Protein AF-A0A2T0FK18-F1 (afdb_monomer)

Secondary structure (DSSP, 8-state):
---TTSPPPP-EEEEEEEETTTEEEEEEEESTTSSS--TTS--PPPSS-HHHHHHHHS--GGG-SS-EEEEETTEEEEE--EEEE-TTSTTSEEEEEEEEEES-STT-HHHHHHHHHHHHHHHHHHHHH-TTT-GGGHHHHHHHHHHHHHHHHHTSEEEEE-SSS-EEEEE----PPPPPPPPTTEEEE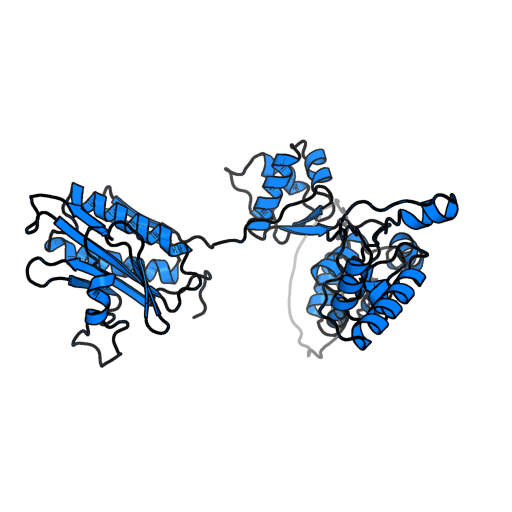ESS-GGGG--TT--HHHHHHGGG-SSSS-HHHHHHHTT--HHHHHHHHHHHHHTTSEEEEE---TT-EEEE-GGGGHHHH-HHHHHHHHHHHB-------------------------------PPTT------HHHHHHHHHH--TT-BHHHHHHHTTTGGGGB-HHHHHHHHHHTTSEEEEPPBP---HHHHHHHTT-PPPPPS-----S-S-HHHHHHHHHHHHHHHHHTTS-B-HHHHHHHTT--HHHHHHHHHHSS-------

Radius of gyration: 33.52 Å; Cα contacts (8 Å, |Δi|>4): 574; chains: 1; bounding box: 88×81×95 Å

Foldseek 3Di:
DDQPAPAFAWPKKWKWWQDPPPGIDTLAIPPACQAPRDPPDPDDDHVDPCVVCSCQQFPPQVPAQDWGWDDDPQKIKIKHKHKDADPPDPVSIIIMIMMTMGRHPPRCVQCRVLRSVVVVLVVVVCVPPVQPVDPVNSVVVNVVRHQCSVCCRPPVWDWADSDPVDIRTGHGDGDFDQFDQDDQQKAKAFPDQLVVVDDPPDDPLLVLQSVVNHRAHGLNRSCVNSVHDSVVSRVSVSVCVSVVRIDIDGHDDQQWAKAFDPCLCCLVVPPVLVVVLQVQWFDPPPPPDDDDDDDDDDDDDDDDDDDDDDDDDDDPDDPDDQDSVRLSVLNNVRDFPDGNNNSCVVVVVVCPRTDPSSSVSSCVVSVRMDIFDFDDWDDPVVVCVVVVHDDDDDDDDDPPPDDDPVVVVVLVVLLVQLVVPNPDGHTLVVSCVSSVHDSVSSVVSVVVPDDDDPPPD

Mean predicted aligned error: 15.72 Å

InterPro domains:
  IPR009348 Nitrogen permease regulator 2-like [PF06218] (9-389)
  IPR009348 Nitrogen permease regulator 2-like [PTHR12991] (7-376)

Structure (mmCIF, N/CA/C/O backbone):
data_AF-A0A2T0FK18-F1
#
_entry.id   AF-A0A2T0FK18-F1
#
loop_
_atom_site.group_PDB
_atom_site.id
_atom_site.type_symbol
_atom_site.label_atom_id
_atom_site.label_alt_id
_atom_site.label_comp_id
_atom_site.label_asym_id
_atom_site.label_entity_id
_atom_site.label_seq_id
_atom_site.pdbx_PDB_ins_code
_atom_site.Cartn_x
_atom_site.Cartn_y
_atom_site.Cartn_z
_atom_site.occupancy
_atom_site.B_iso_or_equiv
_atom_site.auth_seq_id
_atom_site.auth_comp_id
_atom_site.auth_asym_id
_atom_site.auth_atom_id
_atom_site.pdbx_PDB_model_num
ATOM 1 N N . MET A 1 1 ? 13.735 5.227 16.343 1.00 31.56 1 MET A N 1
ATOM 2 C CA . MET A 1 1 ? 13.245 3.917 15.870 1.00 31.56 1 MET A CA 1
ATOM 3 C C . MET A 1 1 ? 12.456 4.176 14.601 1.00 31.56 1 MET A C 1
ATOM 5 O O . MET A 1 1 ? 11.424 4.823 14.676 1.00 31.56 1 MET A O 1
ATOM 9 N N . GLY A 1 2 ? 13.025 3.847 13.440 1.00 31.22 2 GLY A N 1
ATOM 10 C CA . GLY A 1 2 ? 12.360 4.045 12.150 1.00 31.22 2 GLY A CA 1
ATOM 11 C C . GLY A 1 2 ? 11.278 2.987 11.956 1.00 31.22 2 GLY A C 1
ATOM 12 O O . GLY A 1 2 ? 11.523 1.821 12.253 1.00 31.22 2 GLY A O 1
ATOM 13 N N . ASN A 1 3 ? 10.092 3.412 11.514 1.00 38.19 3 ASN A N 1
ATOM 14 C CA . ASN A 1 3 ? 8.939 2.552 11.250 1.00 38.19 3 ASN A CA 1
ATOM 15 C C . ASN A 1 3 ? 9.325 1.379 10.345 1.00 38.19 3 ASN A C 1
ATOM 17 O O . ASN A 1 3 ? 9.705 1.582 9.195 1.00 38.19 3 ASN A O 1
ATOM 21 N N . VAL A 1 4 ? 9.181 0.162 10.862 1.00 45.78 4 VAL A N 1
ATOM 22 C CA . VAL A 1 4 ? 9.550 -1.081 10.168 1.00 45.78 4 VAL A CA 1
ATOM 23 C C . VAL A 1 4 ? 8.604 -1.380 8.991 1.00 45.78 4 VAL A C 1
ATOM 25 O O . VAL A 1 4 ? 9.017 -2.042 8.048 1.00 45.78 4 VAL A O 1
ATOM 28 N N . ASN A 1 5 ? 7.388 -0.811 8.978 1.00 53.84 5 ASN A N 1
ATOM 29 C CA . ASN A 1 5 ? 6.333 -1.151 8.008 1.00 53.84 5 ASN A CA 1
ATOM 30 C C . ASN A 1 5 ? 5.662 0.054 7.309 1.00 53.84 5 ASN A C 1
ATOM 32 O O . ASN A 1 5 ? 4.616 -0.100 6.687 1.00 53.84 5 ASN A O 1
ATOM 36 N N . GLY A 1 6 ? 6.208 1.271 7.419 1.00 72.81 6 GLY A N 1
ATOM 37 C CA . GLY A 1 6 ? 5.684 2.443 6.692 1.00 72.81 6 GLY A CA 1
ATOM 38 C C . GLY A 1 6 ? 4.320 3.002 7.149 1.00 72.81 6 GLY A C 1
ATOM 39 O O . GLY A 1 6 ? 3.866 3.992 6.581 1.00 72.81 6 GLY A O 1
ATOM 40 N N . PHE A 1 7 ? 3.677 2.440 8.179 1.00 87.75 7 PHE A N 1
ATOM 41 C CA . PHE A 1 7 ? 2.437 2.984 8.754 1.00 87.75 7 PHE A CA 1
ATOM 42 C C . PHE A 1 7 ? 2.709 4.076 9.805 1.00 87.75 7 PHE A C 1
ATOM 44 O O . PHE A 1 7 ? 3.721 4.002 10.510 1.00 87.75 7 PHE A O 1
ATOM 51 N N . PRO A 1 8 ? 1.835 5.094 9.947 1.00 90.44 8 PRO A N 1
ATOM 52 C CA . PRO A 1 8 ? 1.959 6.081 11.015 1.00 90.44 8 PRO A CA 1
ATOM 53 C C . PRO A 1 8 ? 1.787 5.412 12.389 1.00 90.44 8 PRO A C 1
ATOM 55 O O . PRO A 1 8 ? 0.826 4.665 12.577 1.00 90.44 8 PRO A O 1
ATOM 58 N N . PRO A 1 9 ? 2.670 5.685 13.367 1.00 92.25 9 PRO A N 1
ATOM 59 C CA . PRO A 1 9 ? 2.569 5.067 14.680 1.00 92.25 9 PRO A CA 1
ATOM 60 C C . PRO A 1 9 ? 1.316 5.564 15.398 1.00 92.25 9 PRO A C 1
ATOM 62 O O . PRO A 1 9 ? 0.955 6.738 15.309 1.00 92.25 9 PRO A O 1
ATOM 65 N N . ILE A 1 10 ? 0.667 4.687 16.151 1.00 94.75 10 ILE A N 1
ATOM 66 C CA . ILE A 1 10 ? -0.406 5.071 17.057 1.00 94.75 10 ILE A CA 1
ATOM 67 C C . ILE A 1 10 ? 0.245 5.712 18.286 1.00 94.75 10 ILE A C 1
ATOM 69 O O . ILE A 1 10 ? 1.086 5.099 18.938 1.00 94.75 10 ILE A O 1
ATOM 73 N N . LEU A 1 11 ? -0.145 6.946 18.605 1.00 93.88 11 LEU A N 1
ATOM 74 C CA . LEU A 1 11 ? 0.320 7.683 19.786 1.00 93.88 11 LEU A CA 1
ATOM 75 C C . LEU A 1 11 ? -0.455 7.304 21.047 1.00 93.88 11 LEU A C 1
ATOM 77 O O . LEU A 1 11 ? 0.095 7.330 22.140 1.00 93.88 11 LEU A O 1
ATOM 81 N N . GLY A 1 12 ? -1.733 6.966 20.887 1.00 94.12 12 GLY A N 1
ATOM 82 C CA . GLY A 1 12 ? -2.562 6.474 21.975 1.00 94.12 12 GLY A CA 1
ATOM 83 C C . GLY A 1 12 ? -3.890 5.918 21.482 1.00 94.12 12 GLY A C 1
ATOM 84 O O . GLY A 1 12 ? -4.379 6.291 20.412 1.00 94.12 12 GLY A O 1
ATOM 85 N N . VAL A 1 13 ? -4.469 5.022 22.271 1.00 96.00 13 VAL A N 1
ATOM 86 C CA . VAL A 1 13 ? -5.780 4.414 22.045 1.00 96.00 13 VAL A CA 1
ATOM 87 C C . VAL A 1 13 ? -6.589 4.507 23.322 1.00 96.00 13 VAL A C 1
ATOM 89 O O . VAL A 1 13 ? -6.069 4.290 24.410 1.00 96.00 13 VAL A O 1
ATOM 92 N N . PHE A 1 14 ? -7.874 4.811 23.212 1.00 95.94 14 PHE A N 1
ATOM 93 C CA . PHE A 1 14 ? -8.753 4.802 24.371 1.00 95.94 14 PHE A CA 1
ATOM 94 C C . PHE A 1 14 ? -10.159 4.329 24.024 1.00 95.94 14 PHE A C 1
ATOM 96 O O . PHE A 1 14 ? -10.645 4.476 22.900 1.00 95.94 14 PHE A O 1
ATOM 103 N N . TYR A 1 15 ? -10.817 3.767 25.030 1.00 96.56 15 TYR A N 1
ATOM 104 C CA . TYR A 1 15 ? -12.212 3.360 24.987 1.00 96.56 15 TYR A CA 1
ATOM 105 C C . TYR A 1 15 ? -13.052 4.349 25.788 1.00 96.56 15 TYR A C 1
ATOM 107 O O . TYR A 1 15 ? -12.762 4.637 26.953 1.00 96.56 15 TYR A O 1
ATOM 115 N N . ALA A 1 16 ? -14.097 4.879 25.158 1.00 95.62 16 ALA A N 1
ATOM 116 C CA . ALA A 1 16 ? -14.977 5.867 25.760 1.00 95.62 16 ALA A CA 1
ATOM 117 C C . ALA A 1 16 ? -16.451 5.484 25.591 1.00 95.62 16 ALA A C 1
ATOM 119 O O . ALA A 1 16 ? -16.851 4.929 24.568 1.00 95.62 16 ALA A O 1
ATOM 120 N N . ILE A 1 17 ? -17.264 5.824 26.592 1.00 95.31 17 ILE A N 1
ATOM 121 C CA . ILE A 1 17 ? -18.704 5.545 26.637 1.00 95.31 17 ILE A CA 1
ATOM 122 C C . ILE A 1 17 ? -19.506 6.801 26.955 1.00 95.31 17 ILE A C 1
ATOM 124 O O . ILE A 1 17 ? -19.003 7.745 27.570 1.00 95.31 17 ILE A O 1
ATOM 128 N N . PHE A 1 18 ? -20.788 6.792 26.602 1.00 94.25 18 PHE A N 1
ATOM 129 C CA . PHE A 1 18 ? -21.742 7.771 27.111 1.00 94.25 18 PHE A CA 1
ATOM 130 C C . PHE A 1 18 ? -22.405 7.270 28.402 1.00 94.25 18 PHE A C 1
ATOM 132 O O . PHE A 1 18 ? -23.350 6.484 28.364 1.00 94.25 18 PHE A O 1
ATOM 139 N N . HIS A 1 19 ? -21.933 7.742 29.557 1.00 89.88 19 HIS A N 1
ATOM 140 C CA . HIS A 1 19 ? -22.506 7.385 30.853 1.00 89.88 19 HIS A CA 1
ATOM 141 C C . HIS A 1 19 ? -23.874 8.070 31.082 1.00 89.88 19 HIS A C 1
ATOM 143 O O . HIS A 1 19 ? -24.036 9.261 30.776 1.00 89.88 19 HIS A O 1
ATOM 149 N N . PRO A 1 20 ? -24.864 7.387 31.685 1.00 85.94 20 PRO A N 1
ATOM 150 C CA . PRO A 1 20 ? -26.192 7.953 31.954 1.00 85.94 20 PRO A CA 1
ATOM 151 C C . PRO A 1 20 ? -26.206 9.192 32.865 1.00 85.94 20 PRO A C 1
ATOM 153 O O . PRO A 1 20 ? -26.971 10.128 32.641 1.00 85.94 20 PRO A O 1
ATOM 156 N N . THR A 1 21 ? -25.320 9.254 33.856 1.00 87.56 21 THR A N 1
ATOM 157 C CA . THR A 1 21 ? -25.236 10.400 34.788 1.00 87.56 21 THR A CA 1
ATOM 158 C C . THR A 1 21 ? -24.061 11.340 34.509 1.00 87.56 21 THR A C 1
ATOM 160 O O . THR A 1 21 ? -24.205 12.550 34.644 1.00 87.56 21 THR A O 1
ATOM 163 N N . GLN A 1 22 ? -22.911 10.807 34.084 1.00 86.56 22 GLN A N 1
ATOM 164 C CA . GLN A 1 22 ? -21.654 11.556 33.932 1.00 86.56 22 GLN A CA 1
ATOM 165 C C . GLN A 1 22 ? -21.447 12.076 32.499 1.00 86.56 22 GLN A C 1
ATOM 167 O O . GLN A 1 22 ? -20.570 12.901 32.262 1.00 86.56 22 GLN A O 1
ATOM 172 N N . GLY A 1 23 ? -22.260 11.621 31.538 1.00 90.25 23 GLY A N 1
ATOM 173 C CA . GLY A 1 23 ? -22.076 11.931 30.122 1.00 90.25 23 GLY A CA 1
ATOM 174 C C . GLY A 1 23 ? -20.876 11.198 29.518 1.00 90.25 23 GLY A C 1
ATOM 175 O O . GLY A 1 23 ? -20.513 10.110 29.963 1.00 90.25 23 GLY A O 1
ATOM 176 N N . SER A 1 24 ? -20.282 11.772 28.473 1.00 93.06 24 SER A N 1
ATOM 177 C CA . SER A 1 24 ? -19.135 11.187 27.769 1.00 93.06 24 SER A CA 1
ATOM 178 C C . SER A 1 24 ? -17.930 11.026 28.697 1.00 93.06 24 SER A C 1
ATOM 180 O O . SER A 1 24 ? -17.441 12.011 29.249 1.00 93.06 24 SER A O 1
ATOM 182 N N . LYS A 1 25 ? -17.439 9.793 28.839 1.00 92.38 25 LYS A N 1
ATOM 183 C CA . LYS A 1 25 ? -16.358 9.417 29.755 1.00 92.38 25 LYS A CA 1
ATOM 184 C C . LYS A 1 25 ? -15.394 8.437 29.090 1.00 92.38 25 LYS A C 1
ATOM 186 O O . LYS A 1 25 ? -15.833 7.515 28.408 1.00 92.38 25 LYS A O 1
ATOM 191 N N . VAL A 1 26 ? -14.097 8.609 29.340 1.00 93.88 26 VAL A N 1
ATOM 192 C CA . VAL A 1 26 ? -13.064 7.615 29.005 1.00 93.88 26 VAL A CA 1
ATOM 193 C C . VAL A 1 26 ? -13.012 6.555 30.105 1.00 93.88 26 VAL A C 1
ATOM 195 O O . VAL A 1 26 ? -13.019 6.891 31.290 1.00 93.88 26 VAL A O 1
ATOM 198 N N . VAL A 1 27 ? -13.012 5.285 29.710 1.00 93.25 27 VAL A N 1
ATOM 199 C CA . VAL A 1 27 ? -12.996 4.128 30.618 1.00 93.25 27 VAL A CA 1
ATOM 200 C C . VAL A 1 27 ? -11.600 3.514 30.690 1.00 93.25 27 VAL A C 1
ATOM 202 O O . VAL A 1 27 ? -11.120 3.267 31.789 1.00 93.25 27 VAL A O 1
ATOM 205 N N . CYS A 1 28 ? -10.956 3.326 29.537 1.00 93.75 28 CYS A N 1
ATOM 206 C CA . CYS A 1 28 ? -9.605 2.772 29.400 1.00 93.75 28 CYS A CA 1
ATOM 207 C C . CYS A 1 28 ? -8.799 3.663 28.454 1.00 93.75 28 CYS A C 1
ATOM 209 O O . CYS A 1 28 ? -9.366 4.172 27.482 1.00 93.75 28 CYS A O 1
ATOM 211 N N . GLN A 1 29 ? -7.504 3.840 28.705 1.00 94.12 29 GLN A N 1
ATOM 212 C CA . GLN A 1 29 ? -6.606 4.632 27.862 1.00 94.12 29 GLN A CA 1
ATOM 213 C C . GLN A 1 29 ? -5.207 4.024 27.871 1.00 94.12 29 GLN A C 1
ATOM 215 O O . GLN A 1 29 ? -4.735 3.614 28.918 1.00 94.12 29 GLN A O 1
ATOM 220 N N . ILE A 1 30 ? -4.548 4.005 26.719 1.00 94.00 30 ILE A N 1
ATOM 221 C CA . ILE A 1 30 ? -3.198 3.477 26.545 1.00 94.00 30 ILE A CA 1
ATOM 222 C C . ILE A 1 30 ? -2.412 4.449 25.656 1.00 94.00 30 ILE A C 1
ATOM 224 O O . ILE A 1 30 ? -2.893 4.769 24.565 1.00 94.00 30 ILE A O 1
ATOM 228 N N . PRO A 1 31 ? -1.205 4.888 26.047 1.00 90.69 31 PRO A N 1
ATOM 229 C CA . PRO A 1 31 ? -0.608 4.763 27.383 1.00 90.69 31 PRO A CA 1
ATOM 230 C C . PRO A 1 31 ? -1.417 5.460 28.492 1.00 90.69 31 PRO A C 1
ATOM 232 O O . PRO A 1 31 ? -2.230 6.351 28.214 1.00 90.69 31 PRO A O 1
ATOM 235 N N . ASP A 1 32 ? -1.162 5.108 29.750 1.00 85.50 32 ASP A N 1
ATOM 236 C CA . ASP A 1 32 ? -1.739 5.813 30.899 1.00 85.50 32 ASP A CA 1
ATOM 237 C C . ASP A 1 32 ? -1.389 7.308 30.874 1.00 85.50 32 ASP A C 1
ATOM 239 O O . ASP A 1 32 ? -0.283 7.704 30.516 1.00 85.50 32 ASP A O 1
ATOM 243 N N . GLY A 1 33 ? -2.346 8.167 31.233 1.00 80.62 33 GLY A N 1
ATOM 244 C CA . GLY A 1 33 ? -2.164 9.623 31.189 1.00 80.62 33 GLY A CA 1
ATOM 245 C C . GLY A 1 33 ? -2.364 10.260 29.808 1.00 80.62 33 GLY A C 1
ATOM 246 O O . GLY A 1 33 ? -2.395 11.485 29.713 1.00 80.62 33 GLY A O 1
ATOM 247 N N . SER A 1 34 ? -2.576 9.467 28.750 1.00 81.31 34 SER A N 1
ATOM 248 C CA . SER A 1 34 ? -2.688 9.974 27.372 1.00 81.31 34 SER A CA 1
ATOM 249 C C . SER A 1 34 ? -3.836 10.954 27.142 1.00 81.31 34 SER A C 1
ATOM 251 O O . SER A 1 34 ? -3.717 11.851 26.311 1.00 81.31 34 SER A O 1
ATOM 253 N N . VAL A 1 35 ? -4.973 10.779 27.814 1.00 82.25 35 VAL A N 1
ATOM 254 C CA . VAL A 1 35 ? -6.186 11.579 27.575 1.00 82.25 35 VAL A CA 1
ATOM 255 C C . VAL A 1 35 ? -6.670 12.229 28.861 1.00 82.25 35 VAL A C 1
ATOM 257 O O . VAL A 1 35 ? -6.929 13.431 28.897 1.00 82.25 35 VAL A O 1
ATOM 260 N N . ILE A 1 36 ? -6.776 11.431 29.919 1.00 83.25 36 ILE A N 1
ATOM 261 C CA . ILE A 1 36 ? -7.060 11.881 31.276 1.00 83.25 36 ILE A CA 1
ATOM 262 C C . ILE A 1 36 ? -5.755 11.781 32.076 1.00 83.25 36 ILE A C 1
ATOM 264 O O . ILE A 1 36 ? -5.199 10.682 32.160 1.00 83.25 36 ILE A O 1
ATOM 268 N N . PRO A 1 37 ? -5.267 12.880 32.683 1.00 76.69 37 PRO A N 1
ATOM 269 C CA . PRO A 1 37 ? -4.063 12.851 33.507 1.00 76.69 37 PRO A CA 1
ATOM 270 C C . PRO A 1 37 ? -4.207 11.829 34.637 1.00 76.69 37 PRO A C 1
ATOM 272 O O . PRO A 1 37 ? -5.199 11.844 35.367 1.00 76.69 37 PRO A O 1
ATOM 275 N N . THR A 1 38 ? -3.223 10.942 34.783 1.00 67.75 38 THR A N 1
ATOM 276 C CA . THR A 1 38 ? -3.164 9.987 35.899 1.00 67.75 38 THR A CA 1
ATOM 277 C C . THR A 1 38 ? -2.164 10.512 36.924 1.00 67.75 38 THR A C 1
ATOM 279 O O . THR A 1 38 ? -1.081 10.958 36.561 1.00 67.75 38 THR A O 1
ATOM 282 N N . SER A 1 39 ? -2.526 10.490 38.206 1.00 60.84 39 SER A N 1
ATOM 283 C CA . SER A 1 39 ? -1.798 11.121 39.322 1.00 60.84 39 SER A CA 1
ATOM 284 C C . SER A 1 39 ? -0.392 10.561 39.596 1.00 60.84 39 SER A C 1
ATOM 286 O O . SER A 1 39 ? 0.275 11.028 40.515 1.00 60.84 39 SER A O 1
ATOM 288 N N . THR A 1 40 ? 0.048 9.551 38.847 1.00 58.16 40 THR A N 1
ATOM 289 C CA . THR A 1 40 ? 1.270 8.776 39.089 1.00 58.16 40 THR A CA 1
ATOM 290 C C . THR A 1 40 ? 2.456 9.163 38.203 1.00 58.16 40 THR A C 1
ATOM 292 O O . THR A 1 40 ? 3.562 8.717 38.493 1.00 58.16 40 THR A O 1
ATOM 295 N N . VAL A 1 41 ? 2.273 9.990 37.165 1.00 55.00 41 VAL A N 1
ATOM 296 C CA . VAL A 1 41 ? 3.349 10.371 36.229 1.00 55.00 41 VAL A CA 1
ATOM 297 C C . VAL A 1 41 ? 3.429 11.896 36.111 1.00 55.00 41 VAL A C 1
ATOM 299 O O . VAL A 1 41 ? 2.419 12.568 35.906 1.00 55.00 41 VAL A O 1
ATOM 302 N N . GLU A 1 42 ? 4.627 12.453 36.295 1.00 51.47 42 GLU A N 1
ATOM 303 C CA . GLU A 1 42 ? 4.894 13.894 36.251 1.00 51.47 42 GLU A CA 1
ATOM 304 C C . GLU A 1 42 ? 4.604 14.479 34.853 1.00 51.47 42 GLU A C 1
ATOM 306 O O . GLU A 1 42 ? 5.322 14.218 33.898 1.00 51.47 42 GLU A O 1
ATOM 311 N N . VAL A 1 43 ? 3.519 15.258 34.766 1.00 51.94 43 VAL A N 1
ATOM 312 C CA . VAL A 1 43 ? 3.162 16.305 33.782 1.00 51.94 43 VAL A CA 1
ATOM 313 C C . VAL A 1 43 ? 3.802 16.199 32.383 1.00 51.94 43 VAL A C 1
ATOM 315 O O . VAL A 1 43 ? 4.553 17.077 31.963 1.00 51.94 43 VAL A O 1
ATOM 318 N N . GLU A 1 44 ? 3.404 15.197 31.601 1.00 58.78 44 GLU A N 1
ATOM 319 C CA . GLU A 1 44 ? 3.289 15.384 30.150 1.00 58.78 44 GLU A CA 1
ATOM 320 C C . GLU A 1 44 ? 1.902 15.971 29.850 1.00 58.78 44 GLU A C 1
ATOM 322 O O . GLU A 1 44 ? 0.893 15.534 30.411 1.00 58.78 44 GLU A O 1
ATOM 327 N N . GLU A 1 45 ? 1.829 17.008 29.007 1.00 68.62 45 GLU A N 1
ATOM 328 C CA . GLU A 1 45 ? 0.533 17.532 28.569 1.00 68.62 45 GLU A CA 1
ATOM 329 C C . GLU A 1 45 ? -0.271 16.405 27.894 1.00 68.62 45 GLU A C 1
ATOM 331 O O . GLU A 1 45 ? 0.261 15.732 27.003 1.00 68.62 45 GLU A O 1
ATOM 336 N N . PRO A 1 46 ? -1.553 16.206 28.263 1.00 79.44 46 PRO A N 1
ATOM 337 C CA . PRO A 1 46 ? -2.370 15.146 27.688 1.00 79.44 46 PRO A CA 1
ATOM 338 C C . PRO A 1 46 ? -2.404 15.270 26.164 1.00 79.44 46 PRO A C 1
ATOM 340 O O . PRO A 1 46 ? -2.429 16.368 25.596 1.00 79.44 46 PRO A O 1
ATOM 343 N N . LEU A 1 47 ? -2.439 14.128 25.475 1.00 79.75 47 LEU A N 1
ATOM 344 C CA . LEU A 1 47 ? -2.348 14.088 24.021 1.00 79.75 47 LEU A CA 1
ATOM 345 C C . LEU A 1 47 ? -3.479 14.870 23.350 1.00 79.75 47 LEU A C 1
ATOM 347 O O . LEU A 1 47 ? -3.257 15.420 22.265 1.00 79.75 47 LEU A O 1
ATOM 351 N N . LEU A 1 48 ? -4.651 14.923 23.990 1.00 84.19 48 LEU A N 1
ATOM 352 C CA . LEU A 1 48 ? -5.813 15.678 23.542 1.00 84.19 48 LEU A CA 1
ATOM 353 C C . LEU A 1 48 ? -6.618 16.273 24.714 1.00 84.19 48 LEU A C 1
ATOM 355 O O . LEU A 1 48 ? -6.737 15.653 25.770 1.00 84.19 48 LEU A O 1
ATOM 359 N N . PRO A 1 49 ? -7.265 17.435 24.522 1.00 86.38 49 PRO A N 1
ATOM 360 C CA . PRO A 1 49 ? -8.226 17.964 25.482 1.00 86.38 49 PRO A CA 1
ATOM 361 C C . PRO A 1 49 ? -9.582 17.261 25.315 1.00 86.38 49 PRO A C 1
ATOM 363 O O . PRO A 1 49 ? -10.421 17.677 24.509 1.00 86.38 49 PRO A O 1
ATOM 366 N N . PHE A 1 50 ? -9.815 16.187 26.077 1.00 88.69 50 PHE A N 1
ATOM 367 C CA . PHE A 1 50 ? -11.038 15.380 25.958 1.00 88.69 50 PHE A CA 1
ATOM 368 C C . PHE A 1 50 ? -12.318 16.201 26.128 1.00 88.69 50 PHE A C 1
ATOM 370 O O . PHE A 1 50 ? -13.253 16.042 25.348 1.00 88.69 50 PHE A O 1
ATOM 377 N N . ASP A 1 51 ? -12.355 17.141 27.073 1.00 88.06 51 ASP A N 1
ATOM 378 C CA . ASP A 1 51 ? -13.553 17.943 27.334 1.00 88.06 51 ASP A CA 1
ATOM 379 C C . ASP A 1 51 ? -14.008 18.808 26.157 1.00 88.06 51 ASP A C 1
ATOM 381 O O . ASP A 1 51 ? -15.210 19.026 25.992 1.00 88.06 51 ASP A O 1
ATOM 385 N N . LEU A 1 52 ? -13.075 19.255 25.313 1.00 89.44 52 LEU A N 1
ATOM 386 C CA . LEU A 1 52 ? -13.389 20.031 24.111 1.00 89.44 52 LEU A CA 1
ATOM 387 C C . LEU A 1 52 ? -13.887 19.135 22.971 1.00 89.44 52 LEU A C 1
ATOM 389 O O . LEU A 1 52 ? -14.715 19.555 22.163 1.00 89.44 52 LEU A O 1
ATOM 393 N N . LEU A 1 53 ? -13.387 17.899 22.901 1.00 90.75 53 LEU A N 1
ATOM 394 C CA . LEU A 1 53 ? -13.613 16.992 21.775 1.00 90.75 53 LEU A CA 1
ATOM 395 C C . LEU A 1 53 ? -14.679 15.921 22.045 1.00 90.75 53 LEU A C 1
ATOM 397 O O . LEU A 1 53 ? -15.147 15.279 21.105 1.00 90.75 53 LEU A O 1
ATOM 401 N N . LYS A 1 54 ? -15.124 15.745 23.295 1.00 90.94 54 LYS A N 1
ATOM 402 C CA . LYS A 1 54 ? -16.029 14.657 23.707 1.00 90.94 54 LYS A CA 1
ATOM 403 C C . LYS A 1 54 ? -17.338 14.579 22.920 1.00 90.94 54 LYS A C 1
ATOM 405 O O . LYS A 1 54 ? -17.822 13.478 22.688 1.00 90.94 54 LYS A O 1
ATOM 410 N N . ASN A 1 55 ? -17.876 15.712 22.460 1.00 89.88 55 ASN A N 1
ATOM 411 C CA . ASN A 1 55 ? -19.110 15.763 21.660 1.00 89.88 55 ASN A CA 1
ATOM 412 C C . ASN A 1 55 ? -18.914 15.322 20.202 1.00 89.88 55 ASN A C 1
ATOM 414 O O . ASN A 1 55 ? -19.889 15.024 19.518 1.00 89.88 55 ASN A O 1
ATOM 418 N N . TYR A 1 56 ? -17.673 15.314 19.714 1.00 89.94 56 TYR A N 1
ATOM 419 C CA . TYR A 1 56 ? -17.329 14.813 18.385 1.00 89.94 56 TYR A CA 1
ATOM 420 C C . TYR A 1 56 ? -16.895 13.346 18.444 1.00 89.94 56 TYR A C 1
ATOM 422 O O . TYR A 1 56 ? -17.206 12.577 17.541 1.00 89.94 56 TYR A O 1
ATOM 430 N N . LEU A 1 57 ? -16.214 12.953 19.525 1.00 91.69 57 LEU A N 1
ATOM 431 C CA . LEU A 1 57 ? -15.764 11.579 19.760 1.00 91.69 57 LEU A CA 1
ATOM 432 C C . LEU A 1 57 ? -16.908 10.652 20.177 1.00 91.69 57 LEU A C 1
ATOM 434 O O . LEU A 1 57 ? -16.934 9.492 19.783 1.00 91.69 57 LEU A O 1
ATOM 438 N N . ILE A 1 58 ? -17.862 11.159 20.952 1.00 92.81 58 ILE A N 1
ATOM 439 C CA . ILE A 1 58 ? -19.109 10.476 21.298 1.00 92.81 58 ILE A CA 1
ATOM 440 C C . ILE A 1 58 ? -20.245 11.407 20.857 1.00 92.81 58 ILE A C 1
ATOM 442 O O . ILE A 1 58 ? -20.766 12.187 21.661 1.00 92.81 58 ILE A O 1
ATOM 446 N N . PRO A 1 59 ? -20.573 11.414 19.554 1.00 91.44 59 PRO A N 1
ATOM 447 C CA . PRO A 1 59 ? -21.588 12.297 19.015 1.00 91.44 59 PRO A CA 1
ATOM 448 C C . PRO A 1 59 ? -22.996 11.795 19.337 1.00 91.44 59 PRO A C 1
ATOM 450 O O . PRO A 1 59 ? -23.208 10.691 19.838 1.00 91.44 59 PRO A O 1
ATOM 453 N N . LYS A 1 60 ? -23.996 12.615 19.004 1.00 88.94 60 LYS A N 1
ATOM 454 C CA . LYS A 1 60 ? -25.404 12.202 19.068 1.00 88.94 60 LYS A CA 1
ATOM 455 C C . LYS A 1 60 ? -25.645 10.982 18.169 1.00 88.94 60 LYS A C 1
ATOM 457 O O . LYS A 1 60 ? -24.998 10.828 17.132 1.00 88.94 60 LYS A O 1
ATOM 462 N N . SER A 1 61 ? -26.636 10.165 18.525 1.00 87.94 61 SER A N 1
ATOM 463 C CA . SER A 1 61 ? -26.970 8.903 17.842 1.00 87.94 61 SER A CA 1
ATOM 464 C C . SER A 1 61 ? -27.154 9.029 16.323 1.00 87.94 61 SER A C 1
ATOM 466 O O . SER A 1 61 ? -26.806 8.106 15.593 1.00 87.94 61 SER A O 1
ATOM 468 N N . SER A 1 62 ? -27.613 10.183 15.824 1.00 88.12 62 SER A N 1
ATOM 469 C CA . SER A 1 62 ? -27.762 10.476 14.389 1.00 88.12 62 SER A CA 1
ATOM 470 C C . SER A 1 62 ? -26.451 10.468 13.590 1.00 88.12 62 SER A C 1
ATOM 472 O O . SER A 1 62 ? -26.482 10.355 12.368 1.00 88.12 62 SER A O 1
ATOM 474 N N . LEU A 1 63 ? -25.310 10.635 14.263 1.00 88.19 63 LEU A N 1
ATOM 475 C CA . LEU A 1 63 ? -23.971 10.675 13.667 1.00 88.19 63 LEU A CA 1
ATOM 476 C C . LEU A 1 63 ? -23.129 9.437 14.020 1.00 88.19 63 LEU A C 1
ATOM 478 O O . LEU A 1 63 ? -21.976 9.350 13.607 1.00 88.19 63 LEU A O 1
ATOM 482 N N . CYS A 1 64 ? -23.692 8.486 14.769 1.00 92.50 64 CYS A N 1
ATOM 483 C CA . CYS A 1 64 ? -23.037 7.217 15.072 1.00 92.50 64 CYS A CA 1
ATOM 484 C C . CYS A 1 64 ? -23.055 6.271 13.858 1.00 92.50 64 CYS A C 1
ATOM 486 O O . CYS A 1 64 ? -23.746 6.498 12.863 1.00 92.50 64 CYS A O 1
ATOM 488 N N . ASN A 1 65 ? -22.302 5.177 13.960 1.00 93.00 65 ASN A N 1
ATOM 489 C CA . ASN A 1 65 ? -22.129 4.141 12.941 1.00 93.00 65 ASN A CA 1
ATOM 490 C C . ASN A 1 65 ? -21.471 4.657 11.649 1.00 93.00 65 ASN A C 1
ATOM 492 O O . ASN A 1 65 ? -21.658 4.105 10.559 1.00 93.00 65 ASN A O 1
ATOM 496 N N . ARG A 1 66 ? -20.661 5.709 11.775 1.00 92.25 66 ARG A N 1
ATOM 497 C CA . ARG A 1 66 ? -19.824 6.276 10.716 1.00 92.25 66 ARG A CA 1
ATOM 498 C C . ARG A 1 66 ? -18.424 6.496 11.262 1.00 92.25 66 ARG A C 1
ATOM 500 O O . ARG A 1 66 ? -18.260 6.729 12.455 1.00 92.25 66 ARG A O 1
ATOM 507 N N . LEU A 1 67 ? -17.430 6.420 10.385 1.00 93.75 67 LEU A N 1
ATOM 508 C CA . LEU A 1 67 ? -16.065 6.767 10.747 1.00 93.75 67 LEU A CA 1
ATOM 509 C C . LEU A 1 67 ? -15.992 8.271 11.024 1.00 93.75 67 LEU A C 1
ATOM 511 O O . LEU A 1 67 ? -16.518 9.074 10.250 1.00 93.75 67 LEU A O 1
ATOM 515 N N . VAL A 1 68 ? -15.364 8.640 12.134 1.00 92.94 68 VAL A N 1
ATOM 516 C CA . VAL A 1 68 ? -15.162 10.027 12.545 1.00 92.94 68 VAL A CA 1
ATOM 517 C C . VAL A 1 68 ? -13.667 10.273 12.644 1.00 92.94 68 VAL A C 1
ATOM 519 O O . VAL A 1 68 ? -12.974 9.592 13.395 1.00 92.94 68 VAL A O 1
ATOM 522 N N . GLY A 1 69 ? -13.187 11.258 11.889 1.00 93.25 69 GLY A N 1
ATOM 523 C CA . GLY A 1 69 ? -11.809 11.730 11.918 1.00 93.25 69 GLY A CA 1
ATOM 524 C C . GLY A 1 69 ? -11.768 13.216 12.255 1.00 93.25 69 GLY A C 1
ATOM 525 O O . GLY A 1 69 ? -12.487 14.010 11.649 1.00 93.25 69 GLY A O 1
ATOM 526 N N . ILE A 1 70 ? -10.948 13.601 13.227 1.00 93.25 70 ILE A N 1
ATOM 527 C CA . ILE A 1 70 ? -10.828 14.972 13.724 1.00 93.25 70 ILE A CA 1
ATOM 528 C C . ILE A 1 70 ? -9.352 15.337 13.743 1.00 93.25 70 ILE A C 1
ATOM 530 O O . ILE A 1 70 ? -8.538 14.646 14.351 1.00 93.25 70 ILE A O 1
ATOM 534 N N . LYS A 1 71 ? -9.003 16.462 13.124 1.00 93.00 71 LYS A N 1
ATOM 535 C CA . LYS A 1 71 ? -7.671 17.046 13.263 1.00 93.00 71 LYS A CA 1
ATOM 536 C C . LYS A 1 71 ? -7.664 18.005 14.451 1.00 93.00 71 LYS A C 1
ATOM 538 O O . LYS A 1 71 ? -8.471 18.933 14.495 1.00 93.00 71 LYS A O 1
ATOM 543 N N . TYR A 1 72 ? -6.754 17.794 15.396 1.00 90.38 72 TYR A N 1
ATOM 544 C CA . TYR A 1 72 ? -6.534 18.695 16.524 1.00 90.38 72 TYR A CA 1
ATOM 545 C C . TYR A 1 72 ? -5.047 19.033 16.630 1.00 90.38 72 TYR A C 1
ATOM 547 O O . TYR A 1 72 ? -4.221 18.162 16.901 1.00 90.38 72 TYR A O 1
ATOM 555 N N . LYS A 1 73 ? -4.710 20.314 16.430 1.00 87.88 73 LYS A N 1
ATOM 556 C CA . LYS A 1 73 ? -3.326 20.769 16.217 1.00 87.88 73 LYS A CA 1
ATOM 557 C C . LYS A 1 73 ? -2.686 19.958 15.074 1.00 87.88 73 LYS A C 1
ATOM 559 O O . LYS A 1 73 ? -3.243 19.902 13.976 1.00 87.88 73 LYS A O 1
ATOM 564 N N . GLU A 1 74 ? -1.543 19.335 15.330 1.00 89.50 74 GLU A N 1
ATOM 565 C CA . GLU A 1 74 ? -0.847 18.476 14.371 1.00 89.50 74 GLU A CA 1
ATOM 566 C C . GLU A 1 74 ? -1.370 17.037 14.395 1.00 89.50 74 GLU A C 1
ATOM 568 O O . GLU A 1 74 ? -1.282 16.350 13.387 1.00 89.50 74 GLU A O 1
ATOM 573 N N . LYS A 1 75 ? -2.026 16.617 15.483 1.00 92.81 75 LYS A N 1
ATOM 574 C CA . LYS A 1 75 ? -2.502 15.245 15.673 1.00 92.81 75 LYS A CA 1
ATOM 575 C C . LYS A 1 75 ? -3.801 14.982 14.920 1.00 92.81 75 LYS A C 1
ATOM 577 O O . LYS A 1 75 ? -4.646 15.866 14.734 1.00 92.81 75 LYS A O 1
ATOM 582 N N . TYR A 1 76 ? -3.993 13.725 14.555 1.00 95.25 76 TYR A N 1
ATOM 583 C CA . TYR A 1 76 ? -5.212 13.238 13.936 1.00 95.25 76 TYR A CA 1
ATOM 584 C C . TYR A 1 76 ? -5.856 12.169 14.808 1.00 95.25 76 TYR A C 1
ATOM 586 O O . TYR A 1 76 ? -5.203 11.232 15.248 1.00 95.25 76 TYR A O 1
ATOM 594 N N . ILE A 1 77 ? -7.138 12.334 15.098 1.00 95.69 77 ILE A N 1
ATOM 595 C CA . ILE A 1 77 ? -7.893 11.487 16.013 1.00 95.69 77 ILE A CA 1
ATOM 596 C C . ILE A 1 77 ? -8.969 10.790 15.197 1.00 95.69 77 ILE A C 1
ATOM 598 O O . ILE A 1 77 ? -9.765 11.458 14.540 1.00 95.69 77 ILE A O 1
ATOM 602 N N . MET A 1 78 ? -9.014 9.465 15.243 1.00 96.00 78 MET A N 1
ATOM 603 C CA . MET A 1 78 ? -9.953 8.662 14.469 1.00 96.00 78 MET A CA 1
ATOM 604 C C . MET A 1 78 ? -10.690 7.678 15.367 1.00 96.00 78 M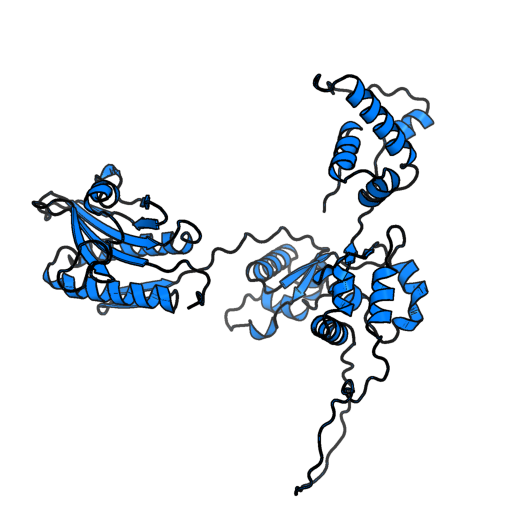ET A C 1
ATOM 606 O O . MET A 1 78 ? -10.098 7.053 16.238 1.00 96.00 78 MET A O 1
ATOM 610 N N . GLY A 1 79 ? -11.986 7.507 15.141 1.00 96.06 79 GLY A N 1
ATOM 611 C CA . GLY A 1 79 ? -12.785 6.496 15.819 1.00 96.06 79 GLY A CA 1
ATOM 612 C C . GLY A 1 79 ? -14.033 6.138 15.028 1.00 96.06 79 GLY A C 1
ATOM 613 O O . GLY A 1 79 ? -14.364 6.767 14.023 1.00 96.06 79 GLY A O 1
ATOM 614 N N . TYR A 1 80 ? -14.747 5.127 15.499 1.00 97.06 80 TYR A N 1
ATOM 615 C CA . TYR A 1 80 ? -16.020 4.699 14.930 1.00 97.06 80 TYR A CA 1
ATOM 616 C C . TYR A 1 80 ? -17.058 4.633 16.058 1.00 97.06 80 TYR A C 1
ATOM 618 O O . TYR A 1 80 ? -17.236 3.574 16.664 1.00 97.06 80 TYR A O 1
ATOM 626 N N . PRO A 1 81 ? -17.715 5.760 16.399 1.00 96.81 81 PRO A N 1
ATOM 627 C CA . PRO A 1 81 ? -18.704 5.780 17.465 1.00 96.81 81 PRO A CA 1
ATOM 628 C C . PRO A 1 81 ? -19.898 4.906 17.094 1.00 96.81 81 PRO A C 1
ATOM 630 O O . PRO A 1 81 ? -20.523 5.100 16.051 1.00 96.81 81 PRO A O 1
ATOM 633 N N . VAL A 1 82 ? -20.233 3.962 17.962 1.00 97.19 82 VAL A N 1
ATOM 634 C CA . VAL A 1 82 ? -21.354 3.037 17.801 1.00 97.19 82 VAL A CA 1
ATOM 635 C C . VAL A 1 82 ? -22.467 3.429 18.753 1.00 97.19 82 VAL A C 1
ATOM 637 O O . VAL A 1 82 ? -22.221 3.749 19.914 1.00 97.19 82 VAL A O 1
ATOM 640 N N . ASN A 1 83 ? -23.705 3.350 18.268 1.00 96.06 83 ASN A N 1
ATOM 641 C CA . ASN A 1 83 ? -24.890 3.455 19.108 1.00 96.06 83 ASN A CA 1
ATOM 642 C C . ASN A 1 83 ? -25.779 2.221 18.943 1.00 96.06 83 ASN A C 1
ATOM 644 O O . ASN A 1 83 ? -26.305 1.977 17.857 1.00 96.06 83 ASN A O 1
ATOM 648 N N . ILE A 1 84 ? -25.981 1.499 20.041 1.00 94.81 84 ILE A N 1
ATOM 649 C CA . ILE A 1 84 ? -26.876 0.349 20.155 1.00 94.81 84 ILE A CA 1
ATOM 650 C C . ILE A 1 84 ? -28.163 0.815 20.833 1.00 94.81 84 ILE A C 1
ATOM 652 O O . ILE A 1 84 ? -28.110 1.490 21.856 1.00 94.81 84 ILE A O 1
ATOM 656 N N . ILE A 1 85 ? -29.323 0.465 20.279 1.00 93.44 85 ILE A N 1
ATOM 657 C CA . ILE A 1 85 ? -30.633 0.761 20.877 1.00 93.44 85 ILE A CA 1
ATOM 658 C C . ILE A 1 85 ? -31.121 -0.502 21.589 1.00 93.44 85 ILE A C 1
ATOM 660 O O . ILE A 1 85 ? -31.114 -1.579 20.998 1.00 93.44 85 ILE A O 1
ATOM 664 N N . GLY A 1 86 ? -31.552 -0.378 22.842 1.00 91.62 86 GLY A N 1
ATOM 665 C CA . GLY A 1 86 ? -32.053 -1.503 23.630 1.00 91.62 86 GLY A CA 1
ATOM 666 C C . GLY A 1 86 ? -32.695 -1.034 24.929 1.00 91.62 86 GLY A C 1
ATOM 667 O O . GLY A 1 86 ? -32.138 -0.180 25.610 1.00 91.62 86 GLY A O 1
ATOM 668 N 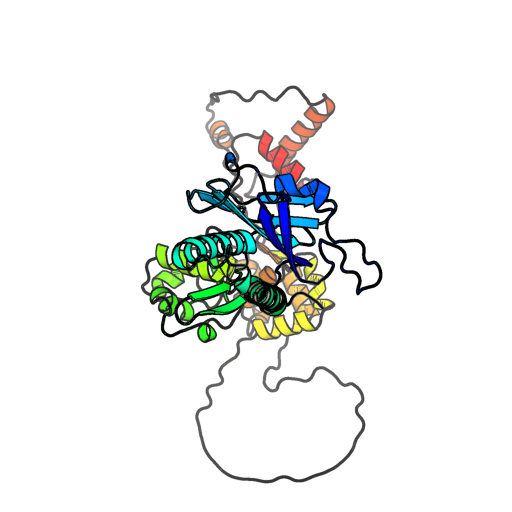N . GLN A 1 87 ? -33.859 -1.588 25.267 1.00 90.12 87 GLN A N 1
ATOM 669 C CA . GLN A 1 87 ? -34.646 -1.178 26.442 1.00 90.12 87 GLN A CA 1
ATOM 670 C C . GLN A 1 87 ? -33.962 -1.519 27.772 1.00 90.12 87 GLN A C 1
ATOM 672 O O . GLN A 1 87 ? -34.226 -0.880 28.783 1.00 90.12 87 GLN A O 1
ATOM 677 N N . ASP A 1 88 ? -33.040 -2.481 27.758 1.00 88.69 88 ASP A N 1
ATOM 678 C CA . ASP A 1 88 ? -32.299 -2.905 28.950 1.00 88.69 88 ASP A CA 1
ATOM 679 C C . ASP A 1 88 ? -31.198 -1.913 29.361 1.00 88.69 88 ASP A C 1
ATOM 681 O O . ASP A 1 88 ? -30.541 -2.099 30.382 1.00 88.69 88 ASP A O 1
ATOM 685 N N . TYR A 1 89 ? -30.938 -0.887 28.546 1.00 90.38 89 TYR A N 1
ATOM 686 C CA . TYR A 1 89 ? -29.983 0.169 28.864 1.00 90.38 89 TYR A CA 1
ATOM 687 C C . TYR A 1 89 ? -30.698 1.344 29.539 1.00 90.38 89 TYR A C 1
ATOM 689 O O . TYR A 1 89 ? -31.787 1.726 29.121 1.00 90.38 89 TYR A O 1
ATOM 697 N N . GLU A 1 90 ? -30.056 2.000 30.511 1.00 85.44 90 GLU A N 1
ATOM 698 C CA . GLU A 1 90 ? -30.671 3.080 31.312 1.00 85.44 90 GLU A CA 1
ATOM 699 C C . GLU A 1 90 ? -31.273 4.236 30.486 1.00 85.44 90 GLU A C 1
ATOM 701 O O . GLU A 1 90 ? -32.204 4.902 30.934 1.00 85.44 90 GLU A O 1
ATOM 706 N N . ARG A 1 91 ? -30.763 4.489 29.271 1.00 86.50 91 ARG A N 1
ATOM 707 C CA . ARG A 1 91 ? -31.309 5.497 28.341 1.00 86.50 91 ARG A CA 1
ATOM 708 C C . ARG A 1 91 ? -31.969 4.912 27.093 1.00 86.50 91 ARG A C 1
ATOM 710 O O . ARG A 1 91 ? -32.082 5.601 26.083 1.00 86.50 91 ARG A O 1
ATOM 717 N N . ASN A 1 92 ? -32.356 3.642 27.121 1.00 91.31 92 ASN A N 1
ATOM 718 C CA . ASN A 1 92 ? -32.762 2.870 25.944 1.00 91.31 92 ASN A CA 1
ATOM 719 C C . ASN A 1 92 ? -31.686 2.789 24.838 1.00 91.31 92 ASN A C 1
ATOM 721 O O . ASN A 1 92 ? -31.970 2.389 23.706 1.00 91.31 92 ASN A O 1
ATOM 725 N N . SER A 1 93 ? -30.449 3.194 25.137 1.00 93.00 93 SER A N 1
ATOM 726 C CA . SER A 1 93 ? -29.327 3.148 24.210 1.00 93.00 93 SER A CA 1
ATOM 727 C C . SER A 1 93 ? -27.995 3.036 24.937 1.00 93.00 93 SER A C 1
ATOM 729 O O . SER A 1 93 ? -27.814 3.617 26.008 1.00 93.00 93 SER A O 1
ATOM 731 N N . PHE A 1 94 ? -27.046 2.363 24.299 1.00 94.44 94 PHE A N 1
ATOM 732 C CA . PHE A 1 94 ? -25.657 2.258 24.715 1.00 94.44 94 PHE A CA 1
ATOM 733 C C . PHE A 1 94 ? -24.756 2.812 23.614 1.00 94.44 94 PHE A C 1
ATOM 735 O O . PHE A 1 94 ? -24.809 2.359 22.469 1.00 94.44 94 PHE A O 1
ATOM 742 N N . THR A 1 95 ? -23.945 3.813 23.954 1.00 95.75 95 THR A N 1
ATOM 743 C CA . THR A 1 95 ? -23.050 4.482 23.005 1.00 95.75 95 THR A CA 1
ATOM 744 C C . THR A 1 95 ? -21.614 4.318 23.465 1.00 95.75 95 THR A C 1
ATOM 746 O O . THR A 1 95 ? -21.288 4.658 24.605 1.00 95.75 95 THR A O 1
ATOM 749 N N . PHE A 1 96 ? -20.757 3.843 22.568 1.00 96.38 96 PHE A N 1
ATOM 750 C CA . PHE A 1 96 ? -19.339 3.651 22.838 1.00 96.38 96 PHE A CA 1
ATOM 751 C C . PHE A 1 96 ? -18.480 3.989 21.621 1.00 96.38 96 PHE A C 1
ATOM 753 O O . PHE A 1 96 ? -18.973 4.053 20.495 1.00 96.38 96 PHE A O 1
ATOM 760 N N . ASN A 1 97 ? -17.189 4.215 21.842 1.00 97.44 97 ASN A N 1
ATOM 761 C CA . ASN A 1 97 ? -16.224 4.442 20.776 1.00 97.44 97 ASN A CA 1
ATOM 762 C C . ASN A 1 97 ? -14.831 3.934 21.173 1.00 97.44 97 ASN A C 1
ATOM 764 O O . ASN A 1 97 ? -14.396 4.127 22.309 1.00 97.44 97 ASN A O 1
ATOM 768 N N . PHE A 1 98 ? -14.131 3.340 20.208 1.00 96.69 98 PHE A N 1
ATOM 769 C CA . PHE A 1 98 ? -12.694 3.089 20.267 1.00 96.69 98 PHE A CA 1
ATOM 770 C C . PHE A 1 98 ? -11.992 4.154 19.434 1.00 96.69 98 PHE A C 1
ATOM 772 O O . PHE A 1 98 ? -12.264 4.290 18.238 1.00 96.69 98 PHE A O 1
ATOM 779 N N . VAL A 1 99 ? -11.118 4.924 20.072 1.00 96.56 99 VAL A N 1
ATOM 780 C CA . VAL A 1 99 ? -10.482 6.089 19.462 1.00 96.56 99 VAL A CA 1
ATOM 781 C C . VAL A 1 99 ? -8.978 5.892 19.416 1.00 96.56 99 VAL A C 1
ATOM 783 O O . VAL A 1 99 ? -8.363 5.557 20.422 1.00 96.56 99 VAL A O 1
ATOM 786 N N . PHE A 1 100 ? -8.404 6.148 18.249 1.00 96.38 100 PHE A N 1
ATOM 787 C CA . PHE A 1 100 ? -6.988 6.055 17.938 1.00 96.38 100 PHE A CA 1
ATOM 788 C C . PHE A 1 100 ? -6.447 7.452 17.641 1.00 96.38 100 PHE A C 1
ATOM 790 O O . PHE A 1 100 ? -7.099 8.260 16.974 1.00 96.38 100 PHE A O 1
ATOM 797 N N . ILE A 1 101 ? -5.255 7.740 18.147 1.00 95.56 101 ILE A N 1
ATOM 798 C CA . ILE A 1 101 ? -4.587 9.032 18.015 1.00 95.56 101 ILE A CA 1
ATOM 799 C C . ILE A 1 101 ? -3.319 8.823 17.195 1.00 95.56 101 ILE A C 1
ATOM 801 O O . ILE A 1 101 ? -2.488 7.987 17.535 1.00 95.56 101 ILE A O 1
ATOM 805 N N . PHE A 1 102 ? -3.153 9.623 16.150 1.00 95.38 102 PHE A N 1
ATOM 806 C CA . PHE A 1 102 ? -2.041 9.570 15.211 1.00 95.38 102 PHE A CA 1
ATOM 807 C C . PHE A 1 102 ? -1.291 10.912 15.169 1.00 95.38 102 PHE A C 1
ATOM 809 O O . PHE A 1 102 ? -1.884 11.958 15.465 1.00 95.38 102 PHE A O 1
ATOM 816 N N . PRO A 1 103 ? -0.008 10.923 14.763 1.00 93.75 103 PRO A N 1
ATOM 817 C CA . PRO A 1 103 ? 0.778 12.144 14.617 1.00 93.75 103 PRO A CA 1
ATOM 818 C C . PRO A 1 103 ? 0.277 13.066 13.510 1.00 93.75 103 PRO A C 1
ATOM 820 O O . PRO A 1 103 ? 0.467 14.265 13.620 1.00 93.75 103 PRO A O 1
ATOM 823 N N . SER A 1 104 ? -0.323 12.515 12.450 1.00 92.44 104 SER A N 1
ATOM 824 C CA . SER A 1 104 ? -0.847 13.241 11.287 1.00 92.44 104 SER A CA 1
ATOM 825 C C . SER A 1 104 ? -1.988 12.442 10.648 1.00 92.44 104 SER A C 1
ATOM 827 O O . SER A 1 104 ? -2.177 11.267 10.954 1.00 92.44 104 SER A O 1
ATOM 829 N N . ALA A 1 105 ? -2.757 13.082 9.765 1.00 90.38 105 ALA A N 1
ATOM 830 C CA . ALA A 1 105 ? -3.794 12.426 8.964 1.00 90.38 105 ALA A CA 1
ATOM 831 C C . ALA A 1 105 ? -3.212 11.615 7.788 1.00 90.38 105 ALA A C 1
ATOM 833 O O . ALA A 1 105 ? -3.905 10.793 7.190 1.00 90.38 105 ALA A O 1
ATOM 834 N N . GLU A 1 106 ? -1.950 11.860 7.436 1.00 88.25 106 GLU A N 1
ATOM 835 C CA . GLU A 1 106 ? -1.266 11.174 6.341 1.00 88.25 106 GLU A CA 1
ATOM 836 C C . GLU A 1 106 ? -0.983 9.710 6.700 1.00 88.25 106 GLU A C 1
ATOM 838 O O . GLU A 1 106 ? -0.518 9.400 7.795 1.00 88.25 106 GLU A O 1
ATOM 843 N N . GLY A 1 107 ? -1.284 8.797 5.772 1.00 85.75 107 GLY A N 1
ATOM 844 C CA . GLY A 1 107 ? -1.032 7.364 5.948 1.00 85.75 107 GLY A CA 1
ATOM 845 C C . GLY A 1 107 ? -1.999 6.633 6.888 1.00 85.75 107 GLY A C 1
ATOM 846 O O . GLY A 1 107 ? -1.780 5.459 7.163 1.00 85.75 107 GLY A O 1
ATOM 847 N N . VAL A 1 108 ? -3.070 7.280 7.370 1.00 91.50 108 VAL A N 1
ATOM 848 C CA . VAL A 1 108 ? -4.041 6.667 8.306 1.00 91.50 108 VAL A CA 1
ATOM 849 C C . VAL A 1 108 ? -5.061 5.754 7.603 1.00 91.50 108 VAL A C 1
ATOM 851 O O . VAL A 1 108 ? -5.668 4.903 8.247 1.00 91.50 108 VAL A O 1
ATOM 854 N N . GLY A 1 109 ? -5.198 5.849 6.275 1.00 91.12 109 GLY A N 1
ATOM 855 C CA . GLY A 1 109 ? -6.131 5.045 5.464 1.00 91.12 109 GLY A CA 1
ATOM 856 C C . GLY A 1 109 ? -6.194 3.536 5.794 1.00 91.12 109 GLY A C 1
ATOM 857 O O . GLY A 1 109 ? -7.295 3.005 5.943 1.00 91.12 109 GLY A O 1
ATOM 858 N N . PRO A 1 110 ? -5.062 2.830 5.993 1.00 92.00 110 PRO A N 1
ATOM 859 C CA . PRO A 1 110 ? -5.039 1.421 6.405 1.00 92.00 110 PRO A CA 1
ATOM 860 C C . PRO A 1 110 ? -5.796 1.110 7.706 1.00 92.00 110 PRO A C 1
ATOM 862 O O . PRO A 1 110 ? -6.343 0.017 7.859 1.00 92.00 110 PRO A O 1
ATOM 865 N N . TYR A 1 111 ? -5.853 2.061 8.644 1.00 94.44 111 TYR A N 1
ATOM 866 C CA . TYR A 1 111 ? -6.507 1.882 9.941 1.00 94.44 111 TYR A CA 1
ATOM 867 C C . TYR A 1 111 ? -8.030 2.015 9.859 1.00 94.44 111 TYR A C 1
ATOM 869 O O . TYR A 1 111 ? -8.729 1.486 10.720 1.00 94.44 111 TYR A O 1
ATOM 877 N N . GLU A 1 112 ? -8.576 2.668 8.831 1.00 93.56 112 GLU A N 1
ATOM 878 C CA . GLU A 1 112 ? -10.014 2.954 8.736 1.00 93.56 112 GLU A CA 1
ATOM 879 C C . GLU A 1 112 ? -10.861 1.677 8.766 1.00 93.56 112 GLU A C 1
ATOM 881 O O . GLU A 1 112 ? -11.801 1.538 9.558 1.00 93.56 112 GLU A O 1
ATOM 886 N N . VAL A 1 113 ? -10.485 0.705 7.930 1.00 92.12 113 VAL A N 1
ATOM 887 C CA . VAL A 1 113 ? -11.174 -0.586 7.834 1.00 92.12 113 VAL A CA 1
ATOM 888 C C . VAL A 1 113 ? -10.969 -1.400 9.111 1.00 92.12 113 VAL A C 1
ATOM 890 O O . VAL A 1 113 ? -11.904 -2.060 9.570 1.00 92.12 113 VAL A O 1
ATOM 893 N N . ALA A 1 114 ? -9.778 -1.331 9.712 1.00 93.62 114 ALA A N 1
ATOM 894 C CA . ALA A 1 114 ? -9.467 -2.015 10.963 1.00 93.62 114 ALA A CA 1
ATOM 895 C C . ALA A 1 114 ? -10.334 -1.500 12.124 1.00 93.62 114 ALA A C 1
ATOM 897 O O . ALA A 1 114 ? -11.007 -2.293 12.783 1.00 93.62 114 ALA A O 1
ATOM 898 N N . ILE A 1 115 ? -10.402 -0.180 12.316 1.00 95.25 115 ILE A N 1
ATOM 899 C CA . ILE A 1 115 ? -11.193 0.470 13.372 1.00 95.25 115 ILE A CA 1
ATOM 900 C C . ILE A 1 115 ? -12.688 0.197 13.169 1.00 95.25 115 ILE A C 1
ATOM 902 O O . ILE A 1 115 ? -13.401 -0.129 14.121 1.00 95.25 115 ILE A O 1
ATOM 906 N N . GLN A 1 116 ? -13.176 0.255 11.926 1.00 95.19 116 GLN A N 1
ATOM 907 C CA . GLN A 1 116 ? -14.570 -0.069 11.628 1.00 95.19 116 GLN A CA 1
ATOM 908 C C . GLN A 1 116 ? -14.903 -1.537 11.943 1.00 95.19 116 GLN A C 1
ATOM 910 O O . GLN A 1 116 ? -15.966 -1.823 12.502 1.00 95.19 116 GLN A O 1
ATOM 915 N N . ARG A 1 117 ? -14.027 -2.480 11.572 1.00 93.69 117 ARG A N 1
ATOM 916 C CA . ARG A 1 117 ? -14.213 -3.911 11.867 1.00 93.69 117 ARG A CA 1
ATOM 917 C C . ARG A 1 117 ? -14.177 -4.178 13.369 1.00 93.69 117 ARG A C 1
ATOM 919 O O . ARG A 1 117 ? -15.048 -4.895 13.856 1.00 93.69 117 ARG A O 1
ATOM 926 N N . LEU A 1 118 ? -13.247 -3.551 14.089 1.00 95.44 118 LEU A N 1
ATOM 927 C CA . LEU A 1 118 ? -13.141 -3.621 15.545 1.00 95.44 118 LEU A CA 1
ATOM 928 C C . LEU A 1 118 ? -14.454 -3.194 16.212 1.00 95.44 118 LEU A C 1
ATOM 930 O O . LEU A 1 118 ? -15.030 -3.944 16.997 1.00 95.44 118 LEU A O 1
ATOM 934 N N . ALA A 1 119 ? -14.977 -2.025 15.839 1.00 95.94 119 ALA A N 1
ATOM 935 C CA . ALA A 1 119 ? -16.216 -1.508 16.403 1.00 95.94 119 ALA A CA 1
ATOM 936 C C . ALA A 1 119 ? -17.420 -2.422 16.111 1.00 95.94 119 ALA A C 1
ATOM 938 O O . ALA A 1 119 ? -18.210 -2.712 17.011 1.00 95.94 119 ALA A O 1
ATOM 939 N N . LYS A 1 120 ? -17.540 -2.947 14.883 1.00 94.62 120 LYS A N 1
ATOM 940 C CA . LYS A 1 120 ? -18.602 -3.902 14.510 1.00 94.62 120 LYS A CA 1
ATOM 941 C C . LYS A 1 120 ? -18.504 -5.220 15.281 1.00 94.62 120 LYS A C 1
ATOM 943 O O . LYS A 1 120 ? -19.524 -5.734 15.729 1.00 94.62 120 LYS A O 1
ATOM 948 N N . MET A 1 121 ? -17.298 -5.748 15.472 1.00 94.75 121 MET A N 1
ATOM 949 C CA . MET A 1 121 ? -17.065 -6.961 16.259 1.00 94.75 121 MET A CA 1
ATOM 950 C C . MET A 1 121 ? -17.479 -6.756 17.720 1.00 94.75 121 MET A C 1
ATOM 952 O O . MET A 1 121 ? -18.247 -7.550 18.255 1.00 94.75 121 MET A O 1
ATOM 956 N N . PHE A 1 122 ? -17.057 -5.657 18.350 1.00 95.69 122 PHE A N 1
ATOM 957 C CA . PHE A 1 122 ? -17.463 -5.344 19.722 1.00 95.69 122 PHE A CA 1
ATOM 958 C C . PHE A 1 122 ? -18.957 -5.026 19.860 1.00 95.69 122 PHE A C 1
ATOM 960 O O . PHE A 1 122 ? -19.542 -5.296 20.903 1.00 95.69 122 PHE A O 1
ATOM 967 N N . THR A 1 123 ? -19.602 -4.538 18.798 1.00 96.00 123 THR A N 1
ATOM 968 C CA . THR A 1 123 ? -21.068 -4.421 18.741 1.00 96.00 123 THR A CA 1
ATOM 969 C C . THR A 1 123 ? -21.729 -5.799 18.818 1.00 96.00 123 THR A C 1
ATOM 971 O O . THR A 1 123 ? -22.676 -5.991 19.577 1.00 96.00 123 THR A O 1
ATOM 974 N N . ALA A 1 124 ? -21.219 -6.778 18.064 1.00 94.62 124 ALA A N 1
ATOM 975 C CA . ALA A 1 124 ? -21.729 -8.147 18.103 1.00 94.62 124 ALA A CA 1
ATOM 976 C C . ALA A 1 124 ? -21.496 -8.807 19.473 1.00 94.62 124 ALA A C 1
ATOM 978 O O . ALA A 1 124 ? -22.412 -9.428 20.011 1.00 94.62 124 ALA A O 1
ATOM 979 N N . LEU A 1 125 ? -20.316 -8.608 20.071 1.00 94.31 125 LEU A N 1
ATOM 980 C CA . LEU A 1 125 ? -20.006 -9.094 21.421 1.00 94.31 125 LEU A CA 1
ATOM 981 C C . LEU A 1 125 ? -20.919 -8.474 22.480 1.00 94.31 125 LEU A C 1
ATOM 983 O O . LEU A 1 125 ? -21.401 -9.172 23.369 1.00 94.31 125 LEU A O 1
ATOM 987 N N . GLU A 1 126 ? -21.208 -7.179 22.372 1.00 95.50 126 GLU A N 1
ATOM 988 C CA . GLU A 1 126 ? -22.123 -6.504 23.289 1.00 95.50 126 GLU A CA 1
ATOM 989 C C . GLU A 1 126 ? -23.546 -7.080 23.202 1.00 95.50 126 GLU A C 1
ATOM 991 O O . GLU A 1 126 ? -24.171 -7.317 24.235 1.00 95.50 126 GLU A O 1
ATOM 996 N N . HIS A 1 127 ? -24.035 -7.400 21.999 1.00 93.69 127 HIS A N 1
ATOM 997 C CA . HIS A 1 127 ? -25.327 -8.073 21.829 1.00 93.69 127 HIS A CA 1
ATOM 998 C C . HIS A 1 127 ? -25.360 -9.498 22.401 1.00 93.69 127 HIS A C 1
ATOM 1000 O O . HIS A 1 127 ? -26.397 -9.914 22.914 1.00 93.69 127 HIS A O 1
ATOM 1006 N N . GLN A 1 128 ? -24.257 -10.245 22.305 1.00 92.31 128 GLN A N 1
ATOM 1007 C CA . GLN A 1 128 ? -24.194 -11.649 22.721 1.00 92.31 128 GLN A CA 1
ATOM 1008 C C . GLN A 1 128 ? -23.999 -11.825 24.228 1.00 92.31 128 GLN A C 1
ATOM 1010 O O . GLN A 1 128 ? -24.638 -12.684 24.830 1.00 92.31 128 GLN A O 1
ATOM 1015 N N . SER A 1 129 ? -23.108 -11.040 24.838 1.00 91.00 129 SER A N 1
ATOM 1016 C CA . SER A 1 129 ? -22.638 -11.287 26.208 1.00 91.00 129 SER A CA 1
ATOM 1017 C C . SER A 1 129 ? -22.607 -10.049 27.101 1.00 91.00 129 SER A C 1
ATOM 1019 O O . SER A 1 129 ? -22.152 -10.145 28.241 1.00 91.00 129 SER A O 1
ATOM 1021 N N . ARG A 1 130 ? -23.086 -8.890 26.617 1.00 92.81 130 ARG A N 1
ATOM 1022 C CA . ARG A 1 130 ? -22.978 -7.600 27.329 1.00 92.81 130 ARG A CA 1
ATOM 1023 C C . ARG A 1 130 ? -21.535 -7.292 27.730 1.00 92.81 130 ARG A C 1
ATOM 1025 O O . ARG A 1 130 ? -21.251 -6.841 28.840 1.00 92.81 130 ARG A O 1
ATOM 1032 N N . PHE A 1 131 ? -20.605 -7.600 26.823 1.00 94.00 131 PHE A N 1
ATOM 1033 C CA . PHE A 1 131 ? -19.176 -7.546 27.097 1.00 94.00 131 PHE A CA 1
ATOM 1034 C C . PHE A 1 131 ? -18.704 -6.155 27.540 1.00 94.00 131 PHE A C 1
ATOM 1036 O O . PHE A 1 131 ? -17.924 -6.062 28.482 1.00 94.00 131 PHE A O 1
ATOM 1043 N N . LEU A 1 132 ? -19.185 -5.094 26.887 1.00 94.19 132 LEU A N 1
ATOM 1044 C CA . LEU A 1 132 ? -18.760 -3.711 27.101 1.00 94.19 132 LEU A CA 1
ATOM 1045 C C . LEU A 1 132 ? -19.533 -3.002 28.214 1.00 94.19 132 LEU A C 1
ATOM 1047 O O . LEU A 1 132 ? -18.978 -2.125 28.877 1.00 94.19 132 LEU A O 1
ATOM 1051 N N . SER A 1 133 ? -20.811 -3.341 28.399 1.00 92.25 133 SER A N 1
ATOM 1052 C CA . SER A 1 133 ? -21.640 -2.756 29.459 1.00 92.25 133 SER A CA 1
ATOM 1053 C C . SER A 1 133 ? -21.386 -3.376 30.837 1.00 92.25 133 SER A C 1
ATOM 1055 O O . SER A 1 133 ? -21.681 -2.743 31.851 1.00 92.25 133 SER A O 1
ATOM 1057 N N . ASN A 1 134 ? -20.801 -4.576 30.903 1.00 92.69 134 ASN A N 1
ATOM 1058 C CA . ASN A 1 134 ? -20.459 -5.231 32.161 1.00 92.69 134 ASN A CA 1
ATOM 1059 C C . ASN A 1 134 ? -19.184 -4.625 32.801 1.00 92.69 134 ASN A C 1
ATOM 1061 O O . ASN A 1 134 ? -18.093 -4.761 32.236 1.00 92.69 134 ASN A O 1
ATOM 1065 N N . PRO A 1 135 ? -19.264 -4.040 34.014 1.00 89.12 135 PRO A N 1
ATOM 1066 C CA . PRO A 1 135 ? -18.116 -3.422 34.682 1.00 89.12 135 PRO A CA 1
ATOM 1067 C C . PRO A 1 135 ? -17.004 -4.419 35.037 1.00 89.12 135 PRO A C 1
ATOM 1069 O O . PRO A 1 135 ? -15.849 -4.023 35.178 1.00 89.12 135 PRO A O 1
ATOM 1072 N N . HIS A 1 136 ? -17.310 -5.716 35.144 1.00 92.19 136 HIS A N 1
ATOM 1073 C CA . HIS A 1 136 ? -16.293 -6.733 35.399 1.00 92.19 136 HIS A CA 1
ATOM 1074 C C . HIS A 1 136 ? -15.355 -6.946 34.214 1.00 92.19 136 HIS A C 1
ATOM 1076 O O . HIS A 1 136 ? -14.261 -7.442 34.418 1.00 92.19 136 HIS A O 1
ATOM 1082 N N . ASN A 1 137 ? -15.724 -6.565 32.992 1.00 93.44 137 ASN A N 1
ATOM 1083 C CA . ASN A 1 137 ? -14.869 -6.774 31.823 1.00 93.44 137 ASN A CA 1
ATOM 1084 C C . ASN A 1 137 ? -13.918 -5.605 31.546 1.00 93.44 137 ASN A C 1
ATOM 1086 O O . ASN A 1 137 ? -13.135 -5.687 30.604 1.00 93.44 137 ASN A O 1
ATOM 1090 N N . VAL A 1 138 ? -13.936 -4.541 32.356 1.00 93.12 138 VAL A N 1
ATOM 1091 C CA . VAL A 1 138 ? -13.102 -3.347 32.132 1.00 93.12 138 VAL A CA 1
ATOM 1092 C C . VAL A 1 138 ? -11.613 -3.699 32.060 1.00 93.12 138 VAL A C 1
ATOM 1094 O O . VAL A 1 138 ? -10.950 -3.272 31.125 1.00 93.12 138 VAL A O 1
ATOM 1097 N N . TYR A 1 139 ? -11.108 -4.562 32.951 1.00 93.75 139 TYR A N 1
ATOM 1098 C CA . TYR A 1 139 ? -9.704 -5.006 32.908 1.00 93.75 139 TYR A CA 1
ATOM 1099 C C . TYR A 1 139 ? -9.371 -5.820 31.645 1.00 93.75 139 TYR A C 1
ATOM 1101 O O . TYR A 1 139 ? -8.245 -5.786 31.159 1.00 93.75 139 TYR A O 1
ATOM 1109 N N . ARG A 1 140 ? -10.350 -6.551 31.090 1.00 94.06 140 ARG A N 1
ATOM 1110 C CA . ARG A 1 140 ? -10.171 -7.310 29.842 1.00 94.06 140 ARG A CA 1
ATOM 1111 C C . ARG A 1 140 ? -10.109 -6.366 28.652 1.00 94.06 140 ARG A C 1
ATOM 1113 O O . ARG A 1 140 ? -9.283 -6.564 27.774 1.00 94.06 140 ARG A O 1
ATOM 1120 N N . ILE A 1 141 ? -10.973 -5.349 28.630 1.00 94.50 141 ILE A N 1
ATOM 1121 C CA . ILE A 1 141 ? -10.968 -4.312 27.591 1.00 94.50 141 ILE A CA 1
ATOM 1122 C C . ILE A 1 141 ? -9.632 -3.570 27.614 1.00 94.50 141 ILE A C 1
ATOM 1124 O O . ILE A 1 141 ? -9.030 -3.391 26.562 1.00 94.50 141 ILE A O 1
ATOM 1128 N N . ASP A 1 142 ? -9.160 -3.198 28.802 1.00 94.88 142 ASP A N 1
ATOM 1129 C CA . ASP A 1 142 ? -7.882 -2.517 28.994 1.00 94.88 142 ASP A CA 1
ATOM 1130 C C . ASP A 1 142 ? -6.702 -3.345 28.460 1.00 94.88 142 ASP A C 1
ATOM 1132 O O . ASP A 1 142 ? -5.967 -2.884 27.591 1.00 94.88 142 ASP A O 1
ATOM 1136 N N . SER A 1 143 ? -6.621 -4.625 28.842 1.00 94.75 143 SER A N 1
ATOM 1137 C CA . SER A 1 143 ? -5.603 -5.555 28.336 1.00 94.75 143 SER A CA 1
ATOM 1138 C C . SER A 1 143 ? -5.668 -5.752 26.813 1.00 94.75 143 SER A C 1
ATOM 1140 O O . SER A 1 143 ? -4.629 -5.789 26.153 1.00 94.75 143 SER A O 1
ATOM 1142 N N . ILE A 1 144 ? -6.872 -5.827 26.225 1.00 95.38 144 ILE A N 1
ATOM 1143 C CA . ILE A 1 144 ? -7.041 -5.911 24.764 1.00 95.38 144 ILE A CA 1
ATOM 1144 C C . ILE A 1 144 ? -6.535 -4.632 24.085 1.00 95.38 144 ILE A C 1
ATOM 1146 O O . ILE A 1 144 ? -5.887 -4.713 23.042 1.00 95.38 144 ILE A O 1
ATOM 1150 N N . LEU A 1 145 ? -6.828 -3.455 24.646 1.00 95.69 145 LEU A N 1
ATOM 1151 C CA . LEU A 1 145 ? -6.346 -2.184 24.104 1.00 95.69 145 LEU A CA 1
ATOM 1152 C C . LEU A 1 145 ? -4.828 -2.068 24.193 1.00 95.69 145 LEU A C 1
ATOM 1154 O O . LEU A 1 145 ? -4.210 -1.619 23.228 1.00 95.69 145 LEU A O 1
ATOM 1158 N N . GLU A 1 146 ? -4.238 -2.484 25.313 1.00 95.44 146 GLU A N 1
ATOM 1159 C CA . GLU A 1 146 ? -2.793 -2.457 25.517 1.00 95.44 146 GLU A CA 1
ATOM 1160 C C . GLU A 1 146 ? -2.079 -3.358 24.510 1.00 95.44 146 GLU A C 1
ATOM 1162 O O . GLU A 1 146 ? -1.195 -2.902 23.780 1.00 95.44 146 GLU A O 1
ATOM 1167 N N . GLN A 1 147 ? -2.525 -4.612 24.399 1.00 95.56 147 GLN A N 1
ATOM 1168 C CA . GLN A 1 147 ? -1.957 -5.559 23.449 1.00 95.56 147 GLN A CA 1
ATOM 1169 C C . GLN A 1 147 ? -2.140 -5.076 22.004 1.00 95.56 147 GLN A C 1
ATOM 1171 O O . GLN A 1 147 ? -1.205 -5.125 21.211 1.00 95.56 147 GLN A O 1
ATOM 1176 N N . MET A 1 148 ? -3.308 -4.526 21.657 1.00 96.00 148 MET A N 1
ATOM 1177 C CA . MET A 1 148 ? -3.552 -3.975 20.322 1.00 96.00 148 MET A CA 1
ATOM 1178 C C . MET A 1 148 ? -2.646 -2.776 20.015 1.00 96.00 148 MET A C 1
ATOM 1180 O O . MET A 1 148 ? -2.151 -2.663 18.896 1.00 96.00 148 MET A O 1
ATOM 1184 N N . PHE A 1 149 ? -2.427 -1.881 20.981 1.00 95.38 149 PHE A N 1
ATOM 1185 C CA . PHE A 1 149 ? -1.537 -0.733 20.823 1.00 95.38 149 PHE A CA 1
ATOM 1186 C C . PHE A 1 149 ? -0.092 -1.173 20.562 1.00 95.38 149 PHE A C 1
ATOM 1188 O O . PHE A 1 149 ? 0.549 -0.660 19.644 1.00 95.38 149 PHE A O 1
ATOM 1195 N N . GLN A 1 150 ? 0.406 -2.145 21.331 1.00 94.69 150 GLN A N 1
ATOM 1196 C CA . GLN A 1 150 ? 1.759 -2.679 21.174 1.00 94.69 150 GLN A CA 1
ATOM 1197 C C . GLN A 1 150 ? 1.915 -3.445 19.852 1.00 94.69 150 GLN A C 1
ATOM 1199 O O . GLN A 1 150 ? 2.833 -3.161 19.081 1.00 94.69 150 GLN A O 1
ATOM 1204 N N . ASP A 1 151 ? 0.998 -4.366 19.552 1.00 95.00 151 ASP A N 1
ATOM 1205 C CA . ASP A 1 151 ? 1.084 -5.237 18.379 1.00 95.00 151 ASP A CA 1
ATOM 1206 C C . ASP A 1 151 ? 0.964 -4.447 17.065 1.00 95.00 151 ASP A C 1
ATOM 1208 O O . ASP A 1 151 ? 1.756 -4.643 16.142 1.00 95.00 151 ASP A O 1
ATOM 1212 N N . LEU A 1 152 ? 0.035 -3.485 16.973 1.00 93.75 152 LEU A N 1
ATOM 1213 C CA . LEU A 1 152 ? -0.118 -2.674 15.758 1.00 93.75 152 LEU A CA 1
ATOM 1214 C C . LEU A 1 152 ? 1.077 -1.744 15.514 1.00 93.75 152 LEU A C 1
ATOM 1216 O O . LEU A 1 152 ? 1.445 -1.531 14.357 1.00 93.75 152 LEU A O 1
ATOM 1220 N N . ASN A 1 153 ? 1.698 -1.220 16.573 1.00 93.50 153 ASN A N 1
ATOM 1221 C CA . ASN A 1 153 ? 2.878 -0.364 16.451 1.00 93.50 153 ASN A CA 1
ATOM 1222 C C . ASN A 1 153 ? 4.154 -1.154 16.120 1.00 93.50 153 ASN A C 1
ATOM 1224 O O . ASN A 1 153 ? 4.993 -0.655 15.373 1.00 93.50 153 ASN A O 1
ATOM 1228 N N . ASN A 1 154 ? 4.298 -2.378 16.638 1.00 91.81 154 ASN A N 1
ATOM 1229 C CA . ASN A 1 154 ? 5.508 -3.187 16.453 1.00 91.81 154 ASN A CA 1
ATOM 1230 C C . ASN A 1 154 ? 5.449 -4.097 15.217 1.00 91.81 154 ASN A C 1
ATOM 1232 O O . ASN A 1 154 ? 6.452 -4.250 14.523 1.00 91.81 154 ASN A O 1
ATOM 1236 N N . TYR A 1 155 ? 4.286 -4.692 14.939 1.00 91.75 155 TYR A N 1
ATOM 1237 C CA . TYR A 1 155 ? 4.112 -5.727 13.914 1.00 91.75 155 TYR A CA 1
ATOM 1238 C C . TYR A 1 155 ? 3.125 -5.338 12.810 1.00 91.75 155 TYR A C 1
ATOM 1240 O O . TYR A 1 155 ? 3.126 -5.959 11.751 1.00 91.75 155 TYR A O 1
ATOM 1248 N N . SER A 1 156 ? 2.299 -4.304 13.018 1.00 93.12 156 SER A N 1
ATOM 1249 C CA . SER A 1 156 ? 1.230 -3.894 12.083 1.00 93.12 156 SER A CA 1
ATOM 1250 C C . SER A 1 156 ? 0.146 -4.959 11.853 1.00 93.12 156 SER A C 1
ATOM 1252 O O . SER A 1 156 ? -0.701 -4.828 10.967 1.00 93.12 156 SER A O 1
ATOM 1254 N N . GLU A 1 157 ? 0.130 -5.987 12.693 1.00 93.69 157 GLU A N 1
ATOM 1255 C CA . GLU A 1 157 ? -0.905 -7.004 12.786 1.00 93.69 157 GLU A CA 1
ATOM 1256 C C . GLU A 1 157 ? -1.056 -7.439 14.245 1.00 93.69 157 GLU A C 1
ATOM 1258 O O . GLU A 1 157 ? -0.099 -7.383 15.011 1.00 93.69 157 GLU A O 1
ATOM 1263 N N . CYS A 1 158 ? -2.259 -7.842 14.646 1.00 93.62 158 CYS A N 1
ATOM 1264 C CA . CYS A 1 158 ? -2.522 -8.362 15.981 1.00 93.62 158 CYS A CA 1
ATOM 1265 C C . CYS A 1 158 ? -3.583 -9.465 15.948 1.00 93.62 158 CYS A C 1
ATOM 1267 O O . CYS A 1 158 ? -4.537 -9.421 15.162 1.00 93.62 158 CYS A O 1
ATOM 1269 N N . GLN A 1 159 ? -3.417 -10.455 16.829 1.00 94.25 159 GLN A N 1
ATOM 1270 C CA . GLN A 1 159 ? -4.376 -11.537 17.024 1.00 94.25 159 GLN A CA 1
ATOM 1271 C C . GLN A 1 159 ? -4.632 -11.773 18.518 1.00 94.25 159 GLN A C 1
ATOM 1273 O O . GLN A 1 159 ? -3.918 -12.530 19.174 1.00 94.25 159 GLN A O 1
ATOM 1278 N N . ILE A 1 160 ? -5.693 -11.167 19.049 1.00 94.56 160 ILE A N 1
ATOM 1279 C CA . ILE A 1 160 ? -5.964 -11.120 20.492 1.00 94.56 160 ILE A CA 1
ATOM 1280 C C . ILE A 1 160 ? -7.168 -12.013 20.818 1.00 94.56 160 ILE A C 1
ATOM 1282 O O . ILE A 1 160 ? -8.275 -11.727 20.357 1.00 94.56 160 ILE A O 1
ATOM 1286 N N . PRO A 1 161 ? -7.006 -13.115 21.571 1.00 93.56 161 PRO A N 1
ATOM 1287 C CA . PRO A 1 161 ? -8.134 -13.942 21.985 1.00 93.56 161 PRO A CA 1
ATOM 1288 C C . PRO A 1 161 ? -8.978 -13.228 23.048 1.00 93.56 161 PRO A C 1
ATOM 1290 O O . PRO A 1 161 ? -8.455 -12.786 24.068 1.00 93.56 161 PRO A O 1
ATOM 1293 N N . ILE A 1 162 ? -10.291 -13.135 22.821 1.00 90.44 162 ILE A N 1
ATOM 1294 C CA . ILE A 1 162 ? -11.242 -12.610 23.811 1.00 90.44 162 ILE A CA 1
ATOM 1295 C C . ILE A 1 162 ? -11.799 -13.770 24.636 1.00 90.44 162 ILE A C 1
ATOM 1297 O O . ILE A 1 162 ? -11.743 -13.728 25.863 1.00 90.44 162 ILE A O 1
ATOM 1301 N N . ASP A 1 163 ? -12.308 -14.808 23.975 1.00 86.50 163 ASP A N 1
ATOM 1302 C CA . ASP A 1 163 ? -12.814 -16.048 24.572 1.00 86.50 163 ASP A CA 1
ATOM 1303 C C . ASP A 1 163 ? -12.511 -17.250 23.646 1.00 86.50 163 ASP A C 1
ATOM 1305 O O . ASP A 1 163 ? -11.737 -17.123 22.695 1.00 86.50 163 ASP A O 1
ATOM 1309 N N . GLU A 1 164 ? -13.079 -18.427 23.929 1.00 86.62 164 GLU A N 1
ATOM 1310 C CA . GLU A 1 164 ? -12.868 -19.646 23.128 1.00 86.62 164 GLU A CA 1
ATOM 1311 C C . GLU A 1 164 ? -13.359 -19.521 21.672 1.00 86.62 164 GLU A C 1
ATOM 1313 O O . GLU A 1 164 ? -12.857 -20.224 20.795 1.00 86.62 164 GLU A O 1
ATOM 1318 N N . ALA A 1 165 ? -14.314 -18.626 21.396 1.00 87.25 165 ALA A N 1
ATOM 1319 C CA . ALA A 1 165 ? -14.960 -18.476 20.092 1.00 87.25 165 ALA A CA 1
ATOM 1320 C C . ALA A 1 165 ? -14.570 -17.181 19.354 1.00 87.25 165 ALA A C 1
ATOM 1322 O O . ALA A 1 165 ? -14.662 -17.117 18.128 1.00 87.25 165 ALA A O 1
ATOM 1323 N N . ASN A 1 166 ? -14.124 -16.150 20.074 1.00 90.00 166 ASN A N 1
ATOM 1324 C CA . ASN A 1 166 ? -13.945 -14.794 19.572 1.00 90.00 166 ASN A CA 1
ATOM 1325 C C . ASN A 1 166 ? -12.489 -14.339 19.699 1.00 90.00 166 ASN A C 1
ATOM 1327 O O . ASN A 1 166 ? -11.893 -14.354 20.779 1.00 90.00 166 ASN A O 1
ATOM 1331 N N . ARG A 1 167 ? -11.921 -13.858 18.589 1.00 93.06 167 ARG A N 1
ATOM 1332 C CA . ARG A 1 167 ? -10.568 -13.288 18.533 1.00 93.06 167 ARG A CA 1
ATOM 1333 C C . ARG A 1 167 ? -10.585 -11.988 17.738 1.00 93.06 167 ARG A C 1
ATOM 1335 O O . ARG A 1 167 ? -11.166 -11.934 16.655 1.00 93.06 167 ARG A O 1
ATOM 1342 N N . VAL A 1 168 ? -9.911 -10.962 18.244 1.00 92.44 168 VAL A N 1
ATOM 1343 C CA . VAL A 1 168 ? -9.605 -9.750 17.481 1.00 92.44 168 VAL A CA 1
ATOM 1344 C C . VAL A 1 168 ? -8.516 -10.105 16.485 1.00 92.44 168 VAL A C 1
ATOM 1346 O O . VAL A 1 168 ? -7.459 -10.566 16.896 1.00 92.44 168 VAL A O 1
ATOM 1349 N N . ASN A 1 169 ? -8.767 -9.920 15.192 1.00 93.12 169 ASN A N 1
ATOM 1350 C CA . ASN A 1 169 ? -7.768 -10.132 14.149 1.00 93.12 169 ASN A CA 1
ATOM 1351 C C . ASN A 1 169 ? -7.682 -8.877 13.280 1.00 93.12 169 ASN A C 1
ATOM 1353 O O . ASN A 1 169 ? -8.630 -8.552 12.557 1.00 93.12 169 ASN A O 1
ATOM 1357 N N . ILE A 1 170 ? -6.566 -8.163 13.381 1.00 93.50 170 ILE A N 1
ATOM 1358 C CA . ILE A 1 170 ? -6.298 -6.958 12.602 1.00 93.50 170 ILE A CA 1
ATOM 1359 C C . ILE A 1 170 ? -4.985 -7.161 11.865 1.00 93.50 170 ILE A C 1
ATOM 1361 O O . ILE A 1 170 ? -3.985 -7.530 12.465 1.00 93.50 170 ILE A O 1
ATOM 1365 N N . LYS A 1 171 ? -4.986 -6.869 10.567 1.00 92.56 171 LYS A N 1
ATOM 1366 C CA . LYS A 1 171 ? -3.781 -6.777 9.748 1.00 92.56 171 LYS A CA 1
ATOM 1367 C C . LYS A 1 171 ? -3.868 -5.515 8.913 1.00 92.56 171 LYS A C 1
ATOM 1369 O O . LYS A 1 171 ? -4.871 -5.304 8.225 1.00 92.56 171 LYS A O 1
ATOM 1374 N N . LEU A 1 172 ? -2.855 -4.667 9.024 1.00 92.12 172 LEU A N 1
ATOM 1375 C CA . LEU A 1 172 ? -2.746 -3.453 8.232 1.00 92.12 172 LEU A CA 1
ATOM 1376 C C . LEU A 1 172 ? -2.105 -3.798 6.892 1.00 92.12 172 LEU A C 1
ATOM 1378 O O . LEU A 1 172 ? -1.128 -4.542 6.825 1.00 92.12 172 LEU A O 1
ATOM 1382 N N . PHE A 1 173 ? -2.671 -3.248 5.823 1.00 87.69 173 PHE A N 1
ATOM 1383 C CA . PHE A 1 173 ? -2.147 -3.403 4.473 1.00 87.69 173 PHE A CA 1
ATOM 1384 C C . PHE A 1 173 ? -1.728 -2.034 3.943 1.00 87.69 173 PHE A C 1
ATOM 1386 O O . PHE A 1 173 ? -2.472 -1.066 4.138 1.00 87.69 173 PHE A O 1
ATOM 1393 N N . PRO A 1 174 ? -0.555 -1.923 3.298 1.00 85.56 174 PRO A N 1
ATOM 1394 C CA . PRO A 1 174 ? -0.142 -0.674 2.683 1.00 85.56 174 PRO A CA 1
ATOM 1395 C C . PRO A 1 174 ? -1.125 -0.306 1.570 1.00 85.56 174 PRO A C 1
ATOM 1397 O O . PRO A 1 174 ? -1.618 -1.172 0.844 1.00 85.56 174 PRO A O 1
ATOM 1400 N N . VAL A 1 175 ? -1.417 0.987 1.438 1.00 81.25 175 VAL A N 1
ATOM 1401 C CA . VAL A 1 175 ? -2.168 1.489 0.284 1.00 81.25 175 VAL A CA 1
ATOM 1402 C C . VAL A 1 175 ? -1.176 1.639 -0.858 1.00 81.25 175 VAL A C 1
ATOM 1404 O O . VAL A 1 175 ? -0.363 2.558 -0.861 1.00 81.25 175 VAL A O 1
ATOM 1407 N N . LEU A 1 176 ? -1.229 0.698 -1.791 1.00 83.25 176 LEU A N 1
ATOM 1408 C CA . LEU A 1 176 ? -0.407 0.692 -2.993 1.00 83.25 176 LEU A CA 1
ATOM 1409 C C . LEU A 1 176 ? -1.099 1.497 -4.099 1.00 83.25 176 LEU A C 1
ATOM 1411 O O . LEU A 1 176 ? -2.332 1.532 -4.183 1.00 83.25 176 LEU A O 1
ATOM 1415 N N . GLU A 1 177 ? -0.310 2.148 -4.951 1.00 82.00 177 GLU A N 1
ATOM 1416 C CA . GLU A 1 177 ? -0.848 2.905 -6.080 1.00 82.00 177 GLU A CA 1
ATOM 1417 C C . GLU A 1 177 ? -1.547 1.969 -7.079 1.00 82.00 177 GLU A C 1
ATOM 1419 O O . GLU A 1 177 ? -1.101 0.836 -7.300 1.00 82.00 177 GLU A O 1
ATOM 1424 N N . PRO A 1 178 ? -2.658 2.406 -7.700 1.00 83.06 178 PRO A N 1
ATOM 1425 C CA . PRO A 1 178 ? -3.314 1.603 -8.720 1.00 83.06 178 PRO A CA 1
ATOM 1426 C C . PRO A 1 178 ? -2.334 1.336 -9.874 1.00 83.06 178 PRO A C 1
ATOM 1428 O O . PRO A 1 178 ? -1.672 2.269 -10.338 1.00 83.06 178 PRO A O 1
ATOM 1431 N N . PRO A 1 179 ? -2.229 0.085 -10.360 1.00 84.94 179 PRO A N 1
ATOM 1432 C CA . PRO A 1 179 ? -1.220 -0.262 -11.348 1.00 84.94 179 PRO A CA 1
ATOM 1433 C C . PRO A 1 179 ? -1.451 0.499 -12.662 1.00 84.94 179 PRO A C 1
ATOM 1435 O O . PRO A 1 179 ? -2.599 0.669 -13.095 1.00 84.94 179 PRO A O 1
ATOM 1438 N N . PRO A 1 180 ? -0.377 0.933 -13.346 1.00 84.19 180 PRO A N 1
ATOM 1439 C CA . PRO A 1 180 ? -0.493 1.651 -14.605 1.00 84.19 180 PRO A CA 1
ATOM 1440 C C . PRO A 1 180 ? -1.115 0.772 -15.696 1.00 84.19 180 PRO A C 1
ATOM 1442 O O . PRO A 1 180 ? -1.070 -0.463 -15.666 1.00 84.19 180 PRO A O 1
ATOM 1445 N N . ASN A 1 181 ? -1.680 1.416 -16.717 1.00 86.31 181 ASN A N 1
ATOM 1446 C CA . ASN A 1 181 ? -2.177 0.700 -17.883 1.00 86.31 181 ASN A CA 1
ATOM 1447 C C . ASN A 1 181 ? -1.004 0.185 -18.733 1.00 86.31 181 ASN A C 1
ATOM 1449 O O . ASN A 1 181 ? -0.151 0.956 -19.167 1.00 86.31 181 ASN A O 1
ATOM 1453 N N . ILE A 1 182 ? -0.983 -1.120 -19.000 1.00 89.12 182 ILE A N 1
ATOM 1454 C CA . ILE A 1 182 ? 0.102 -1.767 -19.746 1.00 89.12 182 ILE A CA 1
ATOM 1455 C C . ILE A 1 182 ? -0.280 -1.956 -21.214 1.00 89.12 182 ILE A C 1
ATOM 1457 O O . ILE A 1 182 ? -1.384 -2.409 -21.537 1.00 89.12 182 ILE A O 1
ATOM 1461 N N . GLU A 1 183 ? 0.662 -1.679 -22.113 1.00 87.31 183 GLU A N 1
ATOM 1462 C CA . GLU A 1 183 ? 0.562 -2.033 -23.525 1.00 87.31 183 GLU A CA 1
ATOM 1463 C C . GLU A 1 183 ? 1.342 -3.316 -23.852 1.00 87.31 183 GLU A C 1
ATOM 1465 O O . GLU A 1 183 ? 2.373 -3.615 -23.254 1.00 87.31 183 GLU A O 1
ATOM 1470 N N . GLY A 1 184 ? 0.900 -4.060 -24.872 1.00 85.12 184 GLY A N 1
ATOM 1471 C CA . GLY A 1 184 ? 1.510 -5.349 -25.241 1.00 85.12 184 GLY A CA 1
ATOM 1472 C C . GLY A 1 184 ? 2.966 -5.270 -25.714 1.00 85.12 184 GLY A C 1
ATOM 1473 O O . GLY A 1 184 ? 3.656 -6.288 -25.765 1.00 85.12 184 GLY A O 1
ATOM 1474 N N . HIS A 1 185 ? 3.434 -4.071 -26.058 1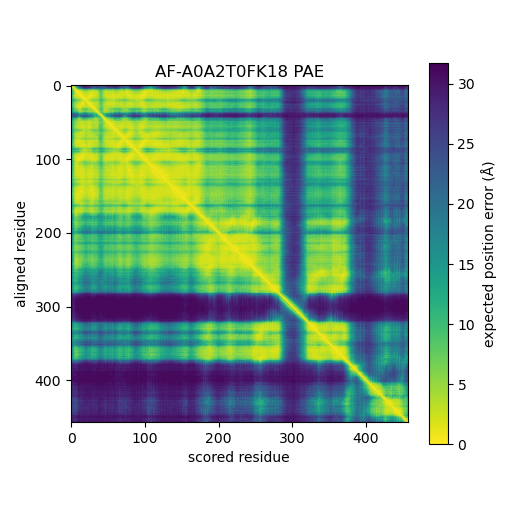.00 85.94 185 HIS A N 1
ATOM 1475 C CA . HIS A 1 185 ? 4.805 -3.815 -26.479 1.00 85.94 185 HIS A CA 1
ATOM 1476 C C . HIS A 1 185 ? 5.735 -3.446 -25.308 1.00 85.94 185 HIS A C 1
ATOM 1478 O O . HIS A 1 185 ? 6.934 -3.294 -25.527 1.00 85.94 185 HIS A O 1
ATOM 1484 N N . HIS A 1 186 ? 5.222 -3.283 -24.086 1.00 88.00 186 HIS A N 1
ATOM 1485 C CA . HIS A 1 186 ? 6.066 -3.080 -22.910 1.00 88.00 186 HIS A CA 1
ATOM 1486 C C . HIS A 1 186 ? 6.818 -4.362 -22.552 1.00 88.00 186 HIS A C 1
ATOM 1488 O O . HIS A 1 186 ? 6.370 -5.466 -22.865 1.00 88.00 186 HIS A O 1
ATOM 1494 N N . VAL A 1 187 ? 7.968 -4.203 -21.904 1.00 90.31 187 VAL A N 1
ATOM 1495 C CA . VAL A 1 187 ? 8.840 -5.293 -21.470 1.00 90.31 187 VAL A CA 1
ATOM 1496 C C . VAL A 1 187 ? 8.924 -5.259 -19.940 1.00 90.31 187 VAL A C 1
ATOM 1498 O O . VAL A 1 187 ? 9.449 -4.283 -19.398 1.00 90.31 187 VAL A O 1
ATOM 1501 N N . PRO A 1 188 ? 8.395 -6.280 -19.241 1.00 93.12 188 PRO A N 1
ATOM 1502 C CA . PRO A 1 188 ? 8.532 -6.416 -17.799 1.00 93.12 188 PRO A CA 1
ATOM 1503 C C . PRO A 1 188 ? 9.938 -6.881 -17.424 1.00 93.12 188 PRO A C 1
ATOM 1505 O O . PRO A 1 188 ? 10.456 -7.860 -17.970 1.00 93.12 188 PRO A O 1
ATOM 1508 N N . ILE A 1 189 ? 10.539 -6.191 -16.464 1.00 90.44 189 ILE A N 1
ATOM 1509 C CA . ILE A 1 189 ? 11.842 -6.517 -15.896 1.00 90.44 189 ILE A CA 1
ATOM 1510 C C . ILE A 1 189 ? 11.641 -6.907 -14.434 1.00 90.44 189 ILE A C 1
ATOM 1512 O O . ILE A 1 189 ? 11.110 -6.097 -13.673 1.00 90.44 189 ILE A O 1
ATOM 1516 N N . PRO A 1 190 ? 12.068 -8.112 -14.030 1.00 90.69 190 PRO A N 1
ATOM 1517 C CA . PRO A 1 190 ? 11.998 -8.520 -12.637 1.00 90.69 190 PRO A CA 1
ATOM 1518 C C . PRO A 1 190 ? 12.976 -7.690 -11.795 1.00 90.69 190 PRO A C 1
ATOM 1520 O O . PRO A 1 190 ? 14.155 -7.579 -12.134 1.00 90.69 190 PRO A O 1
ATOM 1523 N N . THR A 1 191 ? 12.487 -7.113 -10.701 1.00 87.38 191 THR A N 1
ATOM 1524 C CA . THR A 1 191 ? 13.314 -6.450 -9.671 1.00 87.38 191 THR A CA 1
ATOM 1525 C C . THR A 1 191 ? 13.752 -7.434 -8.591 1.00 87.38 191 THR A C 1
ATOM 1527 O O . THR A 1 191 ? 14.797 -7.259 -7.967 1.00 87.38 191 THR A O 1
ATOM 1530 N N . VAL A 1 192 ? 12.966 -8.494 -8.408 1.00 87.25 192 VAL A N 1
ATOM 1531 C CA . VAL A 1 192 ? 13.164 -9.564 -7.431 1.00 87.25 192 VAL A CA 1
ATOM 1532 C C . VAL A 1 192 ? 13.230 -10.920 -8.129 1.00 87.25 192 VAL A C 1
ATOM 1534 O O . VAL A 1 192 ? 12.818 -11.074 -9.282 1.00 87.25 192 VAL A O 1
ATOM 1537 N N . GLN A 1 193 ? 13.733 -11.932 -7.425 1.00 86.06 193 GLN A N 1
ATOM 1538 C CA . GLN A 1 193 ? 13.716 -13.302 -7.923 1.00 86.06 193 GLN A CA 1
ATOM 1539 C C . GLN A 1 193 ? 12.279 -13.845 -7.880 1.00 86.06 193 GLN A C 1
ATOM 1541 O O . GLN A 1 193 ? 11.834 -14.389 -6.876 1.00 86.06 193 GLN A O 1
ATOM 1546 N N . LEU A 1 194 ? 11.545 -13.705 -8.990 1.00 85.50 194 LEU A N 1
ATOM 1547 C CA . LEU A 1 194 ? 10.127 -14.088 -9.080 1.00 85.50 194 LEU A CA 1
ATOM 1548 C C . LEU A 1 194 ? 9.866 -15.564 -8.739 1.00 85.50 194 LEU A C 1
ATOM 1550 O O . LEU A 1 194 ? 8.781 -15.907 -8.285 1.00 85.50 194 LEU A O 1
ATOM 1554 N N . SER A 1 195 ? 10.855 -16.437 -8.943 1.00 83.94 195 SER A N 1
ATOM 1555 C CA . SER A 1 195 ? 10.761 -17.860 -8.598 1.00 83.94 195 SER A CA 1
ATOM 1556 C C . SER A 1 195 ? 10.579 -18.106 -7.099 1.00 83.94 195 SER A C 1
ATOM 1558 O O . SER A 1 195 ? 9.936 -19.085 -6.733 1.00 83.94 195 SER A O 1
ATOM 1560 N N . ASP A 1 196 ? 11.113 -17.223 -6.254 1.00 86.06 196 ASP A N 1
ATOM 1561 C CA . ASP A 1 196 ? 11.084 -17.373 -4.796 1.00 86.06 196 ASP A CA 1
ATOM 1562 C C . ASP A 1 196 ? 9.748 -16.900 -4.199 1.00 86.06 196 ASP A C 1
ATOM 1564 O O . ASP A 1 196 ? 9.451 -17.179 -3.042 1.00 86.06 196 ASP A O 1
ATOM 1568 N N . LEU A 1 197 ? 8.927 -16.201 -4.993 1.00 81.88 197 LEU A N 1
ATOM 1569 C CA . LEU A 1 197 ? 7.603 -15.713 -4.592 1.00 81.88 197 LEU A CA 1
ATOM 1570 C C . LEU A 1 197 ? 6.500 -16.769 -4.735 1.00 81.88 197 LEU A C 1
ATOM 1572 O O . LEU A 1 197 ? 5.371 -16.527 -4.322 1.00 81.88 197 LEU A O 1
ATOM 1576 N N . ARG A 1 198 ? 6.796 -17.912 -5.360 1.00 81.12 198 ARG A N 1
ATOM 1577 C CA . ARG A 1 198 ? 5.798 -18.934 -5.674 1.00 81.12 198 ARG A CA 1
ATOM 1578 C C . ARG A 1 198 ? 5.357 -19.681 -4.413 1.00 81.12 198 ARG A C 1
ATOM 1580 O O . ARG A 1 198 ? 6.186 -20.268 -3.722 1.00 81.12 198 ARG A O 1
ATOM 1587 N N . ASP A 1 199 ? 4.047 -19.751 -4.196 1.00 80.94 199 ASP A N 1
ATOM 1588 C CA . ASP A 1 199 ? 3.414 -20.612 -3.192 1.00 80.94 199 ASP A CA 1
ATOM 1589 C C . ASP A 1 199 ? 2.564 -21.736 -3.833 1.00 80.94 199 ASP A C 1
ATOM 1591 O O . ASP A 1 199 ? 2.448 -21.840 -5.057 1.00 80.94 199 ASP A O 1
ATOM 1595 N N . GLU A 1 200 ? 2.011 -22.638 -3.013 1.00 78.75 200 GLU A N 1
ATOM 1596 C CA . GLU A 1 200 ? 1.168 -23.756 -3.481 1.00 78.75 200 GLU A CA 1
ATOM 1597 C C . GLU A 1 200 ? -0.198 -23.297 -4.017 1.00 78.75 200 GLU A C 1
ATOM 1599 O O . GLU A 1 200 ? -0.819 -23.993 -4.820 1.00 78.75 200 GLU A O 1
ATOM 1604 N N . SER A 1 201 ? -0.661 -22.124 -3.584 1.00 84.62 201 SER A N 1
ATOM 1605 C CA . SER A 1 201 ? -1.935 -21.512 -3.972 1.00 84.62 201 SER A CA 1
ATOM 1606 C C . SER A 1 201 ? -1.803 -20.520 -5.127 1.00 84.62 201 SER A C 1
ATOM 1608 O O . SER A 1 201 ? -2.740 -19.766 -5.402 1.00 84.62 201 SER A O 1
ATOM 1610 N N . TRP A 1 202 ? -0.646 -20.498 -5.787 1.00 84.38 202 TRP A N 1
ATOM 1611 C CA . TRP A 1 202 ? -0.324 -19.467 -6.754 1.00 84.38 202 TRP A CA 1
ATOM 1612 C C . TRP A 1 202 ? -1.215 -19.567 -7.989 1.00 84.38 202 TRP A C 1
ATOM 1614 O O . TRP A 1 202 ? -1.616 -20.654 -8.414 1.00 84.38 202 TRP A O 1
ATOM 1624 N N . ASP A 1 203 ? -1.511 -18.418 -8.591 1.00 89.12 203 ASP A N 1
ATOM 1625 C CA . ASP A 1 203 ? -2.355 -18.371 -9.777 1.00 89.12 203 ASP A CA 1
ATOM 1626 C C . ASP A 1 203 ? -1.723 -19.181 -10.939 1.00 89.12 203 ASP A C 1
ATOM 1628 O O . ASP A 1 203 ? -0.546 -18.982 -11.270 1.00 89.12 203 ASP A O 1
ATOM 1632 N N . PRO A 1 204 ? -2.477 -20.084 -11.602 1.00 89.81 204 PRO A N 1
ATOM 1633 C CA . PRO A 1 204 ? -1.937 -20.910 -12.680 1.00 89.81 204 PRO A CA 1
ATOM 1634 C C . PRO A 1 204 ? -1.436 -20.110 -13.887 1.00 89.81 204 PRO A C 1
ATOM 1636 O O . PRO A 1 204 ? -0.529 -20.561 -14.587 1.00 89.81 204 PRO A O 1
ATOM 1639 N N . THR A 1 205 ? -2.027 -18.943 -14.164 1.00 91.75 205 THR A N 1
ATOM 1640 C CA . THR A 1 205 ? -1.588 -18.062 -15.254 1.00 91.75 205 THR A CA 1
ATOM 1641 C C . THR A 1 205 ? -0.269 -17.401 -14.880 1.00 91.75 205 THR A C 1
ATOM 1643 O O . THR A 1 205 ? 0.663 -17.415 -15.683 1.00 91.75 205 THR A O 1
ATOM 1646 N N . MET A 1 206 ? -0.151 -16.905 -13.644 1.00 92.12 206 MET A N 1
ATOM 1647 C CA . MET A 1 206 ? 1.102 -16.372 -13.106 1.00 92.12 206 MET A CA 1
ATOM 1648 C C . MET A 1 206 ? 2.247 -17.388 -13.183 1.00 92.12 206 MET A C 1
ATOM 1650 O O . MET A 1 206 ? 3.338 -17.043 -13.639 1.00 92.12 206 MET A O 1
ATOM 1654 N N . ASP A 1 207 ? 2.002 -18.644 -12.797 1.00 91.19 207 ASP A N 1
ATOM 1655 C CA . ASP A 1 207 ? 3.029 -19.693 -12.833 1.00 91.19 207 ASP A CA 1
ATOM 1656 C C . ASP A 1 207 ? 3.563 -19.941 -14.253 1.00 91.19 207 ASP A C 1
ATOM 1658 O O . ASP A 1 207 ? 4.763 -20.130 -14.458 1.00 91.19 207 ASP A O 1
ATOM 1662 N N . ARG A 1 208 ? 2.689 -19.867 -15.266 1.00 91.75 208 ARG A N 1
ATOM 1663 C CA . ARG A 1 208 ? 3.095 -20.028 -16.670 1.00 91.75 208 ARG A CA 1
ATOM 1664 C C . ARG A 1 208 ? 3.892 -18.845 -17.202 1.00 91.75 208 ARG A C 1
ATOM 1666 O O . ARG A 1 208 ? 4.777 -19.054 -18.027 1.00 91.75 208 ARG A O 1
ATOM 1673 N N . ILE A 1 209 ? 3.587 -17.616 -16.780 1.00 93.69 209 ILE A N 1
ATOM 1674 C CA . ILE A 1 209 ? 4.244 -16.419 -17.328 1.00 93.69 209 ILE A CA 1
ATOM 1675 C C . ILE A 1 209 ? 5.594 -16.119 -16.665 1.00 93.69 209 ILE A C 1
ATOM 1677 O O . ILE A 1 209 ? 6.487 -15.619 -17.350 1.00 93.69 209 ILE A O 1
ATOM 1681 N N . ILE A 1 210 ? 5.774 -16.437 -15.372 1.00 92.25 210 ILE A N 1
ATOM 1682 C CA . ILE A 1 210 ? 6.986 -16.113 -14.590 1.00 92.25 210 ILE A CA 1
ATOM 1683 C C . ILE A 1 210 ? 8.287 -16.545 -15.293 1.00 92.25 210 ILE A C 1
ATOM 1685 O O . ILE A 1 210 ? 9.189 -15.710 -15.405 1.00 92.25 210 ILE A O 1
ATOM 1689 N N . PRO A 1 211 ? 8.410 -17.772 -15.844 1.00 91.69 211 PRO A N 1
ATOM 1690 C CA . PRO A 1 211 ? 9.625 -18.213 -16.537 1.00 91.69 211 PRO A CA 1
ATOM 1691 C C . PRO A 1 211 ? 10.017 -17.344 -17.741 1.00 91.69 211 PRO A C 1
ATOM 1693 O O . PRO A 1 211 ? 11.183 -17.313 -18.139 1.00 91.69 211 PRO A O 1
ATOM 1696 N N . TYR A 1 212 ? 9.052 -16.640 -18.337 1.00 93.25 212 TYR A N 1
ATOM 1697 C CA . TYR A 1 212 ? 9.250 -15.827 -19.535 1.00 93.25 212 TYR A CA 1
ATOM 1698 C C . TYR A 1 212 ? 9.478 -14.338 -19.234 1.00 93.25 212 TYR A C 1
ATOM 1700 O O . TYR A 1 212 ? 9.866 -13.599 -20.148 1.00 93.25 212 TYR A O 1
ATOM 1708 N N . ILE A 1 213 ? 9.307 -13.902 -17.978 1.00 91.31 213 ILE A N 1
ATOM 1709 C CA . ILE A 1 213 ? 9.612 -12.543 -17.502 1.00 91.31 213 ILE A CA 1
ATOM 1710 C C . ILE A 1 213 ? 11.119 -12.436 -17.236 1.00 91.31 213 ILE A C 1
ATOM 1712 O O . ILE A 1 213 ? 11.612 -12.576 -16.122 1.00 91.31 213 ILE A O 1
ATOM 1716 N N . ASN A 1 214 ? 11.879 -12.206 -18.302 1.00 85.38 214 ASN A N 1
ATOM 1717 C CA . ASN A 1 214 ? 13.344 -12.167 -18.281 1.00 85.38 214 ASN A CA 1
ATOM 1718 C C . ASN A 1 214 ? 13.932 -10.778 -18.595 1.00 85.38 214 ASN A C 1
ATOM 1720 O O . ASN A 1 214 ? 15.131 -10.667 -18.851 1.00 85.38 214 ASN A O 1
ATOM 1724 N N . GLY A 1 215 ? 13.100 -9.732 -18.656 1.00 85.19 215 GLY A N 1
ATOM 1725 C CA . GLY A 1 215 ? 13.521 -8.381 -19.041 1.00 85.19 215 GLY A CA 1
ATOM 1726 C C . GLY A 1 215 ? 13.780 -8.175 -20.539 1.00 85.19 215 GLY A C 1
ATOM 1727 O O . GLY A 1 215 ? 14.317 -7.139 -20.925 1.00 85.19 215 GLY A O 1
ATOM 1728 N N . ILE A 1 216 ? 13.426 -9.147 -21.392 1.00 84.12 216 ILE A N 1
ATOM 1729 C CA . ILE A 1 216 ? 13.615 -9.083 -22.854 1.00 84.12 216 ILE A CA 1
ATOM 1730 C C . ILE A 1 216 ? 12.284 -9.250 -23.587 1.00 84.12 216 ILE A C 1
ATOM 1732 O O . ILE A 1 216 ? 12.013 -8.533 -24.552 1.00 84.12 216 ILE A O 1
ATOM 1736 N N . ASN A 1 217 ? 11.470 -10.221 -23.174 1.00 87.94 217 ASN A N 1
ATOM 1737 C CA . ASN A 1 217 ? 10.208 -10.508 -23.845 1.00 87.94 217 ASN A CA 1
ATOM 1738 C C . ASN A 1 217 ? 9.184 -9.401 -23.575 1.00 87.94 217 ASN A C 1
ATOM 1740 O O . ASN A 1 217 ? 9.023 -8.968 -22.440 1.00 87.94 217 ASN A O 1
ATOM 1744 N N . SER A 1 218 ? 8.463 -8.962 -24.610 1.00 90.19 218 SER A N 1
ATOM 1745 C CA . SER A 1 218 ? 7.327 -8.060 -24.418 1.00 90.19 218 SER A CA 1
ATOM 1746 C C . SER A 1 218 ? 6.143 -8.794 -23.792 1.00 90.19 218 SER A C 1
ATOM 1748 O O . SER A 1 218 ? 6.029 -10.009 -23.937 1.00 90.19 218 SER A O 1
ATOM 1750 N N . VAL A 1 219 ? 5.218 -8.064 -23.167 1.00 92.56 219 VAL A N 1
ATOM 1751 C CA . VAL A 1 219 ? 3.992 -8.636 -22.579 1.00 92.56 219 VAL A CA 1
ATOM 1752 C C . VAL A 1 219 ? 3.237 -9.515 -23.576 1.00 92.56 219 VAL A C 1
ATOM 1754 O O . VAL A 1 219 ? 2.820 -10.618 -23.235 1.00 92.56 219 VAL A O 1
ATOM 1757 N N . ARG A 1 220 ? 3.129 -9.075 -24.836 1.00 92.00 220 ARG A N 1
ATOM 1758 C CA . ARG A 1 220 ? 2.497 -9.877 -25.891 1.00 92.00 220 ARG A CA 1
ATOM 1759 C C . ARG A 1 220 ? 3.273 -11.156 -26.202 1.00 92.00 220 ARG A C 1
ATOM 1761 O O . ARG A 1 220 ? 2.690 -12.211 -26.390 1.00 92.00 220 ARG A O 1
ATOM 1768 N N . ARG A 1 221 ? 4.601 -11.076 -26.241 1.00 91.94 221 ARG A N 1
ATOM 1769 C CA . ARG A 1 221 ? 5.437 -12.252 -26.485 1.00 91.94 221 ARG A CA 1
ATOM 1770 C C . ARG A 1 221 ? 5.363 -13.239 -25.320 1.00 91.94 221 ARG A C 1
ATOM 1772 O O . ARG A 1 221 ? 5.393 -14.438 -25.552 1.00 91.94 221 ARG A O 1
ATOM 1779 N N . ILE A 1 222 ? 5.254 -12.739 -24.091 1.00 94.62 222 ILE A N 1
ATOM 1780 C CA . ILE A 1 222 ? 5.080 -13.558 -22.889 1.00 94.62 222 ILE A CA 1
ATOM 1781 C C . ILE A 1 222 ? 3.759 -14.323 -22.959 1.00 94.62 222 ILE A C 1
ATOM 1783 O O . ILE A 1 222 ? 3.781 -15.529 -22.745 1.00 94.62 222 ILE A O 1
ATOM 1787 N N . SER A 1 223 ? 2.648 -13.668 -23.324 1.00 95.50 223 SER A N 1
ATOM 1788 C CA . SER A 1 223 ? 1.355 -14.356 -23.463 1.00 95.50 223 SER A CA 1
ATOM 1789 C C . SER A 1 223 ? 1.418 -15.476 -24.501 1.00 95.50 223 SER A C 1
ATOM 1791 O O . SER A 1 223 ? 0.978 -16.591 -24.235 1.00 95.50 223 SER A O 1
ATOM 1793 N N . ASP A 1 224 ? 2.045 -15.204 -25.651 1.00 95.69 224 ASP A N 1
ATOM 1794 C CA . ASP A 1 224 ? 2.172 -16.180 -26.734 1.00 95.69 224 ASP A CA 1
ATOM 1795 C C . ASP A 1 224 ? 3.080 -17.365 -26.334 1.00 95.69 224 ASP A C 1
ATOM 1797 O O . ASP A 1 224 ? 2.766 -18.511 -26.641 1.00 95.69 224 ASP A O 1
ATOM 1801 N N . MET A 1 225 ? 4.190 -17.115 -25.625 1.00 94.19 225 MET A N 1
ATOM 1802 C CA . MET A 1 225 ? 5.117 -18.162 -25.156 1.00 94.19 225 MET A CA 1
ATOM 1803 C C . MET A 1 225 ? 4.558 -18.994 -23.995 1.00 94.19 225 MET A C 1
ATOM 1805 O O . MET A 1 225 ? 4.904 -20.164 -23.859 1.00 94.19 225 MET A O 1
ATOM 1809 N N . ALA A 1 226 ? 3.724 -18.387 -23.151 1.00 94.19 226 ALA A N 1
ATOM 1810 C CA . ALA A 1 226 ? 3.076 -19.041 -22.019 1.00 94.19 226 ALA A CA 1
ATOM 1811 C C . ALA A 1 226 ? 1.764 -19.747 -22.394 1.00 94.19 226 ALA A C 1
ATOM 1813 O O . ALA A 1 226 ? 1.138 -20.348 -21.518 1.00 94.19 226 ALA A O 1
ATOM 1814 N N . GLU A 1 227 ? 1.333 -19.641 -23.658 1.00 93.81 227 GLU A N 1
ATOM 1815 C CA . GLU A 1 227 ? 0.013 -20.082 -24.129 1.00 93.81 227 GLU A CA 1
ATOM 1816 C C . GLU A 1 227 ? -1.117 -19.566 -23.213 1.00 93.81 227 GLU A C 1
ATOM 1818 O O . GLU A 1 227 ? -2.055 -20.280 -22.851 1.00 93.81 227 GLU A O 1
ATOM 1823 N N . ALA A 1 228 ? -0.990 -18.307 -22.789 1.00 94.00 228 ALA A N 1
ATOM 1824 C CA . ALA A 1 228 ? -1.918 -17.627 -21.897 1.00 94.00 228 ALA A CA 1
ATOM 1825 C C . ALA A 1 228 ? -2.676 -16.533 -22.655 1.00 94.00 228 ALA A C 1
ATOM 1827 O O . ALA A 1 228 ? -2.153 -15.930 -23.595 1.00 94.00 228 ALA A O 1
ATOM 1828 N N . ASP A 1 229 ? -3.909 -16.239 -22.235 1.00 95.00 229 ASP A N 1
ATOM 1829 C CA . ASP A 1 229 ? -4.646 -15.124 -22.829 1.00 95.00 229 ASP A CA 1
ATOM 1830 C C . ASP A 1 229 ? -3.917 -13.798 -22.571 1.00 95.00 229 ASP A C 1
ATOM 1832 O O . ASP A 1 229 ? -3.348 -13.563 -21.498 1.00 95.00 229 ASP A O 1
ATOM 1836 N N . PHE A 1 230 ? -3.944 -12.911 -23.563 1.00 93.06 230 PHE A N 1
ATOM 1837 C CA . PHE A 1 230 ? -3.259 -11.625 -23.481 1.00 93.06 230 PHE A CA 1
ATOM 1838 C C . PHE A 1 230 ? -3.840 -10.721 -22.385 1.00 93.06 230 PHE A C 1
ATOM 1840 O O . PHE A 1 230 ? -3.087 -9.989 -21.742 1.00 93.06 230 PHE A O 1
ATOM 1847 N N . SER A 1 231 ? -5.153 -10.775 -22.153 1.00 93.69 231 SER A N 1
ATOM 1848 C CA . SER A 1 231 ? -5.827 -9.951 -21.146 1.00 93.69 231 SER A CA 1
ATOM 1849 C C . SER A 1 231 ? -5.437 -10.408 -19.745 1.00 93.69 231 SER A C 1
ATOM 1851 O O . SER A 1 231 ? -4.991 -9.589 -18.946 1.00 93.69 231 SER A O 1
ATOM 1853 N N . PHE A 1 232 ? -5.466 -11.720 -19.488 1.00 93.19 232 PHE A N 1
ATOM 1854 C CA . PHE A 1 232 ? -5.018 -12.268 -18.204 1.00 93.19 232 PHE A CA 1
ATOM 1855 C C . PHE A 1 232 ? -3.521 -12.059 -17.979 1.00 93.19 232 PHE A C 1
ATOM 1857 O O . PHE A 1 232 ? -3.118 -11.633 -16.905 1.00 93.19 232 PHE A O 1
ATOM 1864 N N . THR A 1 233 ? -2.686 -12.244 -19.006 1.00 94.38 233 THR A N 1
ATOM 1865 C CA . THR A 1 233 ? -1.243 -11.959 -18.902 1.00 94.38 233 THR A CA 1
ATOM 1866 C C . THR A 1 233 ? -0.994 -10.501 -18.515 1.00 94.38 233 THR A C 1
ATOM 1868 O O . THR A 1 233 ? -0.124 -10.206 -17.696 1.00 94.38 233 THR A O 1
ATOM 1871 N N . LYS A 1 234 ? -1.768 -9.574 -19.088 1.00 93.38 234 LYS A N 1
ATOM 1872 C CA . LYS A 1 234 ? -1.690 -8.154 -18.755 1.00 93.38 234 LYS A CA 1
ATOM 1873 C C . LYS A 1 234 ? -2.069 -7.894 -17.294 1.00 93.38 234 LYS A C 1
ATOM 1875 O O . LYS A 1 234 ? -1.315 -7.196 -16.622 1.00 93.38 234 LYS A O 1
ATOM 1880 N N . GLU A 1 235 ? -3.172 -8.458 -16.807 1.00 93.00 235 GLU A N 1
ATOM 1881 C CA . GLU A 1 235 ? -3.597 -8.334 -15.403 1.00 93.00 235 GLU A CA 1
ATOM 1882 C C . GLU A 1 235 ? -2.563 -8.928 -14.439 1.00 93.00 235 GLU A C 1
ATOM 1884 O O . GLU A 1 235 ? -2.198 -8.293 -13.451 1.00 93.00 235 GLU A O 1
ATOM 1889 N N . CYS A 1 236 ? -2.003 -10.094 -14.766 1.00 93.44 236 CYS A N 1
ATOM 1890 C CA . CYS A 1 236 ? -0.939 -10.713 -13.987 1.00 93.44 236 CYS A CA 1
ATOM 1891 C C . CYS A 1 236 ? 0.296 -9.803 -13.881 1.00 93.44 236 CYS A C 1
ATOM 1893 O O . CYS A 1 236 ? 0.839 -9.593 -12.800 1.00 93.44 236 CYS A O 1
ATOM 1895 N N . ILE A 1 237 ? 0.732 -9.195 -14.986 1.00 93.69 237 ILE A N 1
ATOM 1896 C CA . ILE A 1 237 ? 1.876 -8.273 -14.953 1.00 93.69 237 ILE A CA 1
ATOM 1897 C C . ILE A 1 237 ? 1.520 -6.981 -14.203 1.00 93.69 237 ILE A C 1
ATOM 1899 O O . ILE A 1 237 ? 2.363 -6.468 -13.474 1.00 93.69 237 ILE A O 1
ATOM 1903 N N . GLN A 1 238 ? 0.285 -6.477 -14.311 1.00 93.62 238 GLN A N 1
ATOM 1904 C CA . GLN A 1 238 ? -0.186 -5.347 -13.496 1.00 93.62 238 GLN A CA 1
ATOM 1905 C C . GLN A 1 238 ? -0.115 -5.659 -12.005 1.00 93.62 238 GLN A C 1
ATOM 1907 O O . GLN A 1 238 ? 0.325 -4.813 -11.233 1.00 93.62 238 GLN A O 1
ATOM 1912 N N . TYR A 1 239 ? -0.486 -6.874 -11.610 1.00 92.19 239 TYR A N 1
ATOM 1913 C CA . TYR A 1 239 ? -0.376 -7.329 -10.231 1.00 92.19 239 TYR A CA 1
ATOM 1914 C C . TYR A 1 239 ? 1.087 -7.378 -9.766 1.00 92.19 239 TYR A C 1
ATOM 1916 O O . TYR A 1 239 ? 1.404 -6.861 -8.702 1.00 92.19 239 TYR A O 1
ATOM 1924 N N . LEU A 1 240 ? 2.011 -7.897 -10.584 1.00 92.06 240 LEU A N 1
ATOM 1925 C CA . LEU A 1 240 ? 3.444 -7.883 -10.250 1.00 92.06 240 LEU A CA 1
ATOM 1926 C C . LEU A 1 240 ? 4.018 -6.463 -10.120 1.00 92.06 240 LEU A C 1
ATOM 1928 O O . LEU A 1 240 ? 4.899 -6.244 -9.294 1.00 92.06 240 LEU A O 1
ATOM 1932 N N . ILE A 1 241 ? 3.525 -5.506 -10.910 1.00 91.56 241 ILE A N 1
ATOM 1933 C CA . ILE A 1 241 ? 3.909 -4.090 -10.786 1.00 91.56 241 ILE A CA 1
ATOM 1934 C C . ILE A 1 241 ? 3.327 -3.480 -9.515 1.00 91.56 241 ILE A C 1
ATOM 1936 O O . ILE A 1 241 ? 4.014 -2.725 -8.843 1.00 91.56 241 ILE A O 1
ATOM 1940 N N . HIS A 1 242 ? 2.081 -3.812 -9.169 1.00 90.00 242 HIS A N 1
ATOM 1941 C CA . HIS A 1 242 ? 1.419 -3.287 -7.976 1.00 90.00 242 HIS A CA 1
ATOM 1942 C C . HIS A 1 242 ? 2.201 -3.599 -6.690 1.00 90.00 242 HIS A C 1
ATOM 1944 O O . HIS A 1 242 ? 2.225 -2.773 -5.788 1.00 90.00 242 HIS A O 1
ATOM 1950 N N . TYR A 1 243 ? 2.872 -4.756 -6.635 1.00 88.69 243 TYR A N 1
ATOM 1951 C CA . TYR A 1 243 ? 3.736 -5.177 -5.524 1.00 88.69 243 TYR A CA 1
ATOM 1952 C C . TYR A 1 243 ? 5.236 -4.924 -5.765 1.00 88.69 243 TYR A C 1
ATOM 1954 O O . TYR A 1 243 ? 6.069 -5.580 -5.142 1.00 88.69 243 TYR A O 1
ATOM 1962 N N . ASP A 1 244 ? 5.600 -4.039 -6.699 1.00 88.31 244 ASP A N 1
ATOM 1963 C CA . ASP A 1 244 ? 6.990 -3.665 -7.017 1.00 88.31 244 ASP A CA 1
ATOM 1964 C C . ASP A 1 244 ? 7.925 -4.839 -7.379 1.00 88.31 244 ASP A C 1
ATOM 1966 O O . ASP A 1 244 ? 9.153 -4.731 -7.328 1.00 88.31 244 ASP A O 1
ATOM 1970 N N . CYS A 1 245 ? 7.362 -5.975 -7.800 1.00 90.06 245 CYS A N 1
ATOM 1971 C CA . CYS A 1 245 ? 8.116 -7.165 -8.206 1.00 90.06 245 CYS A CA 1
ATOM 1972 C C . CYS A 1 245 ? 8.649 -7.053 -9.643 1.00 90.06 245 CYS A C 1
ATOM 1974 O O . CYS A 1 245 ? 9.570 -7.774 -10.047 1.00 90.06 245 CYS A O 1
ATOM 1976 N N . VAL A 1 246 ? 8.038 -6.174 -10.440 1.00 91.75 246 VAL A N 1
ATOM 1977 C CA . VAL A 1 246 ? 8.357 -5.950 -11.849 1.00 91.75 246 VAL A CA 1
ATOM 1978 C C . VAL A 1 246 ? 8.276 -4.462 -12.169 1.00 91.75 246 VAL A C 1
ATOM 1980 O O . VAL A 1 246 ? 7.292 -3.806 -11.846 1.00 91.75 246 VAL A O 1
ATOM 1983 N N . ILE A 1 247 ? 9.264 -3.957 -12.906 1.00 89.88 247 ILE A N 1
ATOM 1984 C CA . ILE A 1 247 ? 9.201 -2.640 -13.556 1.00 89.88 247 ILE A CA 1
ATOM 1985 C C . ILE A 1 247 ? 8.930 -2.801 -15.052 1.00 89.88 247 ILE A C 1
ATOM 1987 O O . ILE A 1 247 ? 9.320 -3.797 -15.664 1.00 89.88 247 ILE A O 1
ATOM 1991 N N . LEU A 1 248 ? 8.283 -1.814 -15.670 1.00 89.06 248 LEU A N 1
ATOM 1992 C CA . LEU A 1 248 ? 8.059 -1.796 -17.115 1.00 89.06 248 LEU A CA 1
ATOM 1993 C C . LEU A 1 248 ? 9.022 -0.850 -17.811 1.00 89.06 248 LEU A C 1
ATOM 1995 O O . LEU A 1 248 ? 9.165 0.307 -17.427 1.00 89.06 248 LEU A O 1
ATOM 1999 N N . ILE A 1 249 ? 9.590 -1.321 -18.916 1.00 87.19 249 ILE A N 1
ATOM 2000 C CA . ILE A 1 249 ? 10.273 -0.464 -19.882 1.00 87.19 249 ILE A CA 1
ATOM 2001 C C . ILE A 1 249 ? 9.624 -0.586 -21.261 1.00 87.19 249 ILE A C 1
ATOM 2003 O O . ILE A 1 249 ? 8.937 -1.561 -21.581 1.00 87.19 249 ILE A O 1
ATOM 2007 N N . GLY A 1 250 ? 9.878 0.395 -22.123 1.00 81.56 250 GLY A N 1
ATOM 2008 C CA . GLY A 1 250 ? 9.548 0.276 -23.539 1.00 81.56 250 GLY A CA 1
ATOM 2009 C C . GLY A 1 250 ? 10.452 -0.740 -24.245 1.00 81.56 250 GLY A C 1
ATOM 2010 O O . GLY A 1 250 ? 11.644 -0.827 -23.954 1.00 81.56 250 GLY A O 1
ATOM 2011 N N . ILE A 1 251 ? 9.906 -1.469 -25.223 1.00 84.56 251 ILE A N 1
ATOM 2012 C CA . ILE A 1 251 ? 10.696 -2.387 -26.053 1.00 84.56 251 ILE A CA 1
ATOM 2013 C C . ILE A 1 251 ? 11.880 -1.683 -26.729 1.00 84.56 251 ILE A C 1
ATOM 2015 O O . ILE A 1 251 ? 11.741 -0.635 -27.373 1.00 84.56 251 ILE A O 1
ATOM 2019 N N . VAL A 1 252 ? 13.053 -2.304 -26.614 1.00 84.75 252 VAL A N 1
ATOM 2020 C CA . VAL A 1 252 ? 14.276 -1.881 -27.297 1.00 84.75 252 VAL A CA 1
ATOM 2021 C C . VAL A 1 252 ? 14.243 -2.394 -28.737 1.00 84.75 252 VAL A C 1
ATOM 2023 O O . VAL A 1 252 ? 14.264 -3.599 -28.981 1.00 84.75 252 VAL A O 1
ATOM 2026 N N . GLN A 1 253 ? 14.193 -1.474 -29.699 1.00 82.88 253 GLN A N 1
ATOM 2027 C CA . GLN A 1 253 ? 14.189 -1.764 -31.134 1.00 82.88 253 GLN A CA 1
ATOM 2028 C C . GLN A 1 253 ? 15.317 -0.997 -31.822 1.00 82.88 253 GLN A C 1
ATOM 2030 O O . GLN A 1 253 ? 15.652 0.113 -31.420 1.00 82.88 253 GLN A O 1
ATOM 2035 N N . PHE A 1 254 ? 15.867 -1.549 -32.904 1.00 85.19 254 PHE A N 1
ATOM 2036 C CA . PHE A 1 254 ? 16.925 -0.891 -33.682 1.00 85.19 254 PHE A CA 1
ATOM 2037 C C . PHE A 1 254 ? 16.476 0.416 -34.359 1.00 85.19 254 PHE A C 1
ATOM 2039 O O . PHE A 1 254 ? 17.304 1.266 -34.675 1.00 85.19 254 PHE A O 1
ATOM 2046 N N . SER A 1 255 ? 15.168 0.611 -34.542 1.00 81.62 255 SER A N 1
ATOM 2047 C CA . SER A 1 255 ? 14.582 1.874 -35.002 1.00 81.62 255 SER A CA 1
ATOM 2048 C C . SER A 1 255 ? 14.521 2.954 -33.919 1.00 81.62 255 SER A C 1
ATOM 2050 O O . SER A 1 255 ? 14.261 4.111 -34.240 1.00 81.62 255 SER A O 1
ATOM 2052 N N . ASN A 1 256 ? 14.713 2.603 -32.644 1.00 84.56 256 ASN A N 1
ATOM 2053 C CA . ASN A 1 256 ? 14.631 3.563 -31.549 1.00 84.56 256 ASN A CA 1
ATOM 2054 C C . ASN A 1 256 ? 15.795 4.548 -31.599 1.00 84.56 256 ASN A C 1
ATOM 2056 O O . ASN A 1 256 ? 16.895 4.214 -32.033 1.00 84.56 256 ASN A O 1
ATOM 2060 N N . ILE A 1 257 ? 15.546 5.746 -31.084 1.00 84.31 257 ILE A N 1
ATOM 2061 C CA . ILE A 1 257 ? 16.556 6.775 -30.865 1.00 84.31 257 ILE A CA 1
ATOM 2062 C C . ILE A 1 257 ? 16.689 6.936 -29.352 1.00 84.31 257 ILE A C 1
ATOM 2064 O O . ILE A 1 257 ? 15.681 7.006 -28.644 1.00 84.31 257 ILE A O 1
ATOM 2068 N N . TYR A 1 258 ? 17.921 6.981 -28.858 1.00 87.06 258 TYR A N 1
ATOM 2069 C CA . TYR A 1 258 ? 18.226 7.230 -27.452 1.00 87.06 258 TYR A CA 1
ATOM 2070 C C . TYR A 1 258 ? 19.154 8.433 -27.347 1.00 87.06 258 TYR A C 1
ATOM 2072 O O . TYR A 1 258 ? 19.964 8.679 -28.241 1.00 87.06 258 TYR A O 1
ATOM 2080 N N . ALA A 1 259 ? 19.031 9.177 -26.254 1.00 86.69 259 ALA A N 1
ATOM 2081 C CA . ALA A 1 259 ? 19.905 10.297 -25.952 1.00 86.69 259 ALA A CA 1
ATOM 2082 C C . ALA A 1 259 ? 20.429 10.200 -24.520 1.00 86.69 259 ALA A C 1
ATOM 2084 O O . ALA A 1 259 ? 19.762 9.671 -23.627 1.00 86.69 259 ALA A O 1
ATOM 2085 N N . CYS A 1 260 ? 21.645 10.704 -24.334 1.00 90.56 260 CYS A N 1
ATOM 2086 C CA . CYS A 1 260 ? 22.321 10.736 -23.048 1.00 90.56 260 CYS A CA 1
ATOM 2087 C C . CYS A 1 260 ? 21.659 11.716 -22.065 1.00 90.56 260 CYS A C 1
ATOM 2089 O O . CYS A 1 260 ? 21.307 12.837 -22.435 1.00 90.56 260 CYS A O 1
ATOM 2091 N N . SER A 1 261 ? 21.526 11.295 -20.808 1.00 87.56 261 SER A N 1
ATOM 2092 C CA . SER A 1 261 ? 21.027 12.094 -19.686 1.00 87.56 261 SER A CA 1
ATOM 2093 C C . SER A 1 261 ? 22.191 12.671 -18.863 1.00 87.56 261 SER A C 1
ATOM 2095 O O . SER A 1 261 ? 23.252 12.046 -18.781 1.00 87.56 261 SER A O 1
ATOM 2097 N N . PRO A 1 262 ? 22.023 13.816 -18.170 1.00 84.94 262 PRO A N 1
ATOM 2098 C CA . PRO A 1 262 ? 23.042 14.357 -17.262 1.00 84.94 262 PRO A CA 1
ATOM 2099 C C . PRO A 1 262 ? 23.491 13.380 -16.163 1.00 84.94 262 PRO A C 1
ATOM 2101 O O . PRO A 1 262 ? 24.620 13.476 -15.678 1.00 84.94 262 PRO A O 1
ATOM 2104 N N . ASN A 1 263 ? 22.636 12.418 -15.798 1.00 86.44 263 ASN A N 1
ATOM 2105 C CA . ASN A 1 263 ? 22.918 11.396 -14.787 1.00 86.44 263 ASN A CA 1
ATOM 2106 C C . ASN A 1 263 ? 24.019 10.411 -15.211 1.00 86.44 263 ASN A C 1
ATOM 2108 O O . ASN A 1 263 ? 24.575 9.725 -14.356 1.00 86.44 263 ASN A O 1
ATOM 2112 N N . VAL A 1 264 ? 24.411 10.380 -16.492 1.00 86.12 264 VAL A N 1
ATOM 2113 C CA . VAL A 1 264 ? 25.495 9.518 -16.996 1.00 86.12 264 VAL A CA 1
ATOM 2114 C C . VAL A 1 264 ? 26.818 9.719 -16.245 1.00 86.12 264 VAL A C 1
ATOM 2116 O O . VAL A 1 264 ? 27.603 8.784 -16.089 1.00 86.12 264 VAL A O 1
ATOM 2119 N N . ARG A 1 265 ? 27.050 10.931 -15.719 1.00 84.31 265 ARG A N 1
ATOM 2120 C CA . ARG A 1 265 ? 28.239 11.269 -14.924 1.00 84.31 265 ARG A CA 1
ATOM 2121 C C . ARG A 1 265 ? 28.385 10.389 -13.680 1.00 84.31 265 ARG A C 1
ATOM 2123 O O . ARG A 1 265 ? 29.505 10.173 -13.224 1.00 84.31 265 ARG A O 1
ATOM 2130 N N . ASN A 1 266 ? 27.273 9.855 -13.172 1.00 84.81 266 ASN A N 1
ATOM 2131 C CA . ASN A 1 266 ? 27.247 9.039 -11.966 1.00 84.81 266 ASN A CA 1
ATOM 2132 C C . ASN A 1 266 ? 28.028 7.730 -12.152 1.00 84.81 266 ASN A C 1
ATOM 2134 O O . ASN A 1 266 ? 28.610 7.243 -11.193 1.00 84.81 266 ASN A O 1
ATOM 2138 N N . ILE A 1 267 ? 28.148 7.219 -13.383 1.00 84.31 267 ILE A N 1
ATOM 2139 C CA . ILE A 1 267 ? 28.958 6.028 -13.697 1.00 84.31 267 ILE A CA 1
ATOM 2140 C C . ILE A 1 267 ? 30.445 6.262 -13.391 1.00 84.31 267 ILE A C 1
ATOM 2142 O O . ILE A 1 267 ? 31.155 5.333 -13.016 1.00 84.31 267 ILE A O 1
ATOM 2146 N N . ALA A 1 268 ? 30.929 7.496 -13.561 1.00 80.56 268 ALA A N 1
ATOM 2147 C CA . ALA A 1 268 ? 32.324 7.841 -13.304 1.00 80.56 268 ALA A CA 1
ATOM 2148 C C . ALA A 1 268 ? 32.599 8.114 -11.817 1.00 80.56 268 ALA A C 1
ATOM 2150 O O . ALA A 1 268 ? 33.718 7.896 -11.357 1.00 80.56 268 ALA A O 1
ATOM 2151 N N . THR A 1 269 ? 31.602 8.599 -11.071 1.00 84.88 269 THR A N 1
ATOM 2152 C CA . THR A 1 269 ? 31.749 8.948 -9.650 1.00 84.88 269 THR A CA 1
ATOM 2153 C C . THR A 1 269 ? 31.407 7.795 -8.709 1.00 84.88 269 THR A C 1
ATOM 2155 O O . THR A 1 269 ? 32.014 7.679 -7.650 1.00 84.88 269 THR A O 1
ATOM 2158 N N . ASP A 1 270 ? 30.440 6.951 -9.074 1.00 86.44 270 ASP A N 1
ATOM 2159 C CA . ASP A 1 270 ? 29.944 5.854 -8.249 1.00 86.44 270 ASP A CA 1
ATOM 2160 C C . ASP A 1 270 ? 30.437 4.495 -8.769 1.00 86.44 270 ASP A C 1
ATOM 2162 O O . ASP A 1 270 ? 29.931 3.924 -9.741 1.00 86.44 270 ASP A O 1
ATOM 2166 N N . ALA A 1 271 ? 31.426 3.943 -8.066 1.00 84.38 271 ALA A N 1
ATOM 2167 C CA . ALA A 1 271 ? 31.992 2.635 -8.375 1.00 84.38 271 ALA A CA 1
ATOM 2168 C C . ALA A 1 271 ? 30.993 1.478 -8.173 1.00 84.38 271 ALA A C 1
ATOM 2170 O O . ALA A 1 271 ? 31.168 0.415 -8.776 1.00 84.38 271 ALA A O 1
ATOM 2171 N N . SER A 1 272 ? 29.963 1.654 -7.336 1.00 86.62 272 SER A N 1
ATOM 2172 C CA . SER A 1 272 ? 28.946 0.626 -7.095 1.00 86.62 272 SER A CA 1
ATOM 2173 C C . SER A 1 272 ? 28.013 0.479 -8.299 1.00 86.62 272 SER A C 1
ATOM 2175 O O . SER A 1 272 ? 27.835 -0.636 -8.794 1.00 86.62 272 SER A O 1
ATOM 2177 N N . MET A 1 273 ? 27.546 1.599 -8.860 1.00 85.31 273 MET A N 1
ATOM 2178 C CA . MET A 1 273 ? 26.742 1.645 -10.083 1.00 85.31 273 MET A CA 1
ATOM 2179 C C . MET A 1 273 ? 27.477 1.031 -11.277 1.00 85.31 273 MET A C 1
ATOM 2181 O O . MET A 1 273 ? 26.903 0.245 -12.028 1.00 85.31 273 MET A O 1
ATOM 2185 N N . TYR A 1 274 ? 28.764 1.344 -11.444 1.00 85.25 274 TYR A N 1
ATOM 2186 C CA . TYR A 1 274 ? 29.575 0.748 -12.505 1.00 85.25 274 TYR A CA 1
ATOM 2187 C C . TYR A 1 274 ? 29.751 -0.773 -12.324 1.00 85.25 274 TYR A C 1
ATOM 2189 O O . TYR A 1 274 ? 29.692 -1.531 -13.293 1.00 85.25 274 TYR A O 1
ATOM 2197 N N . ARG A 1 275 ? 29.913 -1.256 -11.085 1.00 84.75 275 ARG A N 1
ATOM 2198 C CA . ARG A 1 275 ? 29.991 -2.699 -10.802 1.00 84.75 275 ARG A CA 1
ATOM 2199 C C . ARG A 1 275 ? 28.677 -3.413 -11.123 1.00 84.75 275 ARG A C 1
ATOM 2201 O O . ARG A 1 275 ? 28.709 -4.494 -11.709 1.00 84.75 275 ARG A O 1
ATOM 2208 N N . GLU A 1 276 ? 27.549 -2.807 -10.760 1.00 85.44 276 GLU A N 1
ATOM 2209 C CA . GLU A 1 276 ? 26.207 -3.303 -11.082 1.00 85.44 276 GLU A CA 1
ATOM 2210 C C . GLU A 1 276 ? 25.999 -3.375 -12.602 1.00 85.44 276 GLU A C 1
ATOM 2212 O O . GLU A 1 276 ? 25.591 -4.414 -13.118 1.00 85.44 276 GLU A O 1
ATOM 2217 N N . LEU A 1 277 ? 26.385 -2.316 -13.324 1.00 85.88 277 LEU A N 1
ATOM 2218 C CA . LEU A 1 277 ? 26.360 -2.244 -14.784 1.00 85.88 277 LEU A CA 1
ATOM 2219 C C . LEU A 1 277 ? 27.134 -3.409 -15.413 1.00 85.88 277 LEU A C 1
ATOM 2221 O O . LEU A 1 277 ? 26.598 -4.140 -16.248 1.00 85.88 277 LEU A O 1
ATOM 2225 N N . CYS A 1 278 ? 28.381 -3.620 -14.983 1.00 84.00 278 CYS A N 1
ATOM 2226 C CA . CYS A 1 278 ? 29.204 -4.726 -15.464 1.00 84.00 278 CYS A CA 1
ATOM 2227 C C . CYS A 1 278 ? 28.526 -6.078 -15.191 1.00 84.00 278 CYS A C 1
ATOM 2229 O O . CYS A 1 278 ? 28.385 -6.890 -16.103 1.00 84.00 278 CYS A O 1
ATOM 2231 N N . GLY A 1 279 ? 28.046 -6.309 -13.966 1.00 81.56 279 GLY A N 1
ATOM 2232 C CA . GLY A 1 279 ? 27.347 -7.548 -13.611 1.00 81.56 279 GLY A CA 1
ATOM 2233 C C . GLY A 1 279 ? 26.079 -7.799 -14.436 1.00 81.56 279 GLY A C 1
ATOM 2234 O O . GLY A 1 279 ? 25.774 -8.946 -14.758 1.00 81.56 279 GLY A O 1
ATOM 2235 N N . PHE A 1 280 ? 25.365 -6.737 -14.812 1.00 82.12 280 PHE A N 1
ATOM 2236 C CA . PHE A 1 280 ? 24.135 -6.824 -15.593 1.00 82.12 280 PHE A CA 1
ATOM 2237 C C . PHE A 1 280 ? 24.400 -7.152 -17.069 1.00 82.12 280 PHE A C 1
ATOM 2239 O O . PHE A 1 280 ? 23.712 -7.988 -17.662 1.00 82.12 280 PHE A O 1
ATOM 2246 N N . ILE A 1 281 ? 25.399 -6.507 -17.676 1.00 82.88 281 ILE A N 1
ATOM 2247 C CA . ILE A 1 281 ? 25.584 -6.526 -19.131 1.00 82.88 281 ILE A CA 1
ATOM 2248 C C . ILE A 1 281 ? 26.416 -7.709 -19.626 1.00 82.88 281 ILE A C 1
ATOM 2250 O O . ILE A 1 281 ? 26.145 -8.226 -20.716 1.00 82.88 281 ILE A O 1
ATOM 2254 N N . TYR A 1 282 ? 27.415 -8.150 -18.858 1.00 80.25 282 TYR A N 1
ATOM 2255 C CA . TYR A 1 282 ? 28.210 -9.304 -19.262 1.00 80.25 282 TYR A CA 1
ATOM 2256 C C . TYR A 1 282 ? 27.358 -10.571 -19.163 1.00 80.25 282 TYR A C 1
ATOM 2258 O O . TYR A 1 282 ? 26.745 -10.874 -18.136 1.00 80.25 282 TYR A O 1
ATOM 2266 N N . GLN A 1 283 ? 27.294 -11.325 -20.259 1.00 61.09 283 GLN A N 1
ATOM 2267 C CA . GLN A 1 283 ? 26.619 -12.613 -20.256 1.00 61.09 283 GLN A CA 1
ATOM 2268 C C . GLN A 1 283 ? 27.346 -13.536 -19.278 1.00 61.09 283 GLN A C 1
ATOM 2270 O O . GLN A 1 283 ? 28.542 -13.785 -19.419 1.00 61.09 283 GLN A O 1
ATOM 2275 N N . LYS A 1 284 ? 26.616 -14.086 -18.303 1.00 54.56 284 LYS A N 1
ATOM 2276 C CA . LYS A 1 284 ? 27.080 -15.240 -17.533 1.00 54.56 284 LYS A CA 1
ATOM 2277 C C . LYS A 1 284 ? 27.104 -16.415 -18.505 1.00 54.56 284 LYS A C 1
ATOM 2279 O O . LYS A 1 284 ? 26.117 -17.136 -18.634 1.00 54.56 284 LYS A O 1
ATOM 2284 N N . THR A 1 285 ? 28.182 -16.562 -19.268 1.00 41.72 285 THR A N 1
ATOM 2285 C CA . THR A 1 285 ? 28.391 -17.756 -20.078 1.00 41.72 285 THR A CA 1
ATOM 2286 C C . THR A 1 285 ? 28.443 -18.922 -19.106 1.00 41.72 285 THR A C 1
ATOM 2288 O O . THR A 1 285 ? 29.409 -19.068 -18.358 1.00 41.72 285 THR A O 1
ATOM 2291 N N . LEU A 1 286 ? 27.377 -19.722 -19.069 1.00 39.88 286 LEU A N 1
ATOM 2292 C CA . LEU A 1 286 ? 27.417 -21.058 -18.499 1.00 39.88 286 LEU A CA 1
ATOM 2293 C C . LEU A 1 286 ? 28.437 -21.840 -19.328 1.00 39.88 286 LEU A C 1
ATOM 2295 O O . LEU A 1 286 ? 28.109 -22.407 -20.369 1.00 39.88 286 LEU A O 1
ATOM 2299 N N . SER A 1 287 ? 29.695 -21.823 -18.895 1.00 36.12 287 SER A N 1
ATOM 2300 C CA . SER A 1 287 ? 30.699 -22.768 -19.349 1.00 36.12 287 SER A CA 1
ATOM 2301 C C . SER A 1 287 ? 30.257 -24.146 -18.867 1.00 36.12 287 SER A C 1
ATOM 2303 O O . SER A 1 287 ? 30.473 -24.571 -17.735 1.00 36.12 287 SER A O 1
ATOM 2305 N N . ASN A 1 288 ? 29.546 -24.827 -19.756 1.00 35.50 288 ASN A N 1
ATOM 2306 C CA . ASN A 1 288 ? 29.180 -26.221 -19.647 1.00 35.50 288 ASN A CA 1
ATOM 2307 C C . ASN A 1 288 ? 30.483 -27.038 -19.598 1.00 35.50 288 ASN A C 1
ATOM 2309 O O . ASN A 1 288 ? 31.063 -27.335 -20.637 1.00 35.50 288 ASN A O 1
ATOM 2313 N N . ASN A 1 289 ? 30.966 -27.380 -18.402 1.00 32.44 289 ASN A N 1
ATOM 2314 C CA . ASN A 1 289 ? 32.055 -28.340 -18.238 1.00 32.44 289 ASN A CA 1
ATOM 2315 C C . ASN A 1 289 ? 31.577 -29.508 -17.369 1.00 32.44 289 ASN A C 1
ATOM 2317 O O . ASN A 1 289 ? 31.892 -29.638 -16.188 1.00 32.44 289 ASN A O 1
ATOM 2321 N N . ARG A 1 290 ? 30.755 -30.370 -17.979 1.00 37.91 290 ARG A N 1
ATOM 2322 C CA . ARG A 1 290 ? 30.555 -31.745 -17.511 1.00 37.91 290 ARG A CA 1
ATOM 2323 C C . ARG A 1 290 ? 31.729 -32.595 -17.994 1.00 37.91 290 ARG A C 1
ATOM 2325 O O . ARG A 1 290 ? 31.801 -32.882 -19.185 1.00 37.91 290 ARG A O 1
ATOM 2332 N N . ARG A 1 291 ? 32.582 -32.991 -17.043 1.00 35.19 291 ARG A N 1
ATOM 2333 C CA . ARG A 1 291 ? 33.526 -34.139 -16.961 1.00 35.19 291 ARG A CA 1
ATOM 2334 C C . ARG A 1 291 ? 34.622 -33.695 -15.973 1.00 35.19 291 ARG A C 1
ATOM 2336 O O . ARG A 1 291 ? 35.098 -32.581 -16.101 1.00 35.19 291 ARG A O 1
ATOM 2343 N N . SER A 1 292 ? 35.102 -34.424 -14.971 1.00 30.61 292 SER A N 1
ATOM 2344 C CA . SER A 1 292 ? 34.871 -35.764 -14.418 1.00 30.61 292 SER A CA 1
ATOM 2345 C C . SER A 1 292 ? 35.865 -35.894 -13.240 1.00 30.61 292 SER A C 1
ATOM 2347 O O . SER A 1 292 ? 37.017 -35.516 -13.419 1.00 30.61 292 SER A O 1
ATOM 2349 N N . SER A 1 293 ? 35.418 -36.372 -12.070 1.00 30.97 293 SER A N 1
ATOM 2350 C CA . SER A 1 293 ? 36.173 -37.081 -11.001 1.00 30.97 293 SER A CA 1
ATOM 2351 C C . SER A 1 293 ? 37.721 -37.068 -11.024 1.00 30.97 293 SER A C 1
ATOM 2353 O O . SER A 1 293 ? 38.300 -37.665 -11.928 1.00 30.97 293 SER A O 1
ATOM 2355 N N . ASN A 1 294 ? 38.401 -36.593 -9.965 1.00 29.73 294 ASN A N 1
ATOM 2356 C CA . ASN A 1 294 ? 38.844 -37.421 -8.818 1.00 29.73 294 ASN A CA 1
ATOM 2357 C C . ASN A 1 294 ? 39.749 -36.676 -7.796 1.00 29.73 294 ASN A C 1
ATOM 2359 O O . ASN A 1 294 ? 40.574 -35.852 -8.168 1.00 29.73 294 ASN A O 1
ATOM 2363 N N . SER A 1 295 ? 39.599 -37.098 -6.528 1.00 30.47 295 SER A N 1
ATOM 2364 C CA . SER A 1 295 ? 40.572 -37.232 -5.411 1.00 30.47 295 SER A CA 1
ATOM 2365 C C . SER A 1 295 ? 41.305 -36.037 -4.748 1.00 30.47 295 SER A C 1
ATOM 2367 O O . SER A 1 295 ? 42.237 -35.472 -5.300 1.00 30.47 295 SER A O 1
ATOM 2369 N N . GLN A 1 296 ? 40.976 -35.881 -3.451 1.00 27.81 296 GLN A N 1
ATOM 2370 C CA . GLN A 1 296 ? 41.855 -35.862 -2.255 1.00 27.81 296 GLN A CA 1
ATOM 2371 C C . GLN A 1 296 ? 42.706 -34.625 -1.856 1.00 27.81 296 GLN A C 1
ATOM 2373 O O . GLN A 1 296 ? 43.766 -34.356 -2.397 1.00 27.81 296 GLN A O 1
ATOM 2378 N N . SER A 1 297 ? 42.251 -34.027 -0.740 1.00 26.53 297 SER A N 1
ATOM 2379 C CA . SER A 1 297 ? 42.950 -33.684 0.523 1.00 26.53 297 SER A CA 1
ATOM 2380 C C . SER A 1 297 ? 44.147 -32.718 0.596 1.00 26.53 297 SER A C 1
ATOM 2382 O O . SER A 1 297 ? 45.175 -32.926 -0.035 1.00 26.53 297 SER A O 1
ATOM 2384 N N . SER A 1 298 ? 44.046 -31.852 1.619 1.00 28.30 298 SER A N 1
ATOM 2385 C CA . SER A 1 298 ? 45.057 -31.439 2.622 1.00 28.30 298 SER A CA 1
ATOM 2386 C C . SER A 1 298 ? 45.455 -29.951 2.676 1.00 28.30 298 SER A C 1
ATOM 2388 O O . SER A 1 298 ? 45.710 -29.293 1.677 1.00 28.30 298 SER A O 1
ATOM 2390 N N . VAL A 1 299 ? 45.453 -29.458 3.918 1.00 28.14 299 VAL A N 1
ATOM 2391 C CA . VAL A 1 299 ? 45.880 -28.160 4.488 1.00 28.14 299 VAL A CA 1
ATOM 2392 C C . VAL A 1 299 ? 47.186 -28.489 5.256 1.00 28.14 299 VAL A C 1
ATOM 2394 O O . VAL A 1 299 ? 47.217 -29.613 5.779 1.00 28.14 299 VAL A O 1
ATOM 2397 N N . PRO A 1 300 ? 48.255 -27.644 5.351 1.00 36.00 300 PRO A N 1
ATOM 2398 C CA . PRO A 1 300 ? 48.271 -26.517 6.310 1.00 36.00 300 PRO A CA 1
ATOM 2399 C C . PRO A 1 300 ? 49.215 -25.295 6.088 1.00 36.00 300 PRO A C 1
ATOM 2401 O O . PRO A 1 300 ? 50.235 -25.375 5.416 1.00 36.00 300 PRO A O 1
ATOM 2404 N N . SER A 1 301 ? 48.826 -24.209 6.781 1.00 26.92 301 SER A N 1
ATOM 2405 C CA . SER A 1 301 ? 49.571 -23.176 7.549 1.00 26.92 301 SER A CA 1
ATOM 2406 C C . SER A 1 301 ? 50.632 -22.203 6.982 1.00 26.92 301 SER A C 1
ATOM 2408 O O . SER A 1 301 ? 51.640 -22.596 6.408 1.00 26.92 301 SER A O 1
ATOM 2410 N N . ASP A 1 302 ? 50.402 -20.943 7.400 1.00 26.08 302 ASP A N 1
ATOM 2411 C CA . ASP A 1 302 ? 51.284 -19.872 7.919 1.00 26.08 302 ASP A CA 1
ATOM 2412 C C . ASP A 1 302 ? 52.262 -19.082 7.025 1.00 26.08 302 ASP A C 1
ATOM 2414 O O . ASP A 1 302 ? 53.151 -19.622 6.373 1.00 26.08 302 ASP A O 1
ATOM 2418 N N . GLY A 1 303 ? 52.149 -17.744 7.117 1.00 26.91 303 GLY A N 1
ATOM 2419 C CA . GLY A 1 303 ? 53.161 -16.775 6.680 1.00 26.91 303 GLY A CA 1
ATOM 2420 C C . GLY A 1 303 ? 52.620 -15.363 6.413 1.00 26.91 303 GLY A C 1
ATOM 2421 O O . GLY A 1 303 ? 52.030 -15.113 5.366 1.00 26.91 303 GLY A O 1
ATOM 2422 N N . ASP A 1 304 ? 52.856 -14.447 7.354 1.00 24.41 304 ASP A N 1
ATOM 2423 C CA . ASP A 1 304 ? 52.597 -13.000 7.299 1.00 24.41 304 ASP A CA 1
ATOM 2424 C C . ASP A 1 304 ? 53.149 -12.296 6.043 1.00 24.41 304 ASP A C 1
ATOM 2426 O O . ASP A 1 304 ? 54.284 -12.557 5.661 1.00 24.41 304 ASP A O 1
ATOM 2430 N N . HIS A 1 305 ? 52.413 -11.321 5.477 1.00 30.30 305 HIS A N 1
ATOM 2431 C CA . HIS A 1 305 ? 52.985 -10.064 4.950 1.00 30.30 305 HIS A CA 1
ATOM 2432 C C . HIS A 1 305 ? 51.912 -9.010 4.566 1.00 30.30 305 HIS A C 1
ATOM 2434 O O . HIS A 1 305 ? 51.111 -9.188 3.654 1.00 30.30 305 HIS A O 1
ATOM 2440 N N . VAL A 1 306 ? 51.950 -7.887 5.296 1.00 27.61 306 VAL A N 1
ATOM 2441 C CA . VAL A 1 306 ? 51.667 -6.476 4.940 1.00 27.61 306 VAL A CA 1
ATOM 2442 C C . VAL A 1 306 ? 50.799 -6.203 3.692 1.00 27.61 306 VAL A C 1
ATOM 2444 O O . VAL A 1 306 ? 51.261 -6.296 2.559 1.00 27.61 306 VAL A O 1
ATOM 2447 N N . SER A 1 307 ? 49.569 -5.715 3.900 1.00 28.89 307 SER A N 1
ATOM 2448 C CA . SER A 1 307 ? 48.691 -5.209 2.831 1.00 28.89 307 SER A CA 1
ATOM 2449 C C . SER A 1 307 ? 48.891 -3.710 2.569 1.00 28.89 307 SER A C 1
ATOM 2451 O O . SER A 1 307 ? 48.517 -2.860 3.374 1.00 28.89 307 SER A O 1
ATOM 2453 N N . THR A 1 308 ? 49.454 -3.393 1.404 1.00 30.31 308 THR A N 1
ATOM 2454 C CA . THR A 1 308 ? 49.340 -2.100 0.700 1.00 30.31 308 THR A CA 1
ATOM 2455 C C . THR A 1 308 ? 48.125 -2.192 -0.246 1.00 30.31 308 THR A C 1
ATOM 2457 O O . THR A 1 308 ? 47.869 -3.285 -0.756 1.00 30.31 308 THR A O 1
ATOM 2460 N N . PRO A 1 309 ? 47.338 -1.127 -0.499 1.00 31.78 309 PRO A N 1
ATOM 2461 C CA . PRO A 1 309 ? 46.088 -1.266 -1.241 1.00 31.78 309 PRO A CA 1
ATOM 2462 C C . PRO A 1 309 ? 46.371 -1.377 -2.743 1.00 31.78 309 PRO A C 1
ATOM 2464 O O . PRO A 1 309 ? 46.712 -0.396 -3.401 1.00 31.78 309 PRO A O 1
ATOM 2467 N N . LEU A 1 310 ? 46.227 -2.585 -3.284 1.00 30.30 310 LEU A N 1
ATOM 2468 C CA . LEU A 1 310 ? 46.293 -2.866 -4.714 1.00 30.30 310 LEU A CA 1
ATOM 2469 C C . LEU A 1 310 ? 44.883 -3.128 -5.259 1.00 30.30 310 LEU A C 1
ATOM 2471 O O . LEU A 1 310 ? 44.198 -4.056 -4.844 1.00 30.30 310 LEU A O 1
ATOM 2475 N N . SER A 1 311 ? 44.492 -2.263 -6.193 1.00 32.44 311 SER A N 1
ATOM 2476 C CA . SER A 1 311 ? 44.066 -2.632 -7.547 1.00 32.44 311 SER A CA 1
ATOM 2477 C C . SER A 1 311 ? 43.002 -3.725 -7.699 1.00 32.44 311 SER A C 1
ATOM 2479 O O . SER A 1 311 ? 43.272 -4.901 -7.486 1.00 32.44 311 SER A O 1
ATOM 2481 N N . ALA A 1 312 ? 41.829 -3.305 -8.191 1.00 36.97 312 ALA A N 1
ATOM 2482 C CA . ALA A 1 312 ? 40.831 -4.076 -8.942 1.00 36.97 312 ALA A CA 1
ATOM 2483 C C . ALA A 1 312 ? 41.110 -5.589 -9.048 1.00 36.97 312 ALA A C 1
ATOM 2485 O O . ALA A 1 312 ? 41.762 -6.064 -9.981 1.00 36.97 312 ALA A O 1
ATOM 2486 N N . SER A 1 313 ? 40.587 -6.345 -8.082 1.00 33.38 313 SER A N 1
ATOM 2487 C CA . SER A 1 313 ? 40.619 -7.800 -8.102 1.00 33.38 313 SER A CA 1
ATOM 2488 C C . SER A 1 313 ? 39.879 -8.313 -9.335 1.00 33.38 313 SER A C 1
ATOM 2490 O O . SER A 1 313 ? 38.672 -8.148 -9.517 1.00 33.38 313 SER A O 1
ATOM 2492 N N . SER A 1 314 ? 40.666 -8.918 -10.214 1.00 34.91 314 SER A N 1
ATOM 2493 C CA . SER A 1 314 ? 40.220 -9.600 -11.414 1.00 34.91 314 SER A CA 1
ATOM 2494 C C . SER A 1 314 ? 39.414 -10.837 -11.018 1.00 34.91 314 SER A C 1
ATOM 2496 O O . SER A 1 314 ? 39.921 -11.722 -10.329 1.00 34.91 314 SER A O 1
ATOM 2498 N N . ILE A 1 315 ? 38.161 -10.916 -11.463 1.00 39.69 315 ILE A N 1
ATOM 2499 C CA . ILE A 1 315 ? 37.397 -12.167 -11.450 1.00 39.69 315 ILE A CA 1
ATOM 2500 C C . ILE A 1 315 ? 38.048 -13.095 -12.496 1.00 39.69 315 ILE A C 1
ATOM 2502 O O . ILE A 1 315 ? 38.193 -12.670 -13.648 1.00 39.69 315 ILE A O 1
ATOM 2506 N N . PRO A 1 316 ? 38.458 -14.334 -12.159 1.00 33.12 316 PRO A N 1
ATOM 2507 C CA . PRO A 1 316 ? 39.142 -15.205 -13.112 1.00 33.12 316 PRO A CA 1
ATOM 2508 C C . PRO A 1 316 ? 38.191 -15.601 -14.252 1.00 33.12 316 PRO A C 1
ATOM 2510 O O . PRO A 1 316 ? 37.173 -16.246 -14.009 1.00 33.12 316 PRO A O 1
ATOM 2513 N N . GLY A 1 317 ? 38.521 -15.215 -15.491 1.00 40.06 317 GLY A N 1
ATOM 2514 C CA . GLY A 1 317 ? 37.852 -15.698 -16.711 1.00 40.06 317 GLY A CA 1
ATOM 2515 C C . GLY A 1 317 ? 37.364 -14.648 -17.717 1.00 40.06 317 GLY A C 1
ATOM 2516 O O . GLY A 1 317 ? 36.970 -15.035 -18.812 1.00 40.06 317 GLY A O 1
ATOM 2517 N N . TYR A 1 318 ? 37.415 -13.345 -17.414 1.00 41.38 318 TYR A N 1
ATOM 2518 C CA . TYR A 1 318 ? 36.925 -12.292 -18.320 1.00 41.38 318 TYR A CA 1
ATOM 2519 C C . TYR A 1 318 ? 37.988 -11.200 -18.518 1.00 41.38 318 TYR A C 1
ATOM 2521 O O . TYR A 1 318 ? 38.159 -10.332 -17.670 1.00 41.38 318 TYR A O 1
ATOM 2529 N N . THR A 1 319 ? 38.724 -11.237 -19.631 1.00 43.97 319 THR A N 1
ATOM 2530 C CA . THR A 1 319 ? 39.843 -10.316 -19.925 1.00 43.97 319 THR A CA 1
ATOM 2531 C C . THR A 1 319 ? 39.461 -9.044 -20.695 1.00 43.97 319 THR A C 1
ATOM 2533 O O . THR A 1 319 ? 40.347 -8.300 -21.099 1.00 43.97 319 THR A O 1
ATOM 2536 N N . LEU A 1 320 ? 38.173 -8.728 -20.866 1.00 52.53 320 LEU A N 1
ATOM 2537 C CA . LEU A 1 320 ? 37.731 -7.437 -21.414 1.00 52.53 320 LEU A CA 1
ATOM 2538 C C . LEU A 1 320 ? 36.583 -6.869 -20.574 1.00 52.53 320 LEU A C 1
ATOM 2540 O O . LEU A 1 320 ? 35.414 -7.101 -20.871 1.00 52.53 320 LEU A O 1
ATOM 2544 N N . GLN A 1 321 ? 36.926 -6.129 -19.519 1.00 65.12 321 GLN A N 1
ATOM 2545 C CA . GLN A 1 321 ? 35.993 -5.204 -18.878 1.00 65.12 321 GLN A CA 1
ATOM 2546 C C . GLN A 1 321 ? 36.195 -3.820 -19.507 1.00 65.12 321 GLN A C 1
ATOM 2548 O O . GLN A 1 321 ? 37.282 -3.262 -19.383 1.00 65.12 321 GLN A O 1
ATOM 2553 N N . LEU A 1 322 ? 35.180 -3.283 -20.199 1.00 73.50 322 LEU A N 1
ATOM 2554 C CA . LEU A 1 322 ? 35.168 -1.880 -20.642 1.00 73.50 322 LEU A CA 1
ATOM 2555 C C . LEU A 1 322 ? 35.458 -0.976 -19.454 1.00 73.50 322 LEU A C 1
ATOM 2557 O O . LEU A 1 322 ? 34.736 -1.066 -18.474 1.00 73.50 322 LEU A O 1
ATOM 2561 N N . SER A 1 323 ? 36.430 -0.079 -19.553 1.00 81.69 323 SER A N 1
ATOM 2562 C CA . SER A 1 323 ? 36.706 0.908 -18.511 1.00 81.69 323 SER A CA 1
ATOM 2563 C C . SER A 1 323 ? 35.508 1.849 -18.278 1.00 81.69 323 SER A C 1
ATOM 2565 O O . SER A 1 323 ? 34.716 2.094 -19.197 1.00 81.69 323 SER A O 1
ATOM 2567 N N . PRO A 1 324 ? 35.383 2.469 -17.086 1.00 81.31 324 PRO A N 1
ATOM 2568 C CA . PRO A 1 324 ? 34.323 3.447 -16.817 1.00 81.31 324 PRO A CA 1
ATOM 2569 C C . PRO A 1 324 ? 34.281 4.592 -17.842 1.00 81.31 324 PRO A C 1
ATOM 2571 O O . PRO A 1 324 ? 33.207 5.057 -18.219 1.00 81.31 324 PRO A O 1
ATOM 2574 N N . ALA A 1 325 ? 35.449 5.013 -18.340 1.00 83.88 325 ALA A N 1
ATOM 2575 C CA . ALA A 1 325 ? 35.569 6.047 -19.363 1.00 83.88 325 ALA A CA 1
ATOM 2576 C C . ALA A 1 325 ? 35.009 5.601 -20.725 1.00 83.88 325 ALA A C 1
ATOM 2578 O O . ALA A 1 325 ? 34.371 6.396 -21.415 1.00 83.88 325 ALA A O 1
ATOM 2579 N N . GLU A 1 326 ? 35.204 4.339 -21.111 1.00 85.81 326 GLU A N 1
ATOM 2580 C CA . GLU A 1 326 ? 34.649 3.785 -22.351 1.00 85.81 326 GLU A CA 1
ATOM 2581 C C . GLU A 1 326 ? 33.130 3.636 -22.271 1.00 85.81 326 GLU A C 1
ATOM 2583 O O . GLU A 1 326 ? 32.431 4.013 -23.211 1.00 85.81 326 GLU A O 1
ATOM 2588 N N . VAL A 1 327 ? 32.606 3.173 -21.131 1.00 86.62 327 VAL A N 1
ATOM 2589 C CA . VAL A 1 327 ? 31.156 3.100 -20.881 1.00 86.62 327 VAL A CA 1
ATOM 2590 C C . VAL A 1 327 ? 30.521 4.490 -20.940 1.00 86.62 327 VAL A C 1
ATOM 2592 O O . VAL A 1 327 ? 29.504 4.681 -21.609 1.00 86.62 327 VAL A O 1
ATOM 2595 N N . LEU A 1 328 ? 31.143 5.480 -20.295 1.00 86.75 328 LEU A N 1
ATOM 2596 C CA . LEU A 1 328 ? 30.699 6.871 -20.346 1.00 86.75 328 LEU A CA 1
ATOM 2597 C C . LEU A 1 328 ? 30.701 7.397 -21.785 1.00 86.75 328 LEU A C 1
ATOM 2599 O O . LEU A 1 328 ? 29.724 7.996 -22.228 1.00 86.75 328 LEU A O 1
ATOM 2603 N N . LYS A 1 329 ? 31.774 7.138 -22.540 1.00 87.62 329 LYS A N 1
ATOM 2604 C CA . LYS A 1 329 ? 31.886 7.545 -23.945 1.00 87.62 329 LYS A CA 1
ATOM 2605 C C . LYS A 1 329 ? 30.794 6.912 -24.812 1.00 87.62 329 LYS A C 1
ATOM 2607 O O . LYS A 1 329 ? 30.266 7.599 -25.682 1.00 87.62 329 LYS A O 1
ATOM 2612 N N . LEU A 1 330 ? 30.438 5.651 -24.562 1.00 89.00 330 LEU A N 1
ATOM 2613 C CA . LEU A 1 330 ? 29.357 4.951 -25.263 1.00 89.00 330 LEU A CA 1
ATOM 2614 C C . LEU A 1 330 ? 27.986 5.565 -24.967 1.00 89.00 330 LEU A C 1
ATOM 2616 O O . LEU A 1 330 ? 27.251 5.883 -25.897 1.00 89.00 330 LEU A O 1
ATOM 2620 N N . TYR A 1 331 ? 27.636 5.795 -23.701 1.00 89.81 331 TYR A N 1
ATOM 2621 C CA . TYR A 1 331 ? 26.361 6.452 -23.395 1.00 89.81 331 TYR A CA 1
ATOM 2622 C C . TYR A 1 331 ? 26.304 7.882 -23.939 1.00 89.81 331 TYR A C 1
ATOM 2624 O O . TYR A 1 331 ? 25.290 8.282 -24.502 1.00 89.81 331 TYR A O 1
ATOM 2632 N N . CYS A 1 332 ? 27.406 8.633 -23.859 1.00 87.56 332 CYS A N 1
ATOM 2633 C CA . CYS A 1 332 ? 27.499 9.980 -24.420 1.00 87.56 332 CYS A CA 1
ATOM 2634 C C . CYS A 1 332 ? 27.473 10.017 -25.957 1.00 87.56 332 CYS A C 1
ATOM 2636 O O . CYS A 1 332 ? 27.162 11.064 -26.525 1.00 87.56 332 CYS A O 1
ATOM 2638 N N . SER A 1 333 ? 27.797 8.917 -26.647 1.00 89.19 333 SER A N 1
ATOM 2639 C CA . SER A 1 333 ? 27.723 8.865 -28.111 1.00 89.19 333 SER A CA 1
ATOM 2640 C C . SER A 1 333 ? 26.296 8.650 -28.629 1.00 89.19 333 SER A C 1
ATOM 2642 O O . SER A 1 333 ? 26.042 8.949 -29.800 1.00 89.19 333 SER A O 1
ATOM 2644 N N . LEU A 1 334 ? 25.356 8.226 -27.770 1.00 86.19 334 LEU A N 1
ATOM 2645 C CA . LEU A 1 334 ? 23.922 8.193 -28.071 1.00 86.19 334 LEU A CA 1
ATOM 2646 C C . LEU A 1 334 ? 23.378 9.623 -28.177 1.00 86.19 334 LEU A C 1
ATOM 2648 O O . LEU A 1 334 ? 23.292 10.367 -27.195 1.00 86.19 334 LEU A O 1
ATOM 2652 N N . ARG A 1 335 ? 23.025 10.014 -29.403 1.00 81.12 335 ARG A N 1
ATOM 2653 C CA . ARG A 1 335 ? 22.593 11.367 -29.759 1.00 81.12 335 ARG A CA 1
ATOM 2654 C C . ARG A 1 335 ? 21.225 11.354 -30.425 1.00 81.12 335 ARG A C 1
ATOM 2656 O O . ARG A 1 335 ? 20.845 10.406 -31.109 1.00 81.12 335 ARG A O 1
ATOM 2663 N N . GLN A 1 336 ? 20.512 12.466 -30.266 1.00 77.75 336 GLN A N 1
ATOM 2664 C CA . GLN A 1 336 ? 19.247 12.696 -30.956 1.00 77.75 336 GLN A CA 1
ATOM 2665 C C . GLN A 1 336 ? 19.464 12.636 -32.479 1.00 77.75 336 GLN A C 1
ATOM 2667 O O . GLN A 1 336 ? 20.434 13.191 -32.993 1.00 77.75 336 GLN A O 1
ATOM 2672 N N . GLY A 1 337 ? 18.572 11.948 -33.193 1.00 74.19 337 GLY A N 1
ATOM 2673 C CA . GLY A 1 337 ? 18.592 11.849 -34.658 1.00 74.19 337 GLY A CA 1
ATOM 2674 C C . GLY A 1 337 ? 19.345 10.647 -35.240 1.00 74.19 337 GLY A C 1
ATOM 2675 O O . GLY A 1 337 ? 19.136 10.334 -36.410 1.00 74.19 337 GLY A O 1
ATOM 2676 N N . VAL A 1 338 ? 20.152 9.926 -34.453 1.00 80.94 338 VAL A N 1
ATOM 2677 C CA . VAL A 1 338 ? 20.768 8.658 -34.886 1.00 80.94 338 VAL A CA 1
ATOM 2678 C C . VAL A 1 338 ? 19.966 7.497 -34.309 1.00 80.94 338 VAL A C 1
ATOM 2680 O O . VAL A 1 338 ? 19.748 7.418 -33.101 1.00 80.94 338 VAL A O 1
ATOM 2683 N N . ASN A 1 339 ? 19.495 6.598 -35.173 1.00 86.50 339 ASN A N 1
ATOM 2684 C CA . ASN A 1 339 ? 18.810 5.395 -34.711 1.00 86.50 339 ASN A CA 1
ATOM 2685 C C . ASN A 1 339 ? 19.809 4.379 -34.137 1.00 86.50 339 ASN A C 1
ATOM 2687 O O . ASN A 1 339 ? 21.006 4.387 -34.441 1.00 86.50 339 ASN A O 1
ATOM 2691 N N . LEU A 1 340 ? 19.295 3.477 -33.310 1.00 87.25 340 LEU A N 1
ATOM 2692 C CA . LEU A 1 340 ? 20.102 2.477 -32.633 1.00 87.25 340 LEU A CA 1
ATOM 2693 C C . LEU A 1 340 ? 20.802 1.519 -33.612 1.00 87.25 340 LEU A C 1
ATOM 2695 O O . LEU A 1 340 ? 21.897 1.056 -33.316 1.00 87.25 340 LEU A O 1
ATOM 2699 N N . CYS A 1 341 ? 20.205 1.235 -34.773 1.00 87.06 341 CYS A N 1
ATOM 2700 C CA . CYS A 1 341 ? 20.798 0.394 -35.818 1.00 87.06 341 CYS A CA 1
ATOM 2701 C C . CYS A 1 341 ? 22.133 0.961 -36.325 1.00 87.06 341 CYS A C 1
ATOM 2703 O O . CYS A 1 341 ? 23.161 0.278 -36.313 1.00 87.06 341 CYS A O 1
ATOM 2705 N N . THR A 1 342 ? 22.119 2.229 -36.738 1.00 87.06 342 THR A N 1
ATOM 2706 C CA . THR A 1 342 ? 23.296 2.941 -37.237 1.00 87.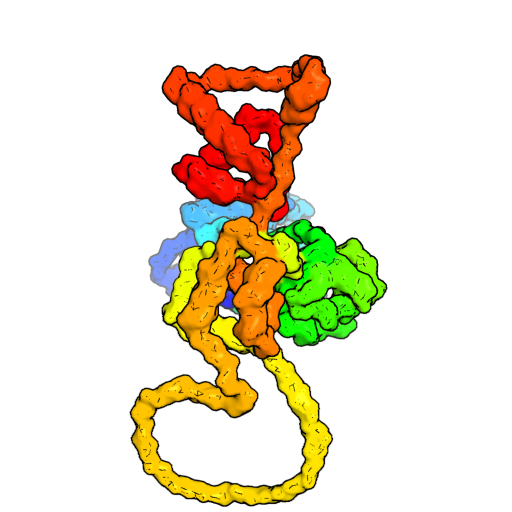06 342 THR A CA 1
ATOM 2707 C C . THR A 1 342 ? 24.342 3.045 -36.137 1.00 87.06 342 THR A C 1
ATOM 2709 O O . THR A 1 342 ? 25.490 2.658 -36.340 1.00 87.06 342 THR A O 1
ATOM 2712 N N . TRP A 1 343 ? 23.923 3.458 -34.938 1.00 90.31 343 TRP A N 1
ATOM 2713 C CA . TRP A 1 343 ? 24.818 3.590 -33.792 1.00 90.31 343 TRP A CA 1
ATOM 2714 C C . TRP A 1 343 ? 25.494 2.265 -33.405 1.00 90.31 343 TRP A C 1
ATOM 2716 O O . TRP A 1 343 ? 26.696 2.234 -33.142 1.00 90.31 343 TRP A O 1
ATOM 2726 N N . TYR A 1 344 ? 24.745 1.157 -33.406 1.00 87.75 344 TYR A N 1
ATOM 2727 C CA . TYR A 1 344 ? 25.283 -0.171 -33.108 1.00 87.75 344 TYR A CA 1
ATOM 2728 C C . TYR A 1 344 ? 26.312 -0.615 -34.149 1.00 87.75 344 TYR A C 1
ATOM 2730 O O . TYR A 1 344 ? 27.342 -1.177 -33.788 1.00 87.75 344 TYR A O 1
ATOM 2738 N N . THR A 1 345 ? 26.065 -0.326 -35.429 1.00 86.69 345 THR A N 1
ATOM 2739 C CA . THR A 1 345 ? 26.985 -0.678 -36.522 1.00 86.69 345 THR A CA 1
ATOM 2740 C C . THR A 1 345 ? 28.327 0.048 -36.380 1.00 86.69 345 THR A C 1
ATOM 2742 O O . THR A 1 345 ? 29.374 -0.558 -36.590 1.00 86.69 345 THR A O 1
ATOM 2745 N N . GLU A 1 346 ? 28.313 1.312 -35.946 1.00 86.94 346 GLU A N 1
ATOM 2746 C CA . GLU A 1 346 ? 29.526 2.105 -35.686 1.00 86.94 346 GLU A CA 1
ATOM 2747 C C . GLU A 1 346 ? 30.359 1.576 -34.504 1.00 86.94 346 GLU A C 1
ATOM 2749 O O . GLU A 1 346 ? 31.576 1.748 -34.484 1.00 86.94 346 GLU A O 1
ATOM 2754 N N . HIS A 1 347 ? 29.725 0.917 -33.528 1.00 85.19 347 HIS A N 1
ATOM 2755 C CA . HIS A 1 347 ? 30.366 0.451 -32.290 1.00 85.19 347 HIS A CA 1
ATOM 2756 C C . HIS A 1 347 ? 30.398 -1.083 -32.166 1.00 85.19 347 HIS A C 1
ATOM 2758 O O . HIS A 1 347 ? 30.646 -1.614 -31.081 1.00 85.19 347 HIS A O 1
ATOM 2764 N N . ALA A 1 348 ? 30.159 -1.813 -33.260 1.00 81.69 348 ALA A N 1
ATOM 2765 C CA . ALA A 1 348 ? 29.938 -3.261 -33.251 1.00 81.69 348 ALA A CA 1
ATOM 2766 C C . ALA A 1 348 ? 31.093 -4.062 -32.621 1.00 81.69 348 ALA A C 1
ATOM 2768 O O . ALA A 1 348 ? 30.866 -5.097 -31.993 1.00 81.69 348 ALA A O 1
ATOM 2769 N N . GLU A 1 349 ? 32.334 -3.580 -32.741 1.00 79.06 349 GLU A N 1
ATOM 2770 C CA . GLU A 1 349 ? 33.513 -4.245 -32.173 1.00 79.06 349 GLU A CA 1
ATOM 2771 C C . GLU A 1 349 ? 33.514 -4.275 -30.640 1.00 79.06 349 GLU A C 1
ATOM 2773 O O . GLU A 1 349 ? 33.969 -5.256 -30.050 1.00 79.06 349 GLU A O 1
ATOM 2778 N N . LEU A 1 350 ? 32.952 -3.247 -29.998 1.00 78.75 350 LEU A N 1
ATOM 2779 C CA . LEU A 1 350 ? 32.865 -3.145 -28.539 1.00 78.75 350 LEU A CA 1
ATOM 2780 C C . LEU A 1 350 ? 31.756 -4.042 -27.971 1.00 78.75 350 LEU A C 1
ATOM 2782 O O . LEU A 1 350 ? 31.851 -4.500 -26.835 1.00 78.75 350 LEU A O 1
ATOM 2786 N N . PHE A 1 351 ? 30.733 -4.357 -28.771 1.00 78.44 351 PHE A N 1
ATOM 2787 C CA . PHE A 1 351 ? 29.592 -5.174 -28.352 1.00 78.44 351 PHE A CA 1
ATOM 2788 C C . PHE A 1 351 ? 29.787 -6.690 -28.508 1.00 78.44 351 PHE A C 1
ATOM 2790 O O . PHE A 1 351 ? 28.851 -7.451 -28.279 1.00 78.44 351 PHE A O 1
ATOM 2797 N N . ARG A 1 352 ? 30.992 -7.169 -28.852 1.00 75.06 352 ARG A N 1
ATOM 2798 C CA . ARG A 1 352 ? 31.253 -8.612 -29.049 1.00 75.06 352 ARG A CA 1
ATOM 2799 C C . ARG A 1 352 ? 30.939 -9.470 -27.817 1.00 75.06 352 ARG A C 1
ATOM 2801 O O . ARG A 1 352 ? 30.448 -10.581 -27.974 1.00 75.06 352 ARG A O 1
ATOM 2808 N N . ASN A 1 353 ? 31.189 -8.946 -26.616 1.00 73.06 353 ASN A N 1
ATOM 2809 C CA . ASN A 1 353 ? 30.989 -9.656 -25.342 1.00 73.06 353 ASN A CA 1
ATOM 2810 C C . ASN A 1 353 ? 29.921 -8.998 -24.447 1.00 73.06 353 ASN A C 1
ATOM 2812 O O . ASN A 1 353 ? 29.832 -9.296 -23.256 1.00 73.06 353 ASN A O 1
ATOM 2816 N N . ILE A 1 354 ? 29.146 -8.064 -25.001 1.00 82.38 354 ILE A N 1
ATOM 2817 C CA . ILE A 1 354 ? 28.266 -7.157 -24.259 1.00 82.38 354 ILE A CA 1
ATOM 2818 C C . ILE A 1 354 ? 26.878 -7.246 -24.870 1.00 82.38 354 ILE A C 1
ATOM 2820 O O . ILE A 1 354 ? 26.692 -6.986 -26.058 1.00 82.38 354 ILE A O 1
ATOM 2824 N N . ASP A 1 355 ? 25.883 -7.592 -24.057 1.00 83.38 355 ASP A N 1
ATOM 2825 C CA . ASP A 1 355 ? 24.503 -7.616 -24.523 1.00 83.38 355 ASP A CA 1
ATOM 2826 C C . ASP A 1 355 ? 23.977 -6.178 -24.673 1.00 83.38 355 ASP A C 1
ATOM 2828 O O . ASP A 1 355 ? 23.723 -5.484 -23.685 1.00 83.38 355 ASP A O 1
ATOM 2832 N N . LEU A 1 356 ? 23.802 -5.735 -25.925 1.00 85.94 356 LEU A N 1
ATOM 2833 C CA . LEU A 1 356 ? 23.282 -4.407 -26.268 1.00 85.94 356 LEU A CA 1
ATOM 2834 C C . LEU A 1 356 ? 21.957 -4.098 -25.562 1.00 85.94 356 LEU A C 1
ATOM 2836 O O . LEU A 1 356 ? 21.747 -2.971 -25.113 1.00 85.94 356 LEU A O 1
ATOM 2840 N N . ARG A 1 357 ? 21.044 -5.074 -25.475 1.00 83.56 357 ARG A N 1
ATOM 2841 C CA . ARG A 1 357 ? 19.732 -4.837 -24.863 1.00 83.56 357 ARG A CA 1
ATOM 2842 C C . ARG A 1 357 ? 19.901 -4.586 -23.381 1.00 83.56 357 ARG A C 1
ATOM 2844 O O . ARG A 1 357 ? 19.347 -3.620 -22.882 1.00 83.56 357 ARG A O 1
ATOM 2851 N N . ARG A 1 358 ? 20.713 -5.396 -22.699 1.00 84.38 358 ARG A N 1
ATOM 2852 C CA . ARG A 1 358 ? 21.005 -5.193 -21.274 1.00 84.38 358 ARG A CA 1
ATOM 2853 C C . ARG A 1 358 ? 21.709 -3.863 -21.023 1.00 84.38 358 ARG A C 1
ATOM 2855 O O . ARG A 1 358 ? 21.357 -3.178 -20.071 1.00 84.38 358 ARG A O 1
ATOM 2862 N N . PHE A 1 359 ? 22.631 -3.464 -21.901 1.00 88.56 359 PHE A N 1
ATOM 2863 C CA . PHE A 1 359 ? 23.282 -2.154 -21.834 1.00 88.56 359 PHE A CA 1
ATOM 2864 C C . PHE A 1 359 ? 22.252 -1.017 -21.875 1.00 88.56 359 PHE A C 1
ATOM 2866 O O . PHE A 1 359 ? 22.197 -0.191 -20.969 1.00 88.56 359 PHE A O 1
ATOM 2873 N N . LEU A 1 360 ? 21.369 -1.012 -22.875 1.00 89.00 360 LEU A N 1
ATOM 2874 C CA . LEU A 1 360 ? 20.350 0.031 -23.016 1.00 89.00 360 LEU A CA 1
ATOM 2875 C C . LEU A 1 360 ? 19.305 -0.017 -21.902 1.00 89.00 360 LEU A C 1
ATOM 2877 O O . LEU A 1 360 ? 18.925 1.024 -21.377 1.00 89.00 360 LEU A O 1
ATOM 2881 N N . THR A 1 361 ? 18.865 -1.213 -21.520 1.00 87.38 361 THR A N 1
ATOM 2882 C CA . THR A 1 361 ? 17.919 -1.424 -20.426 1.00 87.38 361 THR A CA 1
ATOM 2883 C C . THR A 1 361 ? 18.466 -0.869 -19.115 1.00 87.38 361 THR A C 1
ATOM 2885 O O . THR A 1 361 ? 17.768 -0.105 -18.457 1.00 87.38 361 THR A O 1
ATOM 2888 N N . PHE A 1 362 ? 19.721 -1.166 -18.764 1.00 88.38 362 PHE A N 1
ATOM 2889 C CA . PHE A 1 362 ? 20.360 -0.598 -17.575 1.00 88.38 362 PHE A CA 1
ATOM 2890 C C . PHE A 1 362 ? 20.406 0.929 -17.643 1.00 88.38 362 PHE A C 1
ATOM 2892 O O . PHE A 1 362 ? 20.056 1.608 -16.679 1.00 88.38 362 PHE A O 1
ATOM 2899 N N . GLY A 1 363 ? 20.786 1.467 -18.805 1.00 87.62 363 GLY A N 1
ATOM 2900 C CA . GLY A 1 363 ? 20.814 2.903 -19.039 1.00 87.62 363 GLY A CA 1
ATOM 2901 C C . GLY A 1 363 ? 19.452 3.575 -18.850 1.00 87.62 363 GLY A C 1
ATOM 2902 O O . GLY A 1 363 ? 19.396 4.664 -18.290 1.00 87.62 363 GLY A O 1
ATOM 2903 N N . VAL A 1 364 ? 18.363 2.935 -19.281 1.00 87.44 364 VAL A N 1
ATOM 2904 C CA . VAL A 1 364 ? 16.997 3.448 -19.093 1.00 87.44 364 VAL A CA 1
ATOM 2905 C C . VAL A 1 364 ? 16.562 3.341 -17.629 1.00 87.44 364 VAL A C 1
ATOM 2907 O O . VAL A 1 364 ? 16.052 4.316 -17.090 1.00 87.44 364 VAL A O 1
ATOM 2910 N N . ILE A 1 365 ? 16.803 2.203 -16.965 1.00 86.31 365 ILE A N 1
ATOM 2911 C CA . ILE A 1 365 ? 16.419 1.983 -15.556 1.00 86.31 365 ILE A CA 1
ATOM 2912 C C . ILE A 1 365 ? 17.117 2.977 -14.624 1.00 86.31 365 ILE A C 1
ATOM 2914 O O . ILE A 1 365 ? 16.494 3.515 -13.716 1.00 86.31 365 ILE A O 1
ATOM 2918 N N . LYS A 1 366 ? 18.416 3.218 -14.831 1.00 87.81 366 LYS A N 1
ATOM 2919 C CA . LYS A 1 366 ? 19.215 4.147 -14.015 1.00 87.81 366 LYS A CA 1
ATOM 2920 C C . LYS A 1 366 ? 19.155 5.595 -14.521 1.00 87.81 366 LYS A C 1
ATOM 2922 O O . LYS A 1 366 ? 19.959 6.418 -14.091 1.00 87.81 366 LYS A O 1
ATOM 2927 N N . GLU A 1 367 ? 18.256 5.891 -15.462 1.00 87.62 367 GLU A N 1
ATOM 2928 C CA . GLU A 1 367 ? 18.062 7.218 -16.067 1.00 87.62 367 GLU A CA 1
ATOM 2929 C C . GLU A 1 367 ? 19.336 7.841 -16.674 1.00 87.62 367 GLU A C 1
ATOM 2931 O O . GLU A 1 367 ? 19.480 9.063 -16.754 1.00 87.62 367 GLU A O 1
ATOM 2936 N N . LEU A 1 368 ? 20.280 7.007 -17.110 1.00 88.00 368 LEU A N 1
ATOM 2937 C CA . LEU A 1 368 ? 21.518 7.407 -17.788 1.00 88.00 368 LEU A CA 1
ATOM 2938 C C . LEU A 1 368 ? 21.245 7.799 -19.242 1.00 88.00 368 LEU A C 1
ATOM 2940 O O . LEU A 1 368 ? 21.943 8.640 -19.808 1.00 88.00 368 LEU A O 1
ATOM 2944 N N . ILE A 1 369 ? 20.218 7.195 -19.838 1.00 88.75 369 ILE A N 1
ATOM 2945 C CA . ILE A 1 369 ? 19.703 7.526 -21.163 1.00 88.75 369 ILE A CA 1
ATOM 2946 C C . ILE A 1 369 ? 18.183 7.568 -21.131 1.00 88.75 369 ILE A C 1
ATOM 2948 O O . ILE A 1 369 ? 17.544 6.892 -20.330 1.00 88.75 369 ILE A O 1
ATOM 2952 N N . HIS A 1 370 ? 17.600 8.309 -22.063 1.00 86.62 370 HIS A N 1
ATOM 2953 C CA . HIS A 1 370 ? 16.160 8.306 -22.282 1.00 86.62 370 HIS A CA 1
ATOM 2954 C C . HIS A 1 370 ? 15.840 8.022 -23.749 1.00 86.62 370 HIS A C 1
ATOM 2956 O O . HIS A 1 370 ? 16.636 8.292 -24.656 1.00 86.62 370 HIS A O 1
ATOM 2962 N N . ARG A 1 371 ? 14.657 7.451 -23.994 1.00 83.69 371 ARG A N 1
ATOM 2963 C CA . ARG A 1 371 ? 14.158 7.226 -25.352 1.00 83.69 371 ARG A CA 1
ATOM 2964 C C . ARG A 1 371 ? 13.685 8.552 -25.942 1.00 83.69 371 ARG A C 1
ATOM 2966 O O . ARG A 1 371 ? 13.008 9.334 -25.278 1.00 83.69 371 ARG A O 1
ATOM 2973 N N . VAL A 1 372 ? 14.038 8.798 -27.197 1.00 80.56 372 VAL A N 1
ATOM 2974 C CA . VAL A 1 372 ? 13.577 9.951 -27.972 1.00 80.56 372 VAL A CA 1
ATOM 2975 C C . VAL A 1 372 ? 12.529 9.454 -28.956 1.00 80.56 372 VAL A C 1
ATOM 2977 O O . VAL A 1 372 ? 12.807 8.621 -29.819 1.00 80.56 372 VAL A O 1
ATOM 2980 N N . HIS A 1 373 ? 11.312 9.964 -28.816 1.00 70.12 373 HIS A N 1
ATOM 2981 C CA . HIS A 1 373 ? 10.207 9.640 -29.708 1.00 70.12 373 HIS A CA 1
ATOM 2982 C C . HIS A 1 373 ? 10.126 10.683 -30.825 1.00 70.12 373 HIS A C 1
ATOM 2984 O O . HIS A 1 373 ? 10.090 11.887 -30.565 1.00 70.12 373 HIS A O 1
ATOM 2990 N N . ALA A 1 374 ? 10.119 10.217 -32.073 1.00 61.78 374 ALA A N 1
ATOM 2991 C CA . ALA A 1 374 ? 9.829 11.051 -33.231 1.00 61.78 374 ALA A CA 1
ATOM 2992 C C . ALA A 1 374 ? 8.324 10.993 -33.506 1.00 61.78 374 ALA A C 1
ATOM 2994 O O . ALA A 1 374 ? 7.757 9.903 -33.610 1.00 61.78 374 ALA A O 1
ATOM 2995 N N . PHE A 1 375 ? 7.682 12.152 -33.625 1.00 56.34 375 PHE A N 1
ATOM 2996 C CA . PHE A 1 375 ? 6.258 12.234 -33.928 1.00 56.34 375 PHE A CA 1
ATOM 2997 C C . PHE A 1 375 ? 6.071 12.591 -35.396 1.00 56.34 375 PHE A C 1
ATOM 2999 O O . PHE A 1 375 ? 6.721 13.497 -35.917 1.00 56.34 375 PHE A O 1
ATOM 3006 N N . GLN A 1 376 ? 5.189 11.859 -36.075 1.00 45.53 376 GLN A N 1
ATOM 3007 C CA . GLN A 1 376 ? 4.726 12.275 -37.390 1.00 45.53 376 GLN A CA 1
ATOM 3008 C C . GLN A 1 376 ? 3.779 13.452 -37.198 1.00 45.53 376 GLN A C 1
ATOM 3010 O O . GLN A 1 376 ? 2.811 13.364 -36.446 1.00 45.53 376 GLN A O 1
ATOM 3015 N N . ILE A 1 377 ? 4.081 14.554 -37.869 1.00 48.91 377 ILE A N 1
ATOM 3016 C CA . ILE A 1 377 ? 3.256 15.753 -37.833 1.00 48.91 377 ILE A CA 1
ATOM 3017 C C . ILE A 1 377 ? 2.388 15.703 -39.083 1.00 48.91 377 ILE A C 1
ATOM 3019 O O . ILE A 1 377 ? 2.893 15.743 -40.205 1.00 48.91 377 ILE A O 1
ATOM 3023 N N . TYR A 1 378 ? 1.086 15.512 -38.882 1.00 42.03 378 TYR A N 1
ATOM 3024 C CA . TYR A 1 378 ? 0.107 15.506 -39.960 1.00 42.03 378 TYR A CA 1
ATOM 3025 C C . TYR A 1 378 ? -0.217 16.959 -40.318 1.00 42.03 378 TYR A C 1
ATOM 3027 O O . TYR A 1 378 ? -0.818 17.667 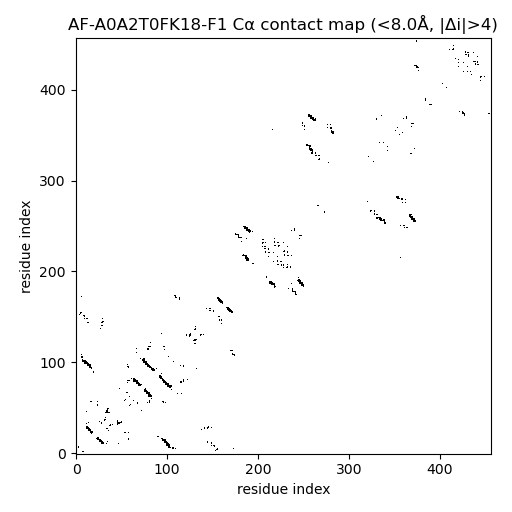-39.518 1.00 42.03 378 TYR A O 1
ATOM 3035 N N . GLU A 1 379 ? 0.191 17.417 -41.504 1.00 52.84 379 GLU A N 1
ATOM 3036 C CA . GLU A 1 379 ? -0.191 18.734 -42.028 1.00 52.84 379 GLU A CA 1
ATOM 3037 C C . GLU A 1 379 ? -1.134 18.584 -43.237 1.00 52.84 379 GLU A C 1
ATOM 3039 O O . GLU A 1 379 ? -0.673 18.418 -44.371 1.00 52.84 379 GLU A O 1
ATOM 3044 N N . PRO A 1 380 ? -2.465 18.676 -43.041 1.00 44.84 380 PRO A N 1
ATOM 3045 C CA . PRO A 1 380 ? -3.442 18.623 -44.134 1.00 44.84 380 PRO A CA 1
ATOM 3046 C C . PRO A 1 380 ? -3.267 19.742 -45.180 1.00 44.84 380 PRO A C 1
ATOM 3048 O O . PRO A 1 380 ? -3.641 19.582 -46.342 1.00 44.84 380 PRO A O 1
ATOM 3051 N N . TRP A 1 381 ? -2.691 20.885 -44.794 1.00 49.12 381 TRP A N 1
ATOM 3052 C CA . TRP A 1 381 ? -2.655 22.094 -45.621 1.00 49.12 381 TRP A CA 1
ATOM 3053 C C . TRP A 1 381 ? -1.505 22.125 -46.642 1.00 49.12 381 TRP A C 1
ATOM 3055 O O . TRP A 1 381 ? -1.679 22.701 -47.716 1.00 49.12 381 TRP A O 1
ATOM 3065 N N . ILE A 1 382 ? -0.378 21.439 -46.395 1.00 46.81 382 ILE A N 1
ATOM 3066 C CA . ILE A 1 382 ? 0.715 21.306 -47.381 1.00 46.81 382 ILE A CA 1
ATOM 3067 C C . ILE A 1 382 ? 0.260 20.494 -48.601 1.00 46.81 382 ILE A C 1
ATOM 3069 O O . ILE A 1 382 ? 0.611 20.834 -49.733 1.00 46.81 382 ILE A O 1
ATOM 3073 N N . LEU A 1 383 ? -0.553 19.448 -48.402 1.00 40.78 383 LEU A N 1
ATOM 3074 C CA . LEU A 1 383 ? -1.109 18.664 -49.510 1.00 40.78 383 LEU A CA 1
ATOM 3075 C C . LEU A 1 383 ? -2.136 19.481 -50.315 1.00 40.78 383 LEU A C 1
ATOM 3077 O O . LEU A 1 383 ? -2.131 19.427 -51.543 1.00 40.78 383 LEU A O 1
ATOM 3081 N N . ALA A 1 384 ? -2.972 20.278 -49.639 1.00 40.09 384 ALA A N 1
ATOM 3082 C CA . ALA A 1 384 ? -3.955 21.159 -50.277 1.00 40.09 384 ALA A CA 1
ATOM 3083 C C . ALA A 1 384 ? -3.293 22.292 -51.087 1.00 40.09 384 ALA A C 1
ATOM 3085 O O . ALA A 1 384 ? -3.699 22.552 -52.223 1.00 40.09 384 ALA A O 1
ATOM 3086 N N . ALA A 1 385 ? -2.219 22.891 -50.557 1.00 42.03 385 ALA A N 1
ATOM 3087 C CA . ALA A 1 385 ? -1.413 23.896 -51.250 1.00 42.03 385 ALA A CA 1
ATOM 3088 C C . ALA A 1 385 ? -0.671 23.315 -52.469 1.00 42.03 385 ALA A C 1
ATOM 3090 O O . ALA A 1 385 ? -0.602 23.961 -53.512 1.00 42.03 385 ALA A O 1
ATOM 3091 N N . ARG A 1 386 ? -0.176 22.069 -52.385 1.00 37.78 386 ARG A N 1
ATOM 3092 C CA . ARG A 1 386 ? 0.436 21.359 -53.527 1.00 37.78 386 ARG A CA 1
ATOM 3093 C C . ARG A 1 386 ? -0.565 20.972 -54.616 1.00 37.78 386 ARG A C 1
ATOM 3095 O O . ARG A 1 386 ? -0.182 20.886 -55.777 1.00 37.78 386 ARG A O 1
ATOM 3102 N N . LEU A 1 387 ? -1.820 20.721 -54.247 1.00 44.19 387 LEU A N 1
ATOM 3103 C CA . LEU A 1 387 ? -2.890 20.317 -55.165 1.00 44.19 387 LEU A CA 1
ATOM 3104 C C . LEU A 1 387 ? -3.719 21.500 -55.693 1.00 44.19 387 LEU A C 1
ATOM 3106 O O . LEU A 1 387 ? -4.684 21.280 -56.422 1.00 44.19 387 LEU A O 1
ATOM 3110 N N . GLY A 1 388 ? -3.360 22.741 -55.342 1.00 35.31 388 GLY A N 1
ATOM 3111 C CA . GLY A 1 388 ? -3.994 23.954 -55.864 1.00 35.31 388 GLY A CA 1
ATOM 3112 C C . GLY A 1 388 ? -5.477 24.103 -55.505 1.00 35.31 388 GLY A C 1
ATOM 3113 O O . GLY A 1 388 ? -6.211 24.773 -56.228 1.00 35.31 388 GLY A O 1
ATOM 3114 N N . LYS A 1 389 ? -5.945 23.471 -54.419 1.00 36.41 389 LYS A N 1
ATOM 3115 C CA . LYS A 1 389 ? -7.344 23.562 -53.974 1.00 36.41 389 LYS A CA 1
ATOM 3116 C C . LYS A 1 389 ? -7.442 24.376 -52.688 1.00 36.41 389 LYS A C 1
ATOM 3118 O O . LYS A 1 389 ? -6.796 24.052 -51.696 1.00 36.41 389 LYS A O 1
ATOM 3123 N N . SER A 1 390 ? -8.286 25.409 -52.708 1.00 35.62 390 SER A N 1
ATOM 3124 C CA . SER A 1 390 ? -8.670 26.160 -51.510 1.00 35.62 390 SER A CA 1
ATOM 3125 C C . SER A 1 390 ? -9.549 25.279 -50.622 1.00 35.62 390 SER A C 1
ATOM 3127 O O . SER A 1 390 ? -10.582 24.786 -51.077 1.00 35.62 390 SER A O 1
ATOM 3129 N N . TYR A 1 391 ? -9.126 25.051 -49.380 1.00 35.09 391 TYR A N 1
ATOM 3130 C CA . TYR A 1 391 ? -9.920 24.354 -48.371 1.00 35.09 391 TYR A CA 1
ATOM 3131 C C . TYR A 1 391 ? -10.504 25.377 -47.395 1.00 35.09 391 TYR A C 1
ATOM 3133 O O . TYR 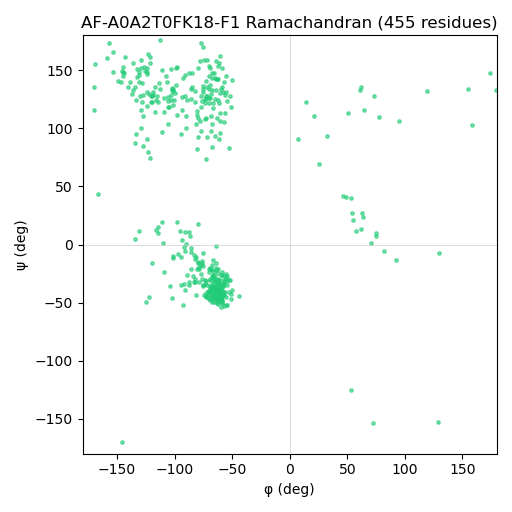A 1 391 ? -9.767 26.151 -46.786 1.00 35.09 391 TYR A O 1
ATOM 3141 N N . HIS A 1 392 ? -11.827 25.364 -47.233 1.00 34.97 392 HIS A N 1
ATOM 3142 C CA . HIS A 1 392 ? -12.516 26.096 -46.174 1.00 34.97 392 HIS A CA 1
ATOM 3143 C C . HIS A 1 392 ? -12.463 25.257 -44.893 1.00 34.97 392 HIS A C 1
ATOM 3145 O O . HIS A 1 392 ? -12.920 24.114 -44.881 1.00 34.97 392 HIS A O 1
ATOM 3151 N N . VAL A 1 393 ? -11.910 25.816 -43.818 1.00 37.59 393 VAL A N 1
ATOM 3152 C CA . VAL A 1 393 ? -11.903 25.188 -42.488 1.00 37.59 393 VAL A CA 1
ATOM 3153 C C . VAL A 1 393 ? -13.300 25.350 -41.867 1.00 37.59 393 VAL A C 1
ATOM 3155 O O . VAL A 1 393 ? -13.797 26.479 -41.851 1.00 37.59 393 VAL A O 1
ATOM 3158 N N . PRO A 1 394 ? -13.974 24.290 -41.386 1.00 26.67 394 PRO A N 1
ATOM 3159 C CA . PRO A 1 394 ? -15.185 24.435 -40.583 1.00 26.67 394 PRO A CA 1
ATOM 3160 C C . PRO A 1 394 ? -14.828 24.622 -39.097 1.00 26.67 394 PRO A C 1
ATOM 3162 O O . PRO A 1 394 ? -14.182 23.755 -38.520 1.00 26.67 394 PRO A O 1
ATOM 3165 N N . GLY A 1 395 ? -15.318 25.704 -38.480 1.00 28.23 395 GLY A N 1
ATOM 3166 C CA . GLY A 1 395 ? -15.558 25.788 -37.028 1.00 28.23 395 GLY A CA 1
ATOM 3167 C C . GLY A 1 395 ? -14.457 26.401 -36.146 1.00 28.23 395 GLY A C 1
ATOM 3168 O O . GLY A 1 395 ? -13.452 25.767 -35.856 1.00 28.23 395 GLY A O 1
ATOM 3169 N N . ASP A 1 396 ? -14.724 27.630 -35.688 1.00 34.31 396 ASP A N 1
ATOM 3170 C CA . ASP A 1 396 ? -14.314 28.310 -34.446 1.00 34.31 396 ASP A CA 1
ATOM 3171 C C . ASP A 1 396 ? -12.946 28.008 -33.802 1.00 34.31 396 ASP A C 1
ATOM 3173 O O . ASP A 1 396 ? -12.821 27.218 -32.867 1.00 34.31 396 ASP A O 1
ATOM 3177 N N . PHE A 1 397 ? -11.947 28.825 -34.156 1.00 28.28 397 PHE A N 1
ATOM 3178 C CA . PHE A 1 397 ? -10.822 29.137 -33.269 1.00 28.28 397 PHE A CA 1
ATOM 3179 C C . PHE A 1 397 ? -10.722 30.654 -33.080 1.00 28.28 397 PHE A C 1
ATOM 3181 O O . PHE A 1 397 ? -10.074 31.380 -33.832 1.00 28.28 397 PHE A O 1
ATOM 3188 N N . VAL A 1 398 ? -11.408 31.147 -32.050 1.00 27.27 398 VAL A N 1
ATOM 3189 C CA . VAL A 1 398 ? -11.205 32.498 -31.527 1.00 27.27 398 VAL A CA 1
ATOM 3190 C C . VAL A 1 398 ? -9.866 32.490 -30.796 1.00 27.27 398 VAL A C 1
ATOM 3192 O O . VAL A 1 398 ? -9.749 31.900 -29.720 1.00 27.27 398 VAL A O 1
ATOM 3195 N N . ILE A 1 399 ? -8.850 33.154 -31.358 1.00 30.62 399 ILE A N 1
ATOM 3196 C CA . ILE A 1 399 ? -7.665 33.554 -30.592 1.00 30.62 399 ILE A CA 1
ATOM 3197 C C . ILE A 1 399 ? -8.194 34.399 -29.432 1.00 30.62 399 ILE A C 1
ATOM 3199 O O . ILE A 1 399 ? -8.675 35.517 -29.628 1.00 30.62 399 ILE A O 1
ATOM 3203 N N . ARG A 1 400 ? -8.208 33.823 -28.223 1.00 28.22 400 ARG A N 1
ATOM 3204 C CA . ARG A 1 400 ? -8.657 34.519 -27.018 1.00 28.22 400 ARG A CA 1
ATOM 3205 C C . ARG A 1 400 ? -7.831 35.792 -26.868 1.00 28.22 400 ARG A C 1
ATOM 3207 O O . ARG A 1 400 ? -6.630 35.753 -26.629 1.00 28.22 400 ARG A O 1
ATOM 3214 N N . ARG A 1 401 ? -8.542 36.904 -27.016 1.00 28.22 401 ARG A N 1
ATOM 3215 C CA . ARG A 1 401 ? -8.181 38.293 -26.746 1.00 28.22 401 ARG A CA 1
ATOM 3216 C C . ARG A 1 401 ? -7.648 38.444 -25.312 1.00 28.22 401 ARG A C 1
ATOM 3218 O O . ARG A 1 401 ? -8.426 38.760 -24.421 1.00 28.22 401 ARG A O 1
ATOM 3225 N N . ALA A 1 402 ? -6.365 38.152 -25.086 1.00 30.38 402 ALA A N 1
ATOM 3226 C CA . ALA A 1 402 ? -5.651 38.429 -23.831 1.00 30.38 402 ALA A CA 1
ATOM 3227 C C . ALA A 1 402 ? -4.115 38.300 -23.966 1.00 30.38 402 ALA A C 1
ATOM 3229 O O . ALA A 1 402 ? -3.479 37.703 -23.102 1.00 30.38 402 ALA A O 1
ATOM 3230 N N . LEU A 1 403 ? -3.512 38.812 -25.044 1.00 35.53 403 LEU A N 1
ATOM 3231 C CA . LEU A 1 403 ? -2.055 38.976 -25.143 1.00 35.53 403 LEU A CA 1
ATOM 3232 C C . LEU A 1 403 ? -1.766 40.353 -25.752 1.00 35.53 403 LEU A C 1
ATOM 3234 O O . LEU A 1 403 ? -2.437 40.751 -26.705 1.00 35.53 403 LEU A O 1
ATOM 3238 N N . GLU A 1 404 ? -0.843 41.097 -25.147 1.00 39.12 404 GLU A N 1
ATOM 3239 C CA . GLU A 1 404 ? -0.407 42.424 -25.603 1.00 39.12 404 GLU A CA 1
ATOM 3240 C C . GLU A 1 404 ? 0.237 42.322 -27.005 1.00 39.12 404 GLU A C 1
ATOM 3242 O O . GLU A 1 404 ? 0.744 41.265 -27.377 1.00 39.12 404 GLU A O 1
ATOM 3247 N N . GLU A 1 405 ? 0.217 43.393 -27.812 1.00 40.56 405 GLU A N 1
ATOM 3248 C CA . GLU A 1 405 ? 0.643 43.366 -29.233 1.00 40.56 405 GLU A CA 1
ATOM 3249 C C . GLU A 1 405 ? 2.053 42.780 -29.462 1.00 40.56 405 GLU A C 1
ATOM 3251 O O . GLU A 1 405 ? 2.291 42.127 -30.479 1.00 40.56 405 GLU A O 1
ATOM 3256 N N . ASN A 1 406 ? 2.964 42.927 -28.493 1.00 43.06 406 ASN A N 1
ATOM 3257 C CA . ASN A 1 406 ? 4.316 42.360 -28.553 1.00 43.06 406 ASN A CA 1
ATOM 3258 C C . ASN A 1 406 ? 4.341 40.822 -28.439 1.00 43.06 406 ASN A C 1
ATOM 3260 O O . ASN A 1 406 ? 5.106 40.168 -29.148 1.00 43.06 406 ASN A O 1
ATOM 3264 N N . ASP A 1 407 ? 3.469 40.231 -27.615 1.00 42.16 407 ASP A N 1
ATOM 3265 C CA . ASP A 1 407 ? 3.378 38.774 -27.439 1.00 42.16 407 ASP A CA 1
ATOM 3266 C C . ASP A 1 407 ? 2.817 38.089 -28.691 1.00 42.16 407 ASP A C 1
ATOM 3268 O O . ASP A 1 407 ? 3.152 36.940 -28.991 1.00 42.16 407 ASP A O 1
ATOM 3272 N N . ILE A 1 408 ? 1.958 38.785 -29.441 1.00 43.47 408 ILE A N 1
ATOM 3273 C CA . ILE A 1 408 ? 1.370 38.273 -30.685 1.00 43.47 408 ILE A CA 1
ATOM 3274 C C . ILE A 1 408 ? 2.452 38.139 -31.756 1.00 43.47 408 ILE A C 1
ATOM 3276 O O . ILE A 1 408 ? 2.547 37.087 -32.390 1.00 43.47 408 ILE A O 1
ATOM 3280 N N . GLN A 1 409 ? 3.294 39.161 -31.926 1.00 45.19 409 GLN A N 1
ATOM 3281 C CA . GLN A 1 409 ? 4.362 39.137 -32.923 1.00 45.19 409 GLN A CA 1
ATOM 3282 C C . GLN A 1 409 ? 5.424 38.081 -32.587 1.00 45.19 409 GLN A C 1
ATOM 3284 O O . GLN A 1 409 ? 5.804 37.302 -33.458 1.00 45.19 409 GLN A O 1
ATOM 3289 N N . GLU A 1 410 ? 5.820 37.963 -31.314 1.00 52.38 410 GLU A N 1
ATOM 3290 C CA . GLU A 1 410 ? 6.755 36.922 -30.866 1.00 52.38 410 GLU A CA 1
ATOM 3291 C C . GLU A 1 410 ? 6.178 35.506 -31.061 1.00 52.38 410 GLU A C 1
ATOM 3293 O O . GLU A 1 410 ? 6.889 34.562 -31.418 1.00 52.38 410 GLU A O 1
ATOM 3298 N N . THR A 1 411 ? 4.865 35.348 -30.873 1.00 49.75 411 THR A N 1
ATOM 3299 C CA . THR A 1 411 ? 4.165 34.078 -31.106 1.00 49.75 411 THR A CA 1
ATOM 3300 C C . THR A 1 411 ? 4.095 33.736 -32.597 1.00 49.75 411 THR A C 1
ATOM 3302 O O . THR A 1 411 ? 4.289 32.574 -32.954 1.00 49.75 411 THR A O 1
ATOM 3305 N N . LEU A 1 412 ? 3.862 34.719 -33.472 1.00 48.16 412 LEU A N 1
ATOM 3306 C CA . LEU A 1 412 ? 3.832 34.543 -34.930 1.00 48.16 412 LEU A CA 1
ATOM 3307 C C . LEU A 1 412 ? 5.221 34.217 -35.500 1.00 48.16 412 LEU A C 1
ATOM 3309 O O . LEU A 1 412 ? 5.350 33.267 -36.273 1.00 48.16 412 LEU A O 1
ATOM 3313 N N . ASP A 1 413 ? 6.263 34.917 -35.050 1.00 53.44 413 ASP A N 1
ATOM 3314 C CA . ASP A 1 413 ? 7.651 34.632 -35.430 1.00 53.44 413 ASP A CA 1
ATOM 3315 C C . ASP A 1 413 ? 8.081 33.238 -34.938 1.00 53.44 413 ASP A C 1
ATOM 3317 O O . ASP A 1 413 ? 8.736 32.478 -35.658 1.00 53.44 413 ASP A O 1
ATOM 3321 N N . GLY A 1 414 ? 7.646 32.856 -33.730 1.00 55.66 414 GLY A N 1
ATOM 3322 C CA . GLY A 1 414 ? 7.824 31.511 -33.186 1.00 55.66 414 GLY A CA 1
ATOM 3323 C C . GLY A 1 414 ? 7.109 30.436 -34.010 1.00 55.66 414 GLY A C 1
ATOM 3324 O O . GLY A 1 414 ? 7.680 29.379 -34.267 1.00 55.66 414 GLY A O 1
ATOM 3325 N N . ILE A 1 415 ? 5.890 30.712 -34.475 1.00 55.66 415 ILE A N 1
ATOM 3326 C CA . ILE A 1 415 ? 5.105 29.838 -35.358 1.00 55.66 415 ILE A CA 1
ATOM 3327 C C . ILE A 1 415 ? 5.803 29.637 -36.712 1.00 55.66 415 ILE A C 1
ATOM 3329 O O . ILE A 1 415 ? 5.902 28.502 -37.185 1.00 55.66 415 ILE A O 1
ATOM 3333 N N . ASP A 1 416 ? 6.333 30.694 -37.326 1.00 54.88 416 ASP A N 1
ATOM 3334 C CA . ASP A 1 416 ? 7.022 30.596 -38.617 1.00 54.88 416 ASP A CA 1
ATOM 3335 C C . ASP A 1 416 ? 8.408 29.938 -38.508 1.00 54.88 416 ASP A C 1
ATOM 3337 O O . ASP A 1 416 ? 8.836 29.227 -39.425 1.00 54.88 416 ASP A O 1
ATOM 3341 N N . ALA A 1 417 ? 9.095 30.100 -37.374 1.00 57.00 417 ALA A N 1
ATOM 3342 C CA . ALA A 1 417 ? 10.312 29.352 -37.065 1.00 57.00 417 ALA A CA 1
ATOM 3343 C C . ALA A 1 417 ? 10.022 27.850 -36.902 1.00 57.00 417 ALA A C 1
ATOM 3345 O O . ALA A 1 417 ? 10.693 27.023 -37.520 1.00 57.00 417 ALA A O 1
ATOM 3346 N N . VAL A 1 418 ? 8.968 27.503 -36.155 1.00 57.94 418 VAL A N 1
ATOM 3347 C CA . VAL A 1 418 ? 8.487 26.123 -35.980 1.00 57.94 418 VAL A CA 1
ATOM 3348 C C . VAL A 1 418 ? 8.106 25.499 -37.335 1.00 57.94 418 VAL A C 1
ATOM 3350 O O . VAL A 1 418 ? 8.523 24.380 -37.632 1.00 57.94 418 VAL A O 1
ATOM 3353 N N . ARG A 1 419 ? 7.422 26.244 -38.219 1.00 57.03 419 ARG A N 1
ATOM 3354 C CA . ARG A 1 419 ? 7.072 25.801 -39.586 1.00 57.03 419 ARG A CA 1
ATOM 3355 C C . ARG A 1 419 ? 8.279 25.460 -40.459 1.00 57.03 419 ARG A C 1
ATOM 3357 O O . ARG A 1 419 ? 8.220 24.515 -41.243 1.00 57.03 419 ARG A O 1
ATOM 3364 N N . LYS A 1 420 ? 9.388 26.200 -40.343 1.00 57.66 420 LYS A N 1
ATOM 3365 C CA . LYS A 1 420 ? 10.617 25.918 -41.113 1.00 57.66 420 LYS A CA 1
ATOM 3366 C C . LYS A 1 420 ? 11.276 24.597 -40.705 1.00 57.66 420 LYS A C 1
ATOM 3368 O O . LYS A 1 420 ? 11.908 23.964 -41.554 1.00 57.66 420 LYS A O 1
ATOM 3373 N N . CYS A 1 421 ? 11.093 24.164 -39.458 1.00 51.62 421 CYS A N 1
ATOM 3374 C CA . CYS A 1 421 ? 11.654 22.922 -38.923 1.00 51.62 421 CYS A CA 1
ATOM 3375 C C . CYS A 1 421 ? 10.903 21.653 -39.383 1.00 51.62 421 CYS A C 1
ATOM 3377 O O . CYS A 1 421 ? 11.473 20.566 -39.349 1.00 51.62 421 CYS A O 1
ATOM 3379 N N . PHE A 1 422 ? 9.669 21.756 -39.896 1.00 54.47 422 PHE A N 1
ATOM 3380 C CA . PHE A 1 422 ? 8.830 20.598 -40.266 1.00 54.47 422 PHE A CA 1
ATOM 3381 C C . PHE A 1 422 ? 9.136 19.937 -41.615 1.00 54.47 422 PHE A C 1
ATOM 3383 O O . PHE A 1 422 ? 8.335 19.160 -42.132 1.00 54.47 422 PHE A O 1
ATOM 3390 N N . ARG A 1 423 ? 10.312 20.181 -42.200 1.00 52.84 423 ARG A N 1
ATOM 3391 C CA . ARG A 1 423 ? 10.715 19.490 -43.438 1.00 52.84 423 ARG A CA 1
ATOM 3392 C C . ARG A 1 423 ? 10.954 17.983 -43.235 1.00 52.84 423 ARG A C 1
ATOM 3394 O O . ARG A 1 423 ? 10.973 17.251 -44.221 1.00 52.84 423 ARG A O 1
ATOM 3401 N N . VAL A 1 424 ? 11.130 17.530 -41.987 1.00 52.34 424 VAL A N 1
ATOM 3402 C CA . VAL A 1 424 ? 11.403 16.136 -41.584 1.00 52.34 424 VAL A CA 1
ATOM 3403 C C . VAL A 1 424 ? 10.681 15.843 -40.251 1.00 52.34 424 VAL A C 1
ATOM 3405 O O . VAL A 1 424 ? 10.556 16.762 -39.437 1.00 52.34 424 VAL A O 1
ATOM 3408 N N . PRO A 1 425 ? 10.211 14.604 -39.980 1.00 54.00 425 PRO A N 1
ATOM 3409 C CA . PRO A 1 425 ? 9.708 14.231 -38.656 1.00 54.00 425 PRO A CA 1
ATOM 3410 C C . PRO A 1 425 ? 10.759 14.514 -37.575 1.00 54.00 425 PRO A C 1
ATOM 3412 O O . PRO A 1 425 ? 11.880 14.013 -37.654 1.00 54.00 425 PRO A O 1
ATOM 3415 N N . CYS A 1 426 ? 10.404 15.306 -36.567 1.00 57.50 426 CYS A N 1
ATOM 3416 C CA . CYS A 1 426 ? 11.305 15.730 -35.496 1.00 57.50 426 CYS A CA 1
ATOM 3417 C C . CYS A 1 426 ? 10.677 15.465 -34.119 1.00 57.50 426 CYS A C 1
ATOM 3419 O O . CYS A 1 426 ? 9.456 15.407 -33.966 1.00 57.50 426 CYS A O 1
ATOM 3421 N N . SER A 1 427 ? 11.516 15.238 -33.106 1.00 63.38 427 SER A N 1
ATOM 3422 C CA . SER A 1 427 ? 11.057 15.130 -31.719 1.00 63.38 427 SER A CA 1
ATOM 3423 C C . SER A 1 427 ? 10.792 16.522 -31.140 1.00 63.38 427 SER A C 1
ATOM 3425 O O . SER A 1 427 ? 11.362 17.519 -31.588 1.00 63.38 427 SER A O 1
ATOM 3427 N N . VAL A 1 428 ? 9.958 16.599 -30.098 1.00 65.88 428 VAL A N 1
ATOM 3428 C CA . VAL A 1 428 ? 9.726 17.863 -29.373 1.00 65.88 428 VAL A CA 1
ATOM 3429 C C . VAL A 1 428 ? 11.040 18.419 -28.817 1.00 65.88 428 VAL A C 1
ATOM 3431 O O . VAL A 1 428 ? 11.236 19.629 -28.816 1.00 65.88 428 VAL A O 1
ATOM 3434 N N . ASP A 1 429 ? 11.962 17.554 -28.400 1.00 63.22 429 ASP A N 1
ATOM 3435 C CA . ASP A 1 429 ? 13.257 17.968 -27.854 1.00 63.22 429 ASP A CA 1
ATOM 3436 C C . ASP A 1 429 ? 14.211 18.496 -28.938 1.00 63.22 429 ASP A C 1
ATOM 3438 O O . ASP A 1 429 ? 14.925 19.467 -28.688 1.00 63.22 429 ASP A O 1
ATOM 3442 N N . ALA A 1 430 ? 14.154 17.951 -30.160 1.00 63.66 430 ALA A N 1
ATOM 3443 C CA . ALA A 1 430 ? 14.865 18.508 -31.311 1.00 63.66 430 ALA A CA 1
ATOM 3444 C C . ALA A 1 430 ? 14.347 19.917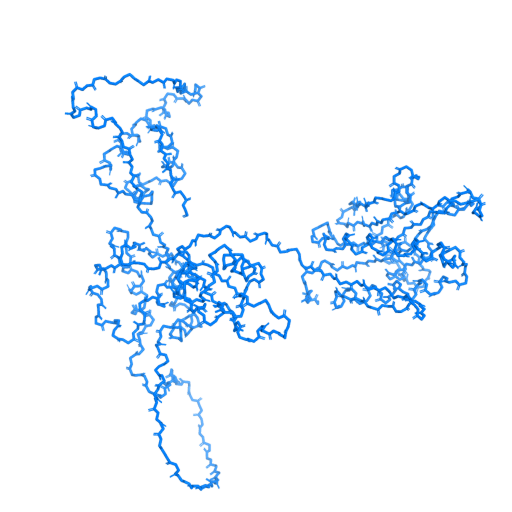 -31.644 1.00 63.66 430 ALA A C 1
ATOM 3446 O O . ALA A 1 430 ? 15.140 20.841 -31.796 1.00 63.66 430 ALA A O 1
ATOM 3447 N N . LEU A 1 431 ? 13.023 20.117 -31.624 1.00 65.19 431 LEU A N 1
ATOM 3448 C CA . LEU A 1 431 ? 12.418 21.444 -31.791 1.00 65.19 431 LEU A CA 1
ATOM 3449 C C . LEU A 1 431 ? 12.822 22.411 -30.669 1.00 65.19 431 LEU A C 1
ATOM 3451 O O . LEU A 1 431 ? 13.098 23.576 -30.937 1.00 65.19 431 LEU A O 1
ATOM 3455 N N . CYS A 1 432 ? 12.895 21.947 -29.418 1.00 65.69 432 CYS A N 1
ATOM 3456 C CA . CYS A 1 432 ? 13.382 22.766 -28.302 1.00 65.69 432 CYS A CA 1
ATOM 3457 C C . CYS A 1 432 ? 14.841 23.191 -28.494 1.00 65.69 432 CYS A C 1
ATOM 3459 O O . CYS A 1 432 ? 15.194 24.322 -28.159 1.00 65.69 432 CYS A O 1
ATOM 3461 N N . SER A 1 433 ? 15.674 22.302 -29.044 1.00 67.44 433 SER A N 1
ATOM 3462 C CA . SER A 1 433 ? 17.078 22.584 -29.339 1.00 67.44 433 SER A CA 1
ATOM 3463 C C . SER A 1 433 ? 17.229 23.583 -30.490 1.00 67.44 433 SER A C 1
ATOM 3465 O O . SER A 1 433 ? 17.925 24.588 -30.331 1.00 67.44 433 SER A O 1
ATOM 3467 N N . ASP A 1 434 ? 16.509 23.372 -31.594 1.00 63.81 434 ASP A N 1
ATOM 3468 C CA . ASP A 1 434 ? 16.558 24.230 -32.784 1.00 63.81 434 ASP A CA 1
ATOM 3469 C C . ASP A 1 434 ? 16.017 25.639 -32.505 1.00 63.81 434 ASP A C 1
ATOM 3471 O O . ASP A 1 434 ? 16.607 26.636 -32.921 1.00 63.81 434 ASP A O 1
ATOM 3475 N N . LEU A 1 435 ? 14.919 25.735 -31.748 1.00 66.06 435 LEU A N 1
ATOM 3476 C CA . LEU A 1 435 ? 14.271 27.004 -31.394 1.00 66.06 435 LEU A CA 1
ATOM 3477 C C . LEU A 1 435 ? 14.886 27.668 -30.156 1.00 66.06 435 LEU A C 1
ATOM 3479 O O . LEU A 1 435 ? 14.484 28.776 -29.802 1.00 66.06 435 LEU A O 1
ATOM 3483 N N . ARG A 1 436 ? 15.822 26.993 -29.470 1.00 70.69 436 ARG A N 1
ATOM 3484 C CA . ARG A 1 436 ? 16.404 27.412 -28.179 1.00 70.69 436 ARG A CA 1
ATOM 3485 C C . ARG A 1 436 ? 15.340 27.861 -27.170 1.00 70.69 436 ARG A C 1
ATOM 3487 O O . ARG A 1 436 ? 15.505 28.860 -26.471 1.00 70.69 436 ARG A O 1
ATOM 3494 N N . ALA A 1 437 ? 14.233 27.127 -27.108 1.00 70.00 437 ALA A N 1
ATOM 3495 C CA . ALA A 1 437 ? 13.064 27.475 -26.309 1.00 70.00 437 ALA A CA 1
ATOM 3496 C C . ALA A 1 437 ? 12.699 26.340 -25.338 1.00 70.00 437 ALA A C 1
ATOM 3498 O O . ALA A 1 437 ? 12.873 25.164 -25.667 1.00 70.00 437 ALA A O 1
ATOM 3499 N N . PRO A 1 438 ? 12.168 26.655 -24.140 1.00 69.56 438 PRO A N 1
ATOM 3500 C CA . PRO A 1 438 ? 11.773 25.634 -23.179 1.00 69.56 438 PRO A CA 1
ATOM 3501 C C . PRO A 1 438 ? 10.595 24.808 -23.707 1.00 69.56 438 PRO A C 1
ATOM 3503 O O . PRO A 1 438 ? 9.693 25.338 -24.363 1.00 69.56 438 PRO A O 1
ATOM 3506 N N . ARG A 1 439 ? 10.552 23.519 -23.342 1.00 69.00 439 ARG A N 1
ATOM 3507 C CA . ARG A 1 439 ? 9.529 22.554 -23.787 1.00 69.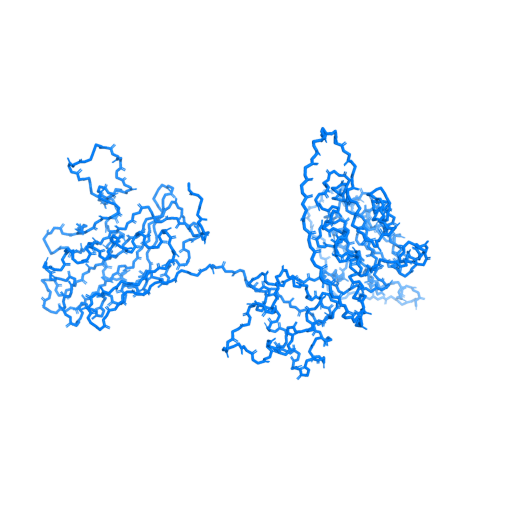00 439 ARG A CA 1
ATOM 3508 C C . ARG A 1 439 ? 8.099 23.059 -23.616 1.00 69.00 439 ARG A C 1
ATOM 3510 O O . ARG A 1 439 ? 7.283 22.873 -24.509 1.00 69.00 439 ARG A O 1
ATOM 3517 N N . ALA A 1 440 ? 7.800 23.761 -22.522 1.00 70.94 440 ALA A N 1
ATOM 3518 C CA . ALA A 1 440 ? 6.483 24.356 -22.293 1.00 70.94 440 ALA A CA 1
ATOM 3519 C C . ALA A 1 440 ? 6.097 25.398 -23.362 1.00 70.94 440 ALA A C 1
ATOM 3521 O O . ALA A 1 440 ? 4.954 25.413 -23.817 1.00 70.94 440 ALA A O 1
ATOM 3522 N N . LYS A 1 441 ? 7.052 26.232 -23.801 1.00 66.31 441 LYS A N 1
ATOM 3523 C CA . LYS A 1 441 ? 6.848 27.244 -24.850 1.00 66.31 441 LYS A CA 1
ATOM 3524 C C . LYS A 1 441 ? 6.690 26.581 -26.217 1.00 66.31 441 LYS A C 1
ATOM 3526 O O . LYS A 1 441 ? 5.753 26.912 -26.932 1.00 66.31 441 LYS A O 1
ATOM 3531 N N . VAL A 1 442 ? 7.521 25.585 -26.537 1.00 66.81 442 VAL A N 1
ATOM 3532 C CA . VAL A 1 442 ? 7.422 24.822 -27.796 1.00 66.81 442 VAL A CA 1
ATOM 3533 C C . VAL A 1 442 ? 6.109 24.049 -27.878 1.00 66.81 442 VAL A C 1
ATOM 3535 O O . VAL A 1 442 ? 5.416 24.133 -28.884 1.00 66.81 442 VAL A O 1
ATOM 3538 N N . VAL A 1 443 ? 5.701 23.368 -26.804 1.00 66.56 443 VAL A N 1
ATOM 3539 C CA . VAL A 1 443 ? 4.403 22.683 -26.751 1.00 66.56 443 VAL A CA 1
ATOM 3540 C C . VAL A 1 443 ? 3.266 23.689 -26.905 1.00 66.56 443 VAL A C 1
ATOM 3542 O O . VAL A 1 443 ? 2.367 23.427 -27.690 1.00 66.56 443 VAL A O 1
ATOM 3545 N N . LYS A 1 444 ? 3.305 24.852 -26.237 1.00 65.12 444 LYS A N 1
ATOM 3546 C CA . LYS A 1 444 ? 2.286 25.911 -26.384 1.00 65.12 444 LYS A CA 1
ATOM 3547 C C . LYS A 1 444 ? 2.202 26.452 -27.819 1.00 65.12 444 LYS A C 1
ATOM 3549 O O . LYS A 1 444 ? 1.094 26.655 -28.304 1.00 65.12 444 LYS A O 1
ATOM 3554 N N . LEU A 1 445 ? 3.337 26.631 -28.499 1.00 64.31 445 LEU A N 1
ATOM 3555 C CA . LEU A 1 445 ? 3.399 27.040 -29.910 1.00 64.31 445 LEU A CA 1
ATOM 3556 C C . LEU A 1 445 ? 2.834 25.960 -30.839 1.00 64.31 445 LEU A C 1
ATOM 3558 O O . LEU A 1 445 ? 1.997 26.263 -31.682 1.00 64.31 445 LEU A O 1
ATOM 3562 N N . LEU A 1 446 ? 3.206 24.694 -30.622 1.00 62.19 446 LEU A N 1
ATOM 3563 C CA . LEU A 1 446 ? 2.600 23.549 -31.308 1.00 62.19 446 LEU A CA 1
ATOM 3564 C C . LEU A 1 446 ? 1.090 23.508 -31.063 1.00 62.19 446 LEU A C 1
ATOM 3566 O O . LEU A 1 446 ? 0.339 23.208 -31.987 1.00 62.19 446 LEU A O 1
ATOM 3570 N N . ARG A 1 447 ? 0.640 23.894 -29.855 1.00 59.62 447 ARG A N 1
ATOM 3571 C CA . ARG A 1 447 ? -0.785 23.954 -29.529 1.00 59.62 447 ARG A CA 1
ATOM 3572 C C . ARG A 1 447 ? -1.573 25.024 -30.282 1.00 59.62 447 ARG A C 1
ATOM 3574 O O . ARG A 1 447 ? -2.775 24.872 -30.472 1.00 59.62 447 ARG A O 1
ATOM 3581 N N . GLY A 1 448 ? -0.908 26.101 -30.691 1.00 54.88 448 GLY A N 1
ATOM 3582 C CA . GLY A 1 448 ? -1.514 27.196 -31.449 1.00 54.88 448 GLY A CA 1
ATOM 3583 C C . GLY A 1 448 ? -1.649 26.930 -32.951 1.00 54.88 448 GLY A C 1
ATOM 3584 O O . GLY A 1 448 ? -2.317 27.699 -33.632 1.00 54.88 448 GLY A O 1
ATOM 3585 N N . LEU A 1 449 ? -1.032 25.863 -33.474 1.00 54.81 449 LEU A N 1
ATOM 3586 C CA . LEU A 1 449 ? -0.908 25.590 -34.912 1.00 54.81 449 LEU A CA 1
ATOM 3587 C C . LEU A 1 449 ? -2.033 24.726 -35.526 1.00 54.81 449 LEU A C 1
ATOM 3589 O O . LEU A 1 449 ? -2.025 24.531 -36.739 1.00 54.81 449 LEU A O 1
ATOM 3593 N N . GLY A 1 450 ? -3.009 24.239 -34.746 1.00 55.31 450 GLY A N 1
ATOM 3594 C CA . GLY A 1 450 ? -4.157 23.453 -35.245 1.00 55.31 450 GLY A CA 1
ATOM 3595 C C . GLY A 1 450 ? -4.379 22.136 -34.492 1.00 55.31 450 GLY A C 1
ATOM 3596 O O . GLY A 1 450 ? -4.034 22.046 -33.323 1.00 55.31 450 GLY A O 1
ATOM 3597 N N . GLU A 1 451 ? -4.961 21.109 -35.125 1.00 42.81 451 GLU A N 1
ATOM 3598 C CA . GLU A 1 451 ? -5.104 19.772 -34.519 1.00 42.81 451 GLU A CA 1
ATOM 3599 C C . GLU A 1 451 ? -3.773 19.005 -34.554 1.00 42.81 451 GLU A C 1
ATOM 3601 O O . GLU A 1 451 ? -3.402 18.384 -35.547 1.00 42.81 451 GLU A O 1
ATOM 3606 N N . PHE A 1 452 ? -3.042 19.034 -33.443 1.00 44.78 452 PHE A N 1
ATOM 3607 C CA . PHE A 1 452 ? -1.873 18.192 -33.195 1.00 44.78 452 PHE A CA 1
ATOM 3608 C C . PHE A 1 452 ? -2.283 17.070 -32.240 1.00 44.78 452 PHE A C 1
ATOM 3610 O O . PHE A 1 452 ? -2.809 17.301 -31.151 1.00 44.78 452 PHE A O 1
ATOM 3617 N N . THR A 1 453 ? -1.981 15.830 -32.601 1.00 38.44 453 THR A N 1
ATOM 3618 C CA . THR A 1 453 ? -1.954 14.740 -31.628 1.00 38.44 453 THR A CA 1
ATOM 3619 C C . THR A 1 453 ? -0.515 14.605 -31.154 1.00 38.44 453 THR A C 1
ATOM 3621 O O . THR A 1 453 ? 0.306 13.956 -31.797 1.00 38.44 453 THR A O 1
ATOM 3624 N N . ILE A 1 454 ? -0.173 15.249 -30.034 1.00 42.25 454 ILE A N 1
ATOM 3625 C CA . ILE A 1 454 ? 1.049 14.876 -29.317 1.00 42.25 454 ILE A CA 1
ATOM 3626 C C . ILE A 1 454 ? 0.777 13.473 -28.780 1.00 42.25 454 ILE A C 1
ATOM 3628 O O . ILE A 1 454 ? 0.019 13.312 -27.823 1.00 42.25 454 ILE A O 1
ATOM 3632 N N . ILE A 1 455 ? 1.353 12.458 -29.422 1.00 36.09 455 ILE A N 1
ATOM 3633 C CA . ILE A 1 455 ? 1.323 11.084 -28.922 1.00 36.09 455 ILE A CA 1
ATOM 3634 C C . ILE A 1 455 ? 2.282 11.038 -27.727 1.00 36.09 455 ILE A C 1
ATOM 3636 O O . ILE A 1 455 ? 3.394 10.542 -27.821 1.00 36.09 455 ILE A O 1
ATOM 3640 N N . ASN A 1 456 ? 1.891 11.609 -26.591 1.00 33.50 456 ASN A N 1
ATOM 3641 C CA . ASN A 1 456 ? 2.564 11.292 -25.340 1.00 33.50 456 ASN A CA 1
ATOM 3642 C C . ASN A 1 456 ? 2.206 9.836 -25.035 1.00 33.50 456 ASN A C 1
ATOM 3644 O O . ASN A 1 456 ? 1.098 9.558 -24.581 1.00 33.50 456 ASN A O 1
ATOM 3648 N N . ARG A 1 457 ? 3.107 8.923 -25.390 1.00 38.66 457 ARG A N 1
ATOM 3649 C CA . ARG A 1 457 ? 3.126 7.568 -24.854 1.00 38.66 457 ARG A CA 1
ATOM 3650 C C . ARG A 1 457 ? 4.226 7.487 -23.824 1.00 38.66 457 ARG A C 1
ATOM 3652 O O . ARG A 1 457 ? 5.351 7.913 -24.173 1.00 38.66 457 ARG A O 1
#

Solvent-accessible surface area (backbone atoms only — not comparable to full-atom values): 27683 Å² total; per-residue (Å²): 136,79,69,92,78,79,59,66,54,71,72,32,40,34,36,32,35,58,41,96,86,77,37,71,41,78,80,37,60,34,53,80,33,39,55,60,81,44,99,86,60,89,83,68,81,47,78,45,69,50,88,81,43,37,65,71,59,57,48,61,71,93,64,34,76,40,83,45,76,47,79,55,90,68,32,19,39,36,31,30,24,40,62,48,78,41,82,91,34,100,76,40,41,51,40,40,24,54,37,42,29,27,70,42,72,68,68,47,71,47,49,53,62,48,49,46,49,50,46,53,51,53,50,53,42,34,74,74,68,39,50,78,81,37,77,86,37,49,68,58,54,38,51,52,52,47,52,46,55,52,28,44,62,76,66,38,35,39,78,47,76,78,54,99,88,43,62,51,75,44,73,61,57,84,88,64,68,82,55,73,89,83,57,56,60,29,18,43,28,61,74,49,71,68,80,78,73,66,58,97,84,52,57,71,67,53,65,46,37,55,84,46,54,71,52,71,42,24,48,46,53,29,12,66,75,41,76,43,58,60,68,59,47,49,53,48,51,32,52,35,38,47,71,64,38,30,48,78,42,75,63,90,49,52,81,40,24,38,28,52,33,86,54,41,59,48,48,74,74,33,70,65,60,39,50,51,49,52,65,64,22,44,73,82,73,80,77,84,74,91,77,77,90,84,86,84,89,89,84,88,84,89,82,91,79,88,90,71,97,72,74,85,82,76,68,92,87,67,95,78,74,81,50,60,67,54,53,45,50,53,49,63,65,36,38,82,91,47,34,40,49,62,55,46,66,78,45,46,82,75,44,76,71,37,42,63,66,46,48,53,49,50,28,46,76,69,47,24,26,45,81,53,66,70,48,81,79,79,62,75,60,63,58,32,63,73,66,74,49,92,78,86,83,84,83,88,80,78,81,76,91,79,70,59,77,69,57,52,52,55,49,50,54,49,47,55,53,55,58,68,60,64,85,51,77,51,27,73,66,55,50,22,61,76,67,73,40,57,62,71,58,50,52,52,50,54,60,71,74,56,90,69,80,80,80,84,122

Nearest PDB structures (foldseek):
  8ae6-assembly1_S  TM=7.566E-01  e=3.466E-38  Saccharomyces cerevisiae
  8fw5-assembly1_B  TM=8.120E-01  e=2.840E-29  Homo sapiens
  7t3a-assembly1_B  TM=8.374E-01  e=1.420E-24  Homo sapiens
  7t3c-assembly1_B  TM=8.325E-01  e=5.726E-24  Homo sapiens
  6cet-assembly1_N  TM=8.202E-01  e=2.201E-13  Homo sapiens

pLDDT: mean 76.35, std 21.65, range [24.41, 97.44]

Sequence (457 aa):
MGNVNGFPPILGVFYAIFHPTQGSKVVCQIPDGSVIPTSTVEVEEPLLPFDLLKNYLIPKSSLCNRLVGIKYKEKYIMGYPVNIIGQDYERNSFTFNFVFIFPSAEGVGPYEVAIQRLAKMFTALEHQSRFLSNPHNVYRIDSILEQMFQDLNNYSECQIPIDEANRVNIKLFPVLEPPPNIEGHHVPIPTVQLSDLRDESWDPTMDRIIPYINGINSVRRISDMAEADFSFTKECIQYLIHYDCVILIGIVQFSNIYACSPNVRNIATDASMYRELCGFIYQKTLSNNRRSSNSQSSVPSDGDHVSTPLSASSIPGYTLQLSPAEVLKLYCSLRQGVNLCTWYTEHAELFRNIDLRRFLTFGVIKELIHRVHAFQIYEPWILAARLGKSYHVPGDFVIRRALEENDIQETLDGIDAVRKCFRVPCSVDALCSDLRAPRAKVVKLLRGLGEFTIINR

Organism: NCBI:txid45607